Protein AF-0000000084495281 (afdb_homodimer)

pLDDT: mean 81.18, std 25.51, range [15.72, 98.81]

Solvent-accessible surface area (backbone atoms only — not comparable to full-atom values): 36239 Å² total; per-residue (Å²): 114,64,68,62,50,49,52,49,49,52,50,51,48,47,48,50,48,46,49,57,72,57,45,55,73,78,76,85,78,65,73,96,63,81,78,61,70,74,70,33,52,69,40,74,75,48,46,56,54,49,52,48,51,58,70,30,52,54,68,67,57,56,51,51,40,51,54,51,52,45,66,75,33,74,84,55,50,71,64,52,49,50,49,35,51,50,52,38,50,52,51,49,54,48,46,48,48,24,61,74,69,86,86,78,26,72,66,33,45,52,56,52,53,51,42,54,44,34,34,60,61,42,42,53,27,24,34,66,58,38,68,41,74,77,71,48,72,71,76,85,57,90,69,75,62,60,45,58,50,20,50,48,35,52,53,48,39,64,39,29,54,46,44,72,54,48,39,70,50,58,40,78,72,64,62,47,50,38,38,57,68,58,55,48,45,55,68,70,50,51,73,68,54,45,44,69,72,52,26,34,80,70,38,92,53,60,68,58,50,50,48,54,53,51,49,52,38,50,32,49,55,49,30,64,62,45,71,83,50,77,85,85,70,69,66,47,90,51,72,55,40,58,53,72,42,46,48,52,49,51,29,28,25,73,76,30,61,93,50,29,48,61,59,51,49,71,32,36,58,77,65,58,55,53,64,59,58,67,52,70,72,72,73,69,78,69,73,72,69,76,74,76,79,88,82,90,87,91,75,91,74,77,72,96,70,86,81,87,88,133,113,64,66,62,51,49,53,51,50,52,50,50,49,48,49,50,46,46,49,56,70,56,46,56,73,76,74,85,78,66,72,96,62,83,78,63,69,73,70,32,52,69,40,74,73,48,47,57,54,49,51,48,50,57,71,31,52,55,66,65,58,55,50,52,41,51,53,52,52,44,68,75,34,75,85,57,49,73,64,51,49,50,49,36,51,50,53,38,50,52,52,50,52,49,46,46,47,25,60,73,68,87,85,77,26,72,66,32,45,51,55,52,54,51,42,53,44,34,36,61,61,40,42,53,28,24,34,66,59,38,68,39,75,76,71,46,72,72,76,87,59,92,67,76,59,62,46,56,50,21,48,48,36,52,53,48,39,65,38,28,54,46,47,71,56,47,39,70,49,56,39,80,71,65,61,48,50,37,40,56,70,59,56,48,45,56,69,70,48,51,72,68,55,46,44,69,71,52,25,34,81,70,38,90,53,59,70,57,51,49,49,53,53,50,50,52,37,50,32,52,54,48,31,64,64,44,72,81,50,78,84,85,69,69,66,46,90,51,70,55,40,58,54,72,42,46,47,52,48,51,30,27,24,74,76,30,61,92,50,28,48,61,58,51,49,69,31,36,58,77,65,58,55,55,62,62,56,69,55,69,71,76,75,70,82,70,77,74,70,78,68,78,81,78,83,85,90,82,90,83,93,84,84,79,87,86,90,86,88,134

Foldseek 3Di:
DVVVVVVVVVVVVCVVVCCVVPVVVPPQDFDQDAQDPCLQWPDPLLSVLSVQLVVLADPVLVVVLLVVLCVVVVPDDPSNVNLLVSVLSLVVSVVLWWVDADDQFPSNVSSVVSSVVVVVSQQSSCCSSNVGRDDDDDDPDPDDDLQRQLVVLLVSLNTHFDDPRNCSGRNDHLQAAHAPVVLVCLQPPDLVVCCVPITRDRHDSVVVNVVSSVVSNVLLVVLVVCPPPDPPAAADDDSRCLNRCSSVSNNCNNPPRVCRNVSSVVSYVVVVVVVVVVPPPPVPPPPPPPPDDDDDDDDPPDDDDDDDDD/DVVVVVVVVVVVVCVVVCCVVPVVVPPQDFDQDAQDPCLQWPDPLLSVLSVQLVVLADPVLVVVLLVVLCVVVVPDDPRNVNLLVSVLSLVVSVVLWWVDADDQFPSNVSSVVSSVVVVVSQQSSCCSNNVGRDDDDDDPDPDDDLQRQQVVLLSSLNTHFDDPRNCSGRNDHLQAAHAPVVLVCLQPPDLVVCCVPITRDRHDSVVVNVVSSVVSNVLLVVLVVCPPPDPPAAADDDSRCLNRCSSVSNNCNNPPRVCRNVSSVVSYPVVVVVVVVVPPPPPPPPPDPPPDDDDDDDDDDDDDYDDDDD

Sequence (620 aa):
MEAFIFILIIGFIFLFVFLKLNRKKRKLRLKNESVPSHLGMHVSEGKLIVKALDASFPSIFKSNVKTRILEQHPNWTENEYQWRFFELKRYFVMNSLLKSVPMFSEEVDEVWHEMLMFTKDYEKFSMKFYGEFLHHMPNMESEPIPGERAFFDWMYLSLFEPRLNSHLLWGVFLKHPIKKEILLDFKHLSDEELLKKYFRQTTQWDNVKKYLINKLKLEIQQAEQFQHEKNPFIKIKSENEFHIILPAAVFFSLYGVDHYENNINSLIPFYSAKAAASGSSCSGFGCVSSSDSDSGGGSSCSSCGGGCSSMEAFIFILIIGFIFLFVFLKLNRKKRKLRLKNESVPSHLGMHVSEGKLIVKALDASFPSIFKSNVKTRILEQHPNWTENEYQWRFFELKRYFVMNSLLKSVPMFSEEVDEVWHEMLMFTKDYEKFSMKFYGEFLHHMPNMESEPIPGERAFFDWMYLSLFEPRLNSHLLWGVFLKHPIKKEILLDFKHLSDEELLKKYFRQTTQWDNVKKYLINKLKLEIQQAEQFQHEKNPFIKIKSENEFHIILPAAVFFSLYGVDHYENNINSLIPFYSAKAAASGSSCSGFGCVSSSDSDSGGGSSCSSCGGGCSS

Radius of gyration: 36.84 Å; Cα contacts (8 Å, |Δi|>4): 603; chains: 2; bounding box: 90×131×117 Å

Secondary structure (DSSP, 8-state):
-HHHHHHHHHHHHHHHHHHHHS------PPP--PPPGGGGBSSTTHHHHHHHHHHHS-HHHHHHHHHHHHHH-TT--HHHHHHHHHHHHHHHHHHHHBS------HHHHHHHHHHHTSHHHHHHHHHHHHSS-------SSSS--HHHHHHHHHHHHHHB---HHHHHHH--TT-SPPPHHHHHHHHHS-HHHHHHHHB-SSS--HHHHHHHHHHHHHHHHHHHHHTTSS--PPPPSSGGGGGGGHHHHHHHHHH-GGGHHHHHHTT-HHHHHHHHHTS-------------------------------/-HHHHHHHHHHHHHHHHHHHHS------PPP--PPPGGGGBSSTTHHHHHHHHHHHS-HHHHHHHHHHHHHH-TT--HHHHHHHHHHHHHHHHHHHHBS------HHHHHHHHHHHTSHHHHHHHHHHHHSS-------SSSS--HHHHHHHHHHHHHHB---HHHHHHH--TT-SPPPHHHHHHHHHS-HHHHHHHHB-SSS--HHHHHHHHHHHHHHHHHHHHHTTSS--PPPPSSGGGGGGGHHHHHHHHHH-GGGHHHHHHTT-HHHHHHHHHTS-------------------------------

InterPro domains:
  IPR060757 UCP032817-like [PF27765] (61-139)

Structure (mmCIF, N/CA/C/O backbone):
data_AF-0000000084495281-model_v1
#
loop_
_entity.id
_entity.type
_entity.pdbx_description
1 polymer 'Uncharacterized protein'
#
loop_
_atom_site.group_PDB
_atom_site.id
_atom_site.type_symbol
_atom_site.label_atom_id
_atom_site.label_alt_id
_atom_site.label_comp_id
_atom_site.label_asym_id
_atom_site.label_entity_id
_atom_site.label_seq_id
_atom_site.pdbx_PDB_ins_code
_atom_site.Cartn_x
_atom_site.Cartn_y
_atom_site.Cartn_z
_atom_site.occupancy
_atom_site.B_iso_or_equiv
_atom_site.auth_seq_id
_atom_site.auth_comp_id
_atom_site.auth_asym_id
_atom_site.auth_atom_id
_atom_site.pdbx_PDB_model_num
ATOM 1 N N . MET A 1 1 ? 14.961 -20.047 51.219 1 60.91 1 MET A N 1
ATOM 2 C CA . MET A 1 1 ? 14.391 -18.703 51.156 1 60.91 1 MET A CA 1
ATOM 3 C C . MET A 1 1 ? 14.953 -17.938 49.969 1 60.91 1 MET A C 1
ATOM 5 O O . MET A 1 1 ? 14.203 -17.266 49.25 1 60.91 1 MET A O 1
ATOM 9 N N . GLU A 1 2 ? 16.109 -18.25 49.562 1 68.31 2 GLU A N 1
ATOM 10 C CA . GLU A 1 2 ? 16.781 -17.516 48.469 1 68.31 2 GLU A CA 1
ATOM 11 C C . GLU A 1 2 ? 16.328 -18.016 47.125 1 68.31 2 GLU A C 1
ATOM 13 O O . GLU A 1 2 ? 16.109 -17.219 46.188 1 68.31 2 GLU A O 1
ATOM 18 N N . ALA A 1 3 ? 16.172 -19.297 47.031 1 66.38 3 ALA A N 1
ATOM 19 C CA . ALA A 1 3 ? 15.773 -19.859 45.75 1 66.38 3 ALA A CA 1
ATOM 20 C C . ALA A 1 3 ? 14.336 -19.469 45.406 1 66.38 3 ALA A C 1
ATOM 22 O O . ALA A 1 3 ? 14.031 -19.172 44.25 1 66.38 3 ALA A O 1
ATOM 23 N N . PHE A 1 4 ? 13.484 -19.344 46.438 1 63.84 4 PHE A N 1
ATOM 24 C CA . PHE A 1 4 ? 12.094 -18.922 46.25 1 63.84 4 PHE A CA 1
ATOM 25 C C . PHE A 1 4 ? 12.008 -17.469 45.844 1 63.84 4 PHE A C 1
ATOM 27 O O . PHE A 1 4 ? 11.219 -17.109 44.969 1 63.84 4 PHE A O 1
ATOM 34 N N . ILE A 1 5 ? 12.914 -16.672 46.281 1 64.44 5 ILE A N 1
ATOM 35 C CA . ILE A 1 5 ? 12.945 -15.25 45.938 1 64.44 5 ILE A CA 1
ATOM 36 C C . ILE A 1 5 ? 13.438 -15.07 44.5 1 64.44 5 ILE A C 1
ATOM 38 O O . ILE A 1 5 ? 12.898 -14.258 43.75 1 64.44 5 ILE A O 1
ATOM 42 N N . PHE A 1 6 ? 14.273 -16.031 44.125 1 66.38 6 PHE A N 1
ATOM 43 C CA . PHE A 1 6 ? 14.812 -15.953 42.781 1 66.38 6 PHE A CA 1
ATOM 44 C C . PHE A 1 6 ? 13.766 -16.359 41.75 1 66.38 6 PHE A C 1
ATOM 46 O O . PHE A 1 6 ? 13.633 -15.711 40.719 1 66.38 6 PHE A O 1
ATOM 53 N N . ILE A 1 7 ? 13.016 -17.297 42.094 1 63.69 7 ILE A N 1
ATOM 54 C CA . ILE A 1 7 ? 11.961 -17.766 41.219 1 63.69 7 ILE A CA 1
ATOM 55 C C . ILE A 1 7 ? 10.852 -16.719 41.125 1 63.69 7 ILE A C 1
ATOM 57 O O . ILE A 1 7 ? 10.32 -16.422 40.062 1 63.69 7 ILE A O 1
ATOM 61 N N . LEU A 1 8 ? 10.602 -15.969 42.188 1 64.69 8 LEU A N 1
ATOM 62 C CA . LEU A 1 8 ? 9.609 -14.898 42.25 1 64.69 8 LEU A CA 1
ATOM 63 C C . LEU A 1 8 ? 10.086 -13.695 41.438 1 64.69 8 LEU A C 1
ATOM 65 O O . LEU A 1 8 ? 9.305 -13.078 40.688 1 64.69 8 LEU A O 1
ATOM 69 N N . ILE A 1 9 ? 11.359 -13.492 41.438 1 63.16 9 ILE A N 1
ATOM 70 C CA . ILE A 1 9 ? 11.922 -12.367 40.688 1 63.16 9 ILE A CA 1
ATOM 71 C C . ILE A 1 9 ? 11.898 -12.68 39.188 1 63.16 9 ILE A C 1
ATOM 73 O O . ILE A 1 9 ? 11.516 -11.828 38.406 1 63.16 9 ILE A O 1
ATOM 77 N N . ILE A 1 10 ? 12.148 -13.898 38.844 1 63.44 10 ILE A N 1
ATOM 78 C CA . ILE A 1 10 ? 12.109 -14.297 37.438 1 63.44 10 ILE A CA 1
ATOM 79 C C . ILE A 1 10 ? 10.672 -14.289 36.938 1 63.44 10 ILE A C 1
ATOM 81 O O . ILE A 1 10 ? 10.391 -13.812 35.844 1 63.44 10 ILE A O 1
ATOM 85 N N . GLY A 1 11 ? 9.719 -14.664 37.719 1 59.97 11 GLY A N 1
ATOM 86 C CA . GLY A 1 11 ? 8.305 -14.578 37.406 1 59.97 11 GLY A CA 1
ATOM 87 C C . GLY A 1 11 ? 7.812 -13.148 37.25 1 59.97 11 GLY A C 1
ATOM 88 O O . GLY A 1 11 ? 7.066 -12.836 36.312 1 59.97 11 GLY A O 1
ATOM 89 N N . PHE A 1 12 ? 8.328 -12.266 38.094 1 62.78 12 PHE A N 1
ATOM 90 C CA . PHE A 1 12 ? 7.965 -10.859 38.031 1 62.78 12 PHE A CA 1
ATOM 91 C C . PHE A 1 12 ? 8.57 -10.219 36.781 1 62.78 12 PHE A C 1
ATOM 93 O O . PHE A 1 12 ? 7.918 -9.438 36.094 1 62.78 12 PHE A O 1
ATOM 100 N N . ILE A 1 13 ? 9.719 -10.617 36.406 1 59.31 13 ILE A N 1
ATOM 101 C CA . ILE A 1 13 ? 10.359 -10.109 35.219 1 59.31 13 ILE A CA 1
ATOM 102 C C . ILE A 1 13 ? 9.625 -10.633 33.969 1 59.31 13 ILE A C 1
ATOM 104 O O . ILE A 1 13 ? 9.336 -9.883 33.062 1 59.31 13 ILE A O 1
ATOM 108 N N . PHE A 1 14 ? 9.281 -11.836 34 1 57.22 14 PHE A N 1
ATOM 109 C CA . PHE A 1 14 ? 8.523 -12.406 32.906 1 57.22 14 PHE A CA 1
ATOM 110 C C . PHE A 1 14 ? 7.145 -11.758 32.781 1 57.22 14 PHE A C 1
ATOM 112 O O . PHE A 1 14 ? 6.684 -11.438 31.703 1 57.22 14 PHE A O 1
ATOM 119 N N . LEU A 1 15 ? 6.453 -11.562 33.875 1 56.66 15 LEU A N 1
ATOM 120 C CA . LEU A 1 15 ? 5.176 -10.859 33.875 1 56.66 15 LEU A CA 1
ATOM 121 C C . LEU A 1 15 ? 5.348 -9.422 33.406 1 56.66 15 LEU A C 1
ATOM 123 O O . LEU A 1 15 ? 4.531 -8.914 32.625 1 56.66 15 LEU A O 1
ATOM 127 N N . PHE A 1 16 ? 6.41 -8.805 33.781 1 53.03 16 PHE A N 1
ATOM 128 C CA . PHE A 1 16 ? 6.703 -7.441 33.344 1 53.03 16 PHE A CA 1
ATOM 129 C C . PHE A 1 16 ? 6.996 -7.406 31.859 1 53.03 16 PHE A C 1
ATOM 131 O O . PHE A 1 16 ? 6.48 -6.543 31.141 1 53.03 16 PHE A O 1
ATOM 138 N N . VAL A 1 17 ? 7.812 -8.289 31.422 1 49.41 17 VAL A N 1
ATOM 139 C CA . VAL A 1 17 ? 8.117 -8.367 30 1 49.41 17 VAL A CA 1
ATOM 140 C C . VAL A 1 17 ? 6.867 -8.781 29.234 1 49.41 17 VAL A C 1
ATOM 142 O O . VAL A 1 17 ? 6.57 -8.227 28.172 1 49.41 17 VAL A O 1
ATOM 145 N N . PHE A 1 18 ? 6.207 -9.766 29.672 1 48.25 18 PHE A N 1
ATOM 146 C CA . PHE A 1 18 ? 4.945 -10.172 29.062 1 48.25 18 PHE A CA 1
ATOM 147 C C . PHE A 1 18 ? 3.957 -9.016 29.031 1 48.25 18 PHE A C 1
ATOM 149 O O . PHE A 1 18 ? 3.289 -8.789 28.031 1 48.25 18 PHE A O 1
ATOM 156 N N . LEU A 1 19 ? 3.781 -8.336 30.172 1 48.91 19 LEU A N 1
ATOM 157 C CA . LEU A 1 19 ? 2.938 -7.148 30.188 1 48.91 19 LEU A CA 1
ATOM 158 C C . LEU A 1 19 ? 3.475 -6.094 29.234 1 48.91 19 LEU A C 1
ATOM 160 O O . LEU A 1 19 ? 2.701 -5.375 28.594 1 48.91 19 LEU A O 1
ATOM 164 N N . LYS A 1 20 ? 4.707 -5.934 29.172 1 45.75 20 LYS A N 1
ATOM 165 C CA . LYS A 1 20 ? 5.305 -4.988 28.219 1 45.75 20 LYS A CA 1
ATOM 166 C C . LYS A 1 20 ? 5.086 -5.441 26.781 1 45.75 20 LYS A C 1
ATOM 168 O O . LYS A 1 20 ? 4.82 -4.617 25.906 1 45.75 20 LYS A O 1
ATOM 173 N N . LEU A 1 21 ? 5.461 -6.73 26.5 1 45.66 21 LEU A N 1
ATOM 174 C CA . LEU A 1 21 ? 5.238 -7.27 25.156 1 45.66 21 LEU A CA 1
ATOM 175 C C . LEU A 1 21 ? 3.752 -7.266 24.812 1 45.66 21 LEU A C 1
ATOM 177 O O . LEU A 1 21 ? 3.383 -7.098 23.641 1 45.66 21 LEU A O 1
ATOM 181 N N . ASN A 1 22 ? 3.041 -7.754 25.766 1 41.16 22 ASN A N 1
ATOM 182 C CA . ASN A 1 22 ? 1.594 -7.68 25.594 1 41.16 22 ASN A CA 1
ATOM 183 C C . ASN A 1 22 ? 1.081 -6.254 25.781 1 41.16 22 ASN A C 1
ATOM 185 O O . ASN A 1 22 ? -0.112 -6.043 26.016 1 41.16 22 ASN A O 1
ATOM 189 N N . ARG A 1 23 ? 1.871 -5.348 26.375 1 37 23 ARG A N 1
ATOM 190 C CA . ARG A 1 23 ? 1.291 -4.012 26.312 1 37 23 ARG A CA 1
ATOM 191 C C . ARG A 1 23 ? 0.702 -3.734 24.938 1 37 23 ARG A C 1
ATOM 193 O O . ARG A 1 23 ? 1.439 -3.547 23.969 1 37 23 ARG A O 1
ATOM 200 N N . LYS A 1 24 ? -0.297 -4.465 24.719 1 42.31 24 LYS A N 1
ATOM 201 C CA . LYS A 1 24 ? -1.258 -4.109 23.672 1 42.31 24 LYS A CA 1
ATOM 202 C C . LYS A 1 24 ? -1.172 -2.623 23.328 1 42.31 24 LYS A C 1
ATOM 204 O O . LYS A 1 24 ? -1.271 -1.771 24.219 1 42.31 24 LYS A O 1
ATOM 209 N N . LYS A 1 25 ? -0.366 -2.252 22.422 1 48.16 25 LYS A N 1
ATOM 210 C CA . LYS A 1 25 ? -0.471 -0.855 22.016 1 48.16 25 LYS A CA 1
ATOM 211 C C . LYS A 1 25 ? -1.794 -0.246 22.469 1 48.16 25 LYS A C 1
ATOM 213 O O . LYS A 1 25 ? -2.867 -0.739 22.109 1 48.16 25 LYS A O 1
ATOM 218 N N . ARG A 1 26 ? -1.837 0.208 23.641 1 51.41 26 ARG A N 1
ATOM 219 C CA . ARG A 1 26 ? -3.027 0.892 24.141 1 51.41 26 ARG A CA 1
ATOM 220 C C . ARG A 1 26 ? -3.857 1.449 22.984 1 51.41 26 ARG A C 1
ATOM 222 O O . ARG A 1 26 ? -3.355 2.229 22.172 1 51.41 26 ARG A O 1
ATOM 229 N N . LYS A 1 27 ? -4.973 0.718 22.656 1 67.69 27 LYS A N 1
ATOM 230 C CA . LYS A 1 27 ? -5.977 1.034 21.641 1 67.69 27 LYS A CA 1
ATOM 231 C C . LYS A 1 27 ? -6.461 2.475 21.781 1 67.69 27 LYS A C 1
ATOM 233 O O . LYS A 1 27 ? -6.961 2.869 22.828 1 67.69 27 LYS A O 1
ATOM 238 N N . LEU A 1 28 ? -5.949 3.363 20.953 1 84.25 28 LEU A N 1
ATOM 239 C CA . LEU A 1 28 ? -6.477 4.723 20.891 1 84.25 28 LEU A CA 1
ATOM 240 C C . LEU A 1 28 ? -8 4.711 20.797 1 84.25 28 LEU A C 1
ATOM 242 O O . LEU A 1 28 ? -8.562 4.066 19.906 1 84.25 28 LEU A O 1
ATOM 246 N N . ARG A 1 29 ? -8.641 5.246 21.859 1 88.62 29 ARG A N 1
ATOM 247 C CA . ARG A 1 29 ? -10.094 5.387 21.844 1 88.62 29 ARG A CA 1
ATOM 248 C C . ARG A 1 29 ? -10.5 6.82 21.5 1 88.62 29 ARG A C 1
ATOM 250 O O . ARG A 1 29 ? -10.07 7.762 22.172 1 88.62 29 ARG A O 1
ATOM 257 N N . LEU A 1 30 ? -11.289 6.922 20.453 1 95.06 30 LEU A N 1
ATOM 258 C CA . LEU A 1 30 ? -11.781 8.227 20.031 1 95.06 30 LEU A CA 1
ATOM 259 C C . LEU A 1 30 ? -13.141 8.523 20.656 1 95.06 30 LEU A C 1
ATOM 261 O O . LEU A 1 30 ? -13.852 7.609 21.062 1 95.06 30 LEU A O 1
ATOM 265 N N . LYS A 1 31 ? -13.391 9.773 20.766 1 93.88 31 LYS A N 1
ATOM 266 C CA . LYS A 1 31 ? -14.703 10.188 21.25 1 93.88 31 LYS A CA 1
ATOM 267 C C . LYS A 1 31 ? -15.789 9.883 20.219 1 93.88 31 LYS A C 1
ATOM 269 O O . LYS A 1 31 ? -15.578 10.016 19.016 1 93.88 31 LYS A O 1
ATOM 274 N N . ASN A 1 32 ? -16.953 9.562 20.781 1 94.5 32 ASN A N 1
ATOM 275 C CA . ASN A 1 32 ? -18.094 9.258 19.906 1 94.5 32 ASN A CA 1
ATOM 276 C C . ASN A 1 32 ? -18.844 10.516 19.484 1 94.5 32 ASN A C 1
ATOM 278 O O . ASN A 1 32 ? -19.891 10.836 20.047 1 94.5 32 ASN A O 1
ATOM 282 N N . GLU A 1 33 ? -18.391 11.188 18.594 1 94.62 33 GLU A N 1
ATOM 283 C CA . GLU A 1 33 ? -19.016 12.375 18 1 94.62 33 GLU A CA 1
ATOM 284 C C . GLU A 1 33 ? -18.984 12.32 16.484 1 94.62 33 GLU A C 1
ATOM 286 O O . GLU A 1 33 ? -18.125 11.672 15.891 1 94.62 33 GLU A O 1
ATOM 291 N N . SER A 1 34 ? -19.906 12.93 15.898 1 95.38 34 SER A N 1
ATOM 292 C CA . SER A 1 34 ? -19.969 12.961 14.438 1 95.38 34 SER A CA 1
ATOM 293 C C . SER A 1 34 ? -18.891 13.859 13.852 1 95.38 34 SER A C 1
ATOM 295 O O . SER A 1 34 ? -18.406 14.781 14.523 1 95.38 34 SER A O 1
ATOM 297 N N . VAL A 1 35 ? -18.531 13.578 12.633 1 96.69 35 VAL A N 1
ATOM 298 C CA . VAL A 1 35 ? -17.547 14.406 11.953 1 96.69 35 VAL A CA 1
ATOM 299 C C . VAL A 1 35 ? -18.203 15.68 11.438 1 96.69 35 VAL A C 1
ATOM 301 O O . VAL A 1 35 ? -19.359 15.656 11 1 96.69 35 VAL A O 1
ATOM 304 N N . PRO A 1 36 ? -17.516 16.766 11.453 1 95.88 36 PRO A N 1
ATOM 305 C CA . PRO A 1 36 ? -18.062 18.016 10.93 1 95.88 36 PRO A CA 1
ATOM 306 C C . PRO A 1 36 ? -18.312 17.969 9.422 1 95.88 36 PRO A C 1
ATOM 308 O O . PRO A 1 36 ? -17.625 17.219 8.711 1 95.88 36 PRO A O 1
ATOM 311 N N . SER A 1 37 ? -19.234 18.844 8.992 1 94.62 37 SER A N 1
ATOM 312 C CA . SER A 1 37 ? -19.5 18.969 7.559 1 94.62 37 SER A CA 1
ATOM 313 C C . SER A 1 37 ? -18.391 19.719 6.852 1 94.62 37 SER A C 1
ATOM 315 O O . SER A 1 37 ? -17.672 20.5 7.477 1 94.62 37 SER A O 1
ATOM 317 N N . HIS A 1 38 ? -18.203 19.406 5.59 1 96.12 38 HIS A N 1
ATOM 318 C CA . HIS A 1 38 ? -17.234 20.062 4.73 1 96.12 38 HIS A CA 1
ATOM 319 C C . HIS A 1 38 ? -15.852 20.109 5.395 1 96.12 38 HIS A C 1
ATOM 321 O O . HIS A 1 38 ? -15.156 21.125 5.336 1 96.12 38 HIS A O 1
ATOM 327 N N . LEU A 1 39 ? -15.555 19.078 6.227 1 97.69 39 LEU A N 1
ATOM 328 C CA . LEU A 1 39 ? -14.273 18.844 6.871 1 97.69 39 LEU A CA 1
ATOM 329 C C . LEU A 1 39 ? -13.969 19.938 7.891 1 97.69 39 LEU A C 1
ATOM 331 O O . LEU A 1 39 ? -12.805 20.141 8.266 1 97.69 39 LEU A O 1
ATOM 335 N N . GLY A 1 40 ? -14.945 20.656 8.305 1 96.44 40 GLY A N 1
ATOM 336 C CA . GLY A 1 40 ? -14.711 21.719 9.273 1 96.44 40 GLY A CA 1
ATOM 337 C C . GLY A 1 40 ? -13.883 22.859 8.719 1 96.44 40 GLY A C 1
ATOM 338 O O . GLY A 1 40 ? -13.148 23.516 9.461 1 96.44 40 GLY A O 1
ATOM 339 N N . MET A 1 41 ? -13.992 23.141 7.41 1 95.19 41 MET A N 1
ATOM 340 C CA . MET A 1 41 ? -13.219 24.141 6.688 1 95.19 41 MET A CA 1
ATOM 341 C C . MET A 1 41 ? -13.578 25.547 7.164 1 95.19 41 MET A C 1
ATOM 343 O O . MET A 1 41 ? -14.758 25.906 7.25 1 95.19 41 MET A O 1
ATOM 347 N N . HIS A 1 42 ? -12.492 26.406 7.441 1 89.75 42 HIS A N 1
ATOM 348 C CA . HIS A 1 42 ? -12.656 27.797 7.848 1 89.75 42 HIS A CA 1
ATOM 349 C C . HIS A 1 42 ? -12.805 28.719 6.633 1 89.75 42 HIS A C 1
ATOM 351 O O . HIS A 1 42 ? -13.453 29.766 6.719 1 89.75 42 HIS A O 1
ATOM 357 N N . VAL A 1 43 ? -12.188 28.281 5.594 1 90.44 43 VAL A N 1
ATOM 358 C CA . VAL A 1 43 ? -12.055 29.125 4.414 1 90.44 43 VAL A CA 1
ATOM 359 C C . VAL A 1 43 ? -13.195 28.828 3.439 1 90.44 43 VAL A C 1
ATOM 361 O O . VAL A 1 43 ? -13.352 27.688 2.986 1 90.44 43 VAL A O 1
ATOM 364 N N . SER A 1 44 ? -13.938 29.797 3.113 1 90.56 44 SER A N 1
ATOM 365 C CA . SER A 1 44 ? -15.109 29.609 2.268 1 90.56 44 SER A CA 1
ATOM 366 C C . SER A 1 44 ? -14.742 28.984 0.932 1 90.56 44 SER A C 1
ATOM 368 O O . SER A 1 44 ? -15.383 28.031 0.491 1 90.56 44 SER A O 1
ATOM 370 N N . GLU A 1 45 ? -13.711 29.453 0.349 1 92.25 45 GLU A N 1
ATOM 371 C CA . GLU A 1 45 ? -13.289 28.938 -0.95 1 92.25 45 GLU A CA 1
ATOM 372 C C . GLU A 1 45 ? -12.758 27.5 -0.832 1 92.25 45 GLU A C 1
ATOM 374 O O . GLU A 1 45 ? -12.688 26.781 -1.827 1 92.25 45 GLU A O 1
ATOM 379 N N . GLY A 1 46 ? -12.398 27.156 0.368 1 94.25 46 GLY A N 1
ATOM 380 C CA . GLY A 1 46 ? -11.906 25.812 0.604 1 94.25 46 GLY A CA 1
ATOM 381 C C . GLY A 1 46 ? -12.992 24.75 0.467 1 94.25 46 GLY A C 1
ATOM 382 O O . GLY A 1 46 ? -12.695 23.578 0.214 1 94.25 46 GLY A O 1
ATOM 383 N N . LYS A 1 47 ? -14.203 25.188 0.609 1 94.44 47 LYS A N 1
ATOM 384 C CA . LYS A 1 47 ? -15.328 24.25 0.49 1 94.44 47 LYS A CA 1
ATOM 385 C C . LYS A 1 47 ? -15.398 23.656 -0.913 1 94.44 47 LYS A C 1
ATOM 387 O O . LYS A 1 47 ? -15.836 22.516 -1.086 1 94.44 47 LYS A O 1
ATOM 392 N N . LEU A 1 48 ? -14.945 24.438 -1.87 1 95.88 48 LEU A N 1
ATOM 393 C CA . LEU A 1 48 ? -14.906 23.938 -3.242 1 95.88 48 LEU A CA 1
ATOM 394 C C . LEU A 1 48 ? -13.891 22.797 -3.381 1 95.88 48 LEU A C 1
ATOM 396 O O . LEU A 1 48 ? -14.109 21.859 -4.148 1 95.88 48 LEU A O 1
ATOM 400 N N . ILE A 1 49 ? -12.812 22.906 -2.658 1 97.88 49 ILE A N 1
ATOM 401 C CA . ILE A 1 49 ? -11.805 21.844 -2.678 1 97.88 49 ILE A CA 1
ATOM 402 C C . ILE A 1 49 ? -12.383 20.562 -2.098 1 97.88 49 ILE A C 1
ATOM 404 O O . ILE A 1 49 ? -12.148 19.469 -2.629 1 97.88 49 ILE A O 1
ATOM 408 N N . VAL A 1 50 ? -13.141 20.688 -1.048 1 97.62 50 VAL A N 1
ATOM 409 C CA . VAL A 1 50 ? -13.75 19.531 -0.388 1 97.62 50 VAL A CA 1
ATOM 410 C C . VAL A 1 50 ? -14.727 18.844 -1.346 1 97.62 50 VAL A C 1
ATOM 412 O O . VAL A 1 50 ? -14.758 17.609 -1.431 1 97.62 50 VAL A O 1
ATOM 415 N N . LYS A 1 51 ? -15.508 19.656 -2.053 1 96.75 51 LYS A N 1
ATOM 416 C CA . LYS A 1 51 ? -16.438 19.109 -3.031 1 96.75 51 LYS A CA 1
ATOM 417 C C . LYS A 1 51 ? -15.711 18.344 -4.133 1 96.75 51 LYS A C 1
ATOM 419 O O . LYS A 1 51 ? -16.141 17.266 -4.543 1 96.75 51 LYS A O 1
ATOM 424 N N . ALA A 1 52 ? -14.648 18.953 -4.566 1 97.44 52 ALA A N 1
ATOM 425 C CA . ALA A 1 52 ? -13.844 18.297 -5.594 1 97.44 52 ALA A CA 1
ATOM 426 C C . ALA A 1 52 ? -13.25 16.984 -5.082 1 97.44 52 ALA A C 1
ATOM 428 O O . ALA A 1 52 ? -13.203 15.992 -5.812 1 97.44 52 ALA A O 1
ATOM 429 N N . LEU A 1 53 ? -12.789 16.984 -3.852 1 97.88 53 LEU A N 1
ATOM 430 C CA . LEU A 1 53 ? -12.258 15.781 -3.23 1 97.88 53 LEU A CA 1
ATOM 431 C C . LEU A 1 53 ? -13.312 14.688 -3.188 1 97.88 53 LEU A C 1
ATOM 433 O O . LEU A 1 53 ? -13.055 13.555 -3.598 1 97.88 53 LEU A O 1
ATOM 437 N N . ASP A 1 54 ? -14.484 15.008 -2.756 1 96.75 54 ASP A N 1
ATOM 438 C CA . ASP A 1 54 ? -15.57 14.039 -2.641 1 96.75 54 ASP A CA 1
ATOM 439 C C . ASP A 1 54 ? -15.953 13.477 -4.008 1 96.75 54 ASP A C 1
ATOM 441 O O . ASP A 1 54 ? -16.25 12.289 -4.137 1 96.75 54 ASP A O 1
ATOM 445 N N . ALA A 1 55 ? -15.914 14.312 -4.969 1 96.75 55 ALA A N 1
ATOM 446 C CA . ALA A 1 55 ? -16.266 13.906 -6.324 1 96.75 55 ALA A CA 1
ATOM 447 C C . ALA A 1 55 ? -15.211 12.984 -6.914 1 96.75 55 ALA A C 1
ATOM 449 O O . ALA A 1 55 ? -15.484 12.25 -7.867 1 96.75 55 ALA A O 1
ATOM 450 N N . SER A 1 56 ? -14.055 13 -6.371 1 97 56 SER A N 1
ATOM 451 C CA . SER A 1 56 ? -12.945 12.227 -6.934 1 97 56 SER A CA 1
ATOM 452 C C . SER A 1 56 ? -12.898 10.82 -6.355 1 97 56 SER A C 1
ATOM 454 O O . SER A 1 56 ? -12.148 9.969 -6.836 1 97 56 SER A O 1
ATOM 456 N N . PHE A 1 57 ? -13.711 10.57 -5.305 1 94.06 57 PHE A N 1
ATOM 457 C CA . PHE A 1 57 ? -13.75 9.258 -4.672 1 94.06 57 PHE A CA 1
ATOM 458 C C . PHE A 1 57 ? -14.859 8.398 -5.27 1 94.06 57 PHE A C 1
ATOM 460 O O . PHE A 1 57 ? -16.047 8.648 -5.023 1 94.06 57 PHE A O 1
ATOM 467 N N . PRO A 1 58 ? -14.492 7.383 -5.961 1 90.31 58 PRO A N 1
ATOM 468 C CA . PRO A 1 58 ? -15.562 6.457 -6.336 1 90.31 58 PRO A CA 1
ATOM 469 C C . PRO A 1 58 ? -16.203 5.777 -5.129 1 90.31 58 PRO A C 1
ATOM 471 O O . PRO A 1 58 ? -15.516 5.441 -4.164 1 90.31 58 PRO A O 1
ATOM 474 N N . SER A 1 59 ? -17.484 5.559 -5.148 1 91.88 59 SER A N 1
ATOM 475 C CA . SER A 1 59 ? -18.234 5.008 -4.023 1 91.88 59 SER A CA 1
ATOM 476 C C . SER A 1 59 ? -17.75 3.605 -3.674 1 91.88 59 SER A C 1
ATOM 478 O O . SER A 1 59 ? -17.594 3.275 -2.498 1 91.88 59 SER A O 1
ATOM 480 N N . ILE A 1 60 ? -17.531 2.842 -4.652 1 93.06 60 ILE A N 1
ATOM 481 C CA . ILE A 1 60 ? -17.109 1.464 -4.441 1 93.06 60 ILE A CA 1
ATOM 482 C C . ILE A 1 60 ? -15.727 1.443 -3.779 1 93.06 60 ILE A C 1
ATOM 484 O O . ILE A 1 60 ? -15.453 0.593 -2.932 1 93.06 60 ILE A O 1
ATOM 488 N N . PHE A 1 61 ? -14.867 2.342 -4.16 1 95.38 61 PHE A N 1
ATOM 489 C CA . PHE A 1 61 ? -13.523 2.469 -3.596 1 95.38 61 PHE A CA 1
ATOM 490 C C . PHE A 1 61 ? -13.594 2.748 -2.098 1 95.38 61 PHE A C 1
ATOM 492 O O . PHE A 1 61 ? -12.961 2.053 -1.302 1 95.38 61 PHE A O 1
ATOM 499 N N . LYS A 1 62 ? -14.422 3.721 -1.729 1 95.75 62 LYS A N 1
ATOM 500 C CA . LYS A 1 62 ? -14.594 4.09 -0.328 1 95.75 62 LYS A CA 1
ATOM 501 C C . LYS A 1 62 ? -15.148 2.922 0.482 1 95.75 62 LYS A C 1
ATOM 503 O O . LYS A 1 62 ? -14.68 2.65 1.59 1 95.75 62 LYS A O 1
ATOM 508 N N . SER A 1 63 ? -16.109 2.268 -0.08 1 95.38 63 SER A N 1
ATOM 509 C CA . SER A 1 63 ? -16.75 1.153 0.607 1 95.38 63 SER A CA 1
ATOM 510 C C . SER A 1 63 ? -15.781 -0.008 0.802 1 95.38 63 SER A C 1
ATOM 512 O O . SER A 1 63 ? -15.75 -0.626 1.868 1 95.38 63 SER A O 1
ATOM 514 N N . ASN A 1 64 ? -15.016 -0.334 -0.233 1 95 64 ASN A N 1
ATOM 515 C CA . ASN A 1 64 ? -14.039 -1.419 -0.156 1 95 64 ASN A CA 1
ATOM 516 C C . ASN A 1 64 ? -12.977 -1.145 0.904 1 95 64 ASN A C 1
ATOM 518 O O . ASN A 1 64 ? -12.625 -2.035 1.68 1 95 64 ASN A O 1
ATOM 522 N N . VAL A 1 65 ? -12.523 0.08 0.915 1 96.56 65 VAL A N 1
ATOM 523 C CA . VAL A 1 65 ? -11.508 0.464 1.895 1 96.56 65 VAL A CA 1
ATOM 524 C C . VAL A 1 65 ? -12.078 0.313 3.305 1 96.56 65 VAL A C 1
ATOM 526 O O . VAL A 1 65 ? -11.438 -0.28 4.176 1 96.56 65 VAL A O 1
ATOM 529 N N . LYS A 1 66 ? -13.289 0.815 3.51 1 96.5 66 LYS A N 1
ATOM 530 C CA . LYS A 1 66 ? -13.938 0.74 4.816 1 96.5 66 LYS A CA 1
ATOM 531 C C . LYS A 1 66 ? -14.109 -0.71 5.262 1 96.5 66 LYS A C 1
ATOM 533 O O . LYS A 1 66 ? -13.75 -1.07 6.383 1 96.5 66 LYS A O 1
ATOM 538 N N . THR A 1 67 ? -14.617 -1.499 4.371 1 94.94 67 THR A N 1
ATOM 539 C CA . THR A 1 67 ? -14.883 -2.9 4.68 1 94.94 67 THR A CA 1
ATOM 540 C C . THR A 1 67 ? -13.594 -3.615 5.082 1 94.94 67 THR A C 1
ATOM 542 O O . THR A 1 67 ? -13.539 -4.273 6.121 1 94.94 67 THR A O 1
ATOM 545 N N . ARG A 1 68 ? -12.617 -3.441 4.355 1 93.5 68 ARG A N 1
ATOM 546 C CA . ARG A 1 68 ? -11.359 -4.152 4.586 1 93.5 68 ARG A CA 1
ATOM 547 C C . ARG A 1 68 ? -10.688 -3.668 5.863 1 93.5 68 ARG A C 1
ATOM 549 O O . ARG A 1 68 ? -10.188 -4.477 6.648 1 93.5 68 ARG A O 1
ATOM 556 N N . ILE A 1 69 ? -10.625 -2.34 6.055 1 94.38 69 ILE A N 1
ATOM 557 C CA . ILE A 1 69 ? -9.938 -1.814 7.23 1 94.38 69 ILE A CA 1
ATOM 558 C C . ILE A 1 69 ? -10.664 -2.268 8.5 1 94.38 69 ILE A C 1
ATOM 560 O O . ILE A 1 69 ? -10.023 -2.596 9.5 1 94.38 69 ILE A O 1
ATOM 564 N N . LEU A 1 70 ? -11.945 -2.287 8.508 1 94.12 70 LEU A N 1
ATOM 565 C CA . LEU A 1 70 ? -12.703 -2.701 9.68 1 94.12 70 LEU A CA 1
ATOM 566 C C . LEU A 1 70 ? -12.547 -4.199 9.93 1 94.12 70 LEU A C 1
ATOM 568 O O . LEU A 1 70 ? -12.594 -4.652 11.07 1 94.12 70 LEU A O 1
ATOM 572 N N . GLU A 1 71 ? -12.336 -4.961 8.883 1 90.94 71 GLU A N 1
ATOM 573 C CA . GLU A 1 71 ? -12.039 -6.383 9.031 1 90.94 71 GLU A CA 1
ATOM 574 C C . GLU A 1 71 ? -10.68 -6.598 9.688 1 90.94 71 GLU A C 1
ATOM 576 O O . GLU A 1 71 ? -10.516 -7.5 10.508 1 90.94 71 GLU A O 1
ATOM 581 N N . GLN A 1 72 ? -9.789 -5.762 9.328 1 89.75 72 GLN A N 1
ATOM 582 C CA . GLN A 1 72 ? -8.422 -5.883 9.836 1 89.75 72 GLN A CA 1
ATOM 583 C C . GLN A 1 72 ? -8.312 -5.336 11.258 1 89.75 72 GLN A C 1
ATOM 585 O O . GLN A 1 72 ? -7.387 -5.676 11.992 1 89.75 72 GLN A O 1
ATOM 590 N N . HIS A 1 73 ? -9.195 -4.41 11.57 1 92.25 73 HIS A N 1
ATOM 591 C CA . HIS A 1 73 ? -9.219 -3.801 12.898 1 92.25 73 HIS A CA 1
ATOM 592 C C . HIS A 1 73 ? -10.562 -4.027 13.586 1 92.25 73 HIS A C 1
ATOM 594 O O . HIS A 1 73 ? -11.336 -3.088 13.781 1 92.25 73 HIS A O 1
ATOM 600 N N . PRO A 1 74 ? -10.727 -5.199 14.086 1 90 74 PRO A N 1
ATOM 601 C CA . PRO A 1 74 ? -12.031 -5.527 14.672 1 90 74 PRO A CA 1
ATOM 602 C C . PRO A 1 74 ? -12.367 -4.684 15.898 1 90 74 PRO A C 1
ATOM 604 O O . PRO A 1 74 ? -13.531 -4.582 16.281 1 90 74 PRO A O 1
ATOM 607 N N . ASN A 1 75 ? -11.43 -4.086 16.438 1 91.19 75 ASN A N 1
ATOM 608 C CA . ASN A 1 75 ? -11.648 -3.277 17.625 1 91.19 75 ASN A CA 1
ATOM 609 C C . ASN A 1 75 ? -12.07 -1.855 17.266 1 91.19 75 ASN A C 1
ATOM 611 O O . ASN A 1 75 ? -12.398 -1.06 18.156 1 91.19 75 ASN A O 1
ATOM 615 N N . TRP A 1 76 ? -12.016 -1.449 16.031 1 93.75 76 TRP A N 1
ATOM 616 C CA . TRP A 1 76 ? -12.469 -0.133 15.602 1 93.75 76 TRP A CA 1
ATOM 617 C C . TRP A 1 76 ? -13.984 -0.1 15.461 1 93.75 76 TRP A C 1
ATOM 619 O O . TRP A 1 76 ? -14.578 -0.998 14.852 1 93.75 76 TRP A O 1
ATOM 629 N N . THR A 1 77 ? -14.609 0.907 16.016 1 94.94 77 THR A N 1
ATOM 630 C CA . THR A 1 77 ? -16.016 1.169 15.695 1 94.94 77 THR A CA 1
ATOM 631 C C . THR A 1 77 ? -16.141 1.908 14.367 1 94.94 77 THR A C 1
ATOM 633 O O . THR A 1 77 ? -15.156 2.438 13.844 1 94.94 77 THR A O 1
ATOM 636 N N . GLU A 1 78 ? -17.359 1.931 13.859 1 95.38 78 GLU A N 1
ATOM 637 C CA . GLU A 1 78 ? -17.625 2.691 12.641 1 95.38 78 GLU A CA 1
ATOM 638 C C . GLU A 1 78 ? -17.297 4.168 12.828 1 95.38 78 GLU A C 1
ATOM 640 O O . GLU A 1 78 ? -16.766 4.809 11.922 1 95.38 78 GLU A O 1
ATOM 645 N N . ASN A 1 79 ? -17.609 4.664 13.938 1 96.75 79 ASN A N 1
ATOM 646 C CA . ASN A 1 79 ? -17.344 6.066 14.242 1 96.75 79 ASN A CA 1
ATOM 647 C C . ASN A 1 79 ? -15.844 6.352 14.266 1 96.75 79 ASN A C 1
ATOM 649 O O . ASN A 1 79 ? -15.398 7.395 13.789 1 96.75 79 ASN A O 1
ATOM 653 N N . GLU A 1 80 ? -15.133 5.465 14.836 1 96.81 80 GLU A N 1
ATOM 654 C CA . GLU A 1 80 ? -13.688 5.629 14.883 1 96.81 80 GLU A CA 1
ATOM 655 C C . GLU A 1 80 ? -13.086 5.625 13.477 1 96.81 80 GLU A C 1
ATOM 657 O O . GLU A 1 80 ? -12.188 6.414 13.18 1 96.81 80 GLU A O 1
ATOM 662 N N . TYR A 1 81 ? -13.609 4.711 12.648 1 97.62 81 TYR A N 1
ATOM 663 C CA . TYR A 1 81 ? -13.172 4.715 11.258 1 97.62 81 TYR A CA 1
ATOM 664 C C . TYR A 1 81 ? -13.492 6.047 10.594 1 97.62 81 TYR A C 1
ATOM 666 O O . TYR A 1 81 ? -12.648 6.613 9.891 1 97.62 81 TYR A O 1
ATOM 674 N N . GLN A 1 82 ? -14.641 6.547 10.781 1 97.81 82 GLN A N 1
ATOM 675 C CA . GLN A 1 82 ? -15.086 7.777 10.133 1 97.81 82 GLN A CA 1
ATOM 676 C C . GLN A 1 82 ? -14.18 8.953 10.5 1 97.81 82 GLN A C 1
ATOM 678 O O . GLN A 1 82 ? -13.875 9.789 9.656 1 97.81 82 GLN A O 1
ATOM 683 N N . TRP A 1 83 ? -13.75 8.977 11.695 1 98.38 83 TRP A N 1
ATOM 684 C CA . TRP A 1 83 ? -12.883 10.07 12.133 1 98.38 83 TRP A CA 1
ATOM 685 C C . TRP A 1 83 ? -11.5 9.945 11.516 1 98.38 83 TRP A C 1
ATOM 687 O O . TRP A 1 83 ? -10.898 10.945 11.109 1 98.38 83 TRP A O 1
ATOM 697 N N . ARG A 1 84 ? -10.961 8.758 11.469 1 98.38 84 ARG A N 1
ATOM 698 C CA . ARG A 1 84 ? -9.664 8.555 10.828 1 98.38 84 ARG A CA 1
ATOM 699 C C . ARG A 1 84 ? -9.727 8.922 9.352 1 98.38 84 ARG A C 1
ATOM 701 O O . ARG A 1 84 ? -8.812 9.57 8.828 1 98.38 84 ARG A O 1
ATOM 708 N N . PHE A 1 85 ? -10.82 8.508 8.734 1 98.56 85 PHE A N 1
ATOM 709 C CA . PHE A 1 85 ? -11.016 8.828 7.328 1 98.56 85 PHE A CA 1
ATOM 710 C C . PHE A 1 85 ? -11.219 10.328 7.137 1 98.56 85 PHE A C 1
ATOM 712 O O . PHE A 1 85 ? -10.734 10.906 6.16 1 98.56 85 PHE A O 1
ATOM 719 N N . PHE A 1 86 ? -11.961 10.922 8.047 1 98.56 86 PHE A N 1
ATOM 720 C CA . PHE A 1 86 ? -12.203 12.359 8.062 1 98.56 86 PHE A CA 1
ATOM 721 C C . PHE A 1 86 ? -10.891 13.133 8.102 1 98.56 86 PHE A C 1
ATOM 723 O O . PHE A 1 86 ? -10.68 14.047 7.301 1 98.56 86 PHE A O 1
ATOM 730 N N . GLU A 1 87 ? -10 12.742 8.93 1 98.81 87 GLU A N 1
ATOM 731 C CA . GLU A 1 87 ? -8.711 13.414 9.047 1 98.81 87 GLU A CA 1
ATOM 732 C C . GLU A 1 87 ? -7.824 13.125 7.84 1 98.81 87 GLU A C 1
ATOM 734 O O . GLU A 1 87 ? -7.031 13.977 7.43 1 98.81 87 GLU A O 1
ATOM 739 N N . LEU A 1 88 ? -7.984 11.945 7.242 1 98.75 88 LEU A N 1
ATOM 740 C CA . LEU A 1 88 ? -7.266 11.641 6.008 1 98.75 88 LEU A CA 1
ATOM 741 C C . LEU A 1 88 ? -7.727 12.555 4.879 1 98.75 88 LEU A C 1
ATOM 743 O O . LEU A 1 88 ? -6.914 13.016 4.074 1 98.75 88 LEU A O 1
ATOM 747 N N . LYS A 1 89 ? -9 12.797 4.789 1 98.62 89 LYS A N 1
ATOM 748 C CA . LYS A 1 89 ? -9.516 13.719 3.785 1 98.62 89 LYS A CA 1
ATOM 749 C C . LYS A 1 89 ? -8.922 15.109 3.961 1 98.62 89 LYS A C 1
ATOM 751 O O . LYS A 1 89 ? -8.578 15.773 2.979 1 98.62 89 LYS A O 1
ATOM 756 N N . ARG A 1 90 ? -8.844 15.539 5.207 1 98.69 90 ARG A N 1
ATOM 757 C CA . ARG A 1 90 ? -8.195 16.812 5.477 1 98.69 90 ARG A CA 1
ATOM 758 C C . ARG A 1 90 ? -6.75 16.812 5 1 98.69 90 ARG A C 1
ATOM 760 O O . ARG A 1 90 ? -6.289 17.781 4.387 1 98.69 90 ARG A O 1
ATOM 767 N N . TYR A 1 91 ? -6.07 15.734 5.254 1 98.62 91 TYR A N 1
ATOM 768 C CA . TYR A 1 91 ? -4.703 15.547 4.789 1 98.62 91 TYR A CA 1
ATOM 769 C C . TYR A 1 91 ? -4.625 15.625 3.268 1 98.62 91 TYR A C 1
ATOM 771 O O . TYR A 1 91 ? -3.701 16.234 2.717 1 98.62 91 TYR A O 1
ATOM 779 N N . PHE A 1 92 ? -5.566 15.055 2.604 1 98.5 92 PHE A N 1
ATOM 780 C CA . PHE A 1 92 ? -5.613 15.086 1.147 1 98.5 92 PHE A CA 1
ATOM 781 C C . PHE A 1 92 ? -5.844 16.5 0.644 1 98.5 92 PHE A C 1
ATOM 783 O O . PHE A 1 92 ? -5.254 16.922 -0.358 1 98.5 92 PHE A O 1
ATOM 790 N N . VAL A 1 93 ? -6.711 17.234 1.308 1 98.44 93 VAL A N 1
ATOM 791 C CA . VAL A 1 93 ? -6.93 18.641 0.941 1 98.44 93 VAL A CA 1
ATOM 792 C C . VAL A 1 93 ? -5.617 19.406 1.062 1 98.44 93 VAL A C 1
ATOM 794 O O . VAL A 1 93 ? -5.25 20.172 0.16 1 98.44 93 VAL A O 1
ATOM 797 N N . MET A 1 94 ? -4.918 19.203 2.115 1 98.06 94 MET A N 1
ATOM 798 C CA . MET A 1 94 ? -3.641 19.891 2.301 1 98.06 94 MET A CA 1
ATOM 799 C C . MET A 1 94 ? -2.67 19.531 1.178 1 98.06 94 MET A C 1
ATOM 801 O O . MET A 1 94 ? -1.949 20.406 0.681 1 98.06 94 MET A O 1
ATOM 805 N N . ASN A 1 95 ? -2.672 18.281 0.753 1 97.62 95 ASN A N 1
ATOM 806 C CA . ASN A 1 95 ? -1.803 17.844 -0.334 1 97.62 95 ASN A CA 1
ATOM 807 C C . ASN A 1 95 ? -2.207 18.469 -1.663 1 97.62 95 ASN A C 1
ATOM 809 O O . ASN A 1 95 ? -1.409 18.531 -2.6 1 97.62 95 ASN A O 1
ATOM 813 N N . SER A 1 96 ? -3.441 18.875 -1.794 1 97.94 96 SER A N 1
ATOM 814 C CA . SER A 1 96 ? -3.861 19.547 -3.018 1 97.94 96 SER A CA 1
ATOM 815 C C . SER A 1 96 ? -3.363 21 -3.055 1 97.94 96 SER A C 1
ATOM 817 O O . SER A 1 96 ? -3.363 21.625 -4.109 1 97.94 96 SER A O 1
ATOM 819 N N . LEU A 1 97 ? -2.959 21.484 -1.961 1 98 97 LEU A N 1
ATOM 820 C CA . LEU A 1 97 ? -2.498 22.859 -1.854 1 98 97 LEU A CA 1
ATOM 821 C C . LEU A 1 97 ? -0.976 22.922 -1.804 1 98 97 LEU A C 1
ATOM 823 O O . LEU A 1 97 ? -0.361 23.75 -2.48 1 98 97 LEU A O 1
ATOM 827 N N . LEU A 1 98 ? -0.368 22.031 -1.092 1 97.12 98 LEU A N 1
ATOM 828 C CA . LEU A 1 98 ? 1.064 22.078 -0.82 1 97.12 98 LEU A CA 1
ATOM 829 C C . LEU A 1 98 ? 1.816 21.078 -1.692 1 97.12 98 LEU A C 1
ATOM 831 O O . LEU A 1 98 ? 1.285 20.016 -2.025 1 97.12 98 LEU A O 1
ATOM 835 N N . LYS A 1 99 ? 3.041 21.422 -1.953 1 94.38 99 LYS A N 1
ATOM 836 C CA . LYS A 1 99 ? 3.904 20.562 -2.766 1 94.38 99 LYS A CA 1
ATOM 837 C C . LYS A 1 99 ? 4.199 19.25 -2.055 1 94.38 99 LYS A C 1
ATOM 839 O O . LYS A 1 99 ? 4.301 18.203 -2.695 1 94.38 99 LYS A O 1
ATOM 844 N N . SER A 1 100 ? 4.363 19.328 -0.76 1 91.12 100 SER A N 1
ATOM 845 C CA . SER A 1 100 ? 4.672 18.156 0.051 1 91.12 100 SER A CA 1
ATOM 846 C C . SER A 1 100 ? 4.109 18.297 1.462 1 91.12 100 SER A C 1
ATOM 848 O O . SER A 1 100 ? 4.238 19.359 2.084 1 91.12 100 SER A O 1
ATOM 850 N N . VAL A 1 101 ? 3.439 17.266 1.901 1 94.75 101 VAL A N 1
ATOM 851 C CA . VAL A 1 101 ? 2.891 17.234 3.254 1 94.75 101 VAL A CA 1
ATOM 852 C C . VAL A 1 101 ? 3.316 15.945 3.953 1 94.75 101 VAL A C 1
ATOM 854 O O . VAL A 1 101 ? 2.809 14.867 3.641 1 94.75 101 VAL A O 1
ATOM 857 N N . PRO A 1 102 ? 4.227 16.062 4.891 1 93.25 102 PRO A N 1
ATOM 858 C CA . PRO A 1 102 ? 4.582 14.852 5.625 1 93.25 102 PRO A CA 1
ATOM 859 C C . PRO A 1 102 ? 3.42 14.297 6.445 1 93.25 102 PRO A C 1
ATOM 861 O O . PRO A 1 102 ? 2.549 15.062 6.879 1 93.25 102 PRO A O 1
ATOM 864 N N . MET A 1 103 ? 3.371 12.984 6.578 1 95.19 103 MET A N 1
ATOM 865 C CA . MET A 1 103 ? 2.371 12.305 7.398 1 95.19 103 MET A CA 1
ATOM 866 C C . MET A 1 103 ? 2.85 12.172 8.844 1 95.19 103 MET A C 1
ATOM 868 O O . MET A 1 103 ? 3.855 11.516 9.109 1 95.19 103 MET A O 1
ATOM 872 N N . PHE A 1 104 ? 2.055 12.789 9.805 1 94.31 104 PHE A N 1
ATOM 873 C CA . PHE A 1 104 ? 2.498 12.828 11.188 1 94.31 104 PHE A CA 1
ATOM 874 C C . PHE A 1 104 ? 1.594 11.977 12.078 1 94.31 104 PHE A C 1
ATOM 876 O O . PHE A 1 104 ? 1.723 11.992 13.297 1 94.31 104 PHE A O 1
ATOM 883 N N . SER A 1 105 ? 0.641 11.289 11.492 1 95.62 105 SER A N 1
ATOM 884 C CA . SER A 1 105 ? -0.301 10.477 12.25 1 95.62 105 SER A CA 1
ATOM 885 C C . SER A 1 105 ? -0.281 9.023 11.789 1 95.62 105 SER A C 1
ATOM 887 O O . SER A 1 105 ? -0.694 8.719 10.664 1 95.62 105 SER A O 1
ATOM 889 N N . GLU A 1 106 ? 0.107 8.148 12.664 1 93.62 106 GLU A N 1
ATOM 890 C CA . GLU A 1 106 ? 0.096 6.727 12.352 1 93.62 106 GLU A CA 1
ATOM 891 C C . GLU A 1 106 ? -1.328 6.219 12.148 1 93.62 106 GLU A C 1
ATOM 893 O O . GLU A 1 106 ? -1.572 5.359 11.297 1 93.62 106 GLU A O 1
ATOM 898 N N . GLU A 1 107 ? -2.26 6.773 12.922 1 95.62 107 GLU A N 1
ATOM 899 C CA . GLU A 1 107 ? -3.658 6.363 12.867 1 95.62 107 GLU A CA 1
ATOM 900 C C . GLU A 1 107 ? -4.293 6.723 11.531 1 95.62 107 GLU A C 1
ATOM 902 O O . GLU A 1 107 ? -4.996 5.906 10.93 1 95.62 107 GLU A O 1
ATOM 907 N N . VAL A 1 108 ? -4.004 7.875 11.102 1 97.75 108 VAL A N 1
ATOM 908 C CA . VAL A 1 108 ? -4.531 8.344 9.828 1 97.75 108 VAL A CA 1
ATOM 909 C C . VAL A 1 108 ? -3.822 7.633 8.68 1 97.75 108 VAL A C 1
ATOM 911 O O . VAL A 1 108 ? -4.457 7.25 7.691 1 97.75 108 VAL A O 1
ATOM 914 N N . ASP A 1 109 ? -2.559 7.402 8.883 1 96.81 109 ASP A N 1
ATOM 915 C CA . ASP A 1 109 ? -1.735 6.746 7.879 1 96.81 109 ASP A CA 1
ATOM 916 C C . ASP A 1 109 ? -2.213 5.316 7.621 1 96.81 109 ASP A C 1
ATOM 918 O O . ASP A 1 109 ? -2.088 4.805 6.508 1 96.81 109 ASP A O 1
ATOM 922 N N . GLU A 1 110 ? -2.738 4.719 8.609 1 95.44 110 GLU A N 1
ATOM 923 C CA . GLU A 1 110 ? -3.238 3.354 8.469 1 95.44 110 GLU A CA 1
ATOM 924 C C . GLU A 1 110 ? -4.348 3.277 7.422 1 95.44 110 GLU A C 1
ATOM 926 O O . GLU A 1 110 ? -4.402 2.334 6.633 1 95.44 110 GLU A O 1
ATOM 931 N N . VAL A 1 111 ? -5.199 4.211 7.434 1 97.75 111 VAL A N 1
ATOM 932 C CA . VAL A 1 111 ? -6.281 4.254 6.453 1 97.75 111 VAL A CA 1
ATOM 933 C C . VAL A 1 111 ? -5.707 4.52 5.066 1 97.75 111 VAL A C 1
ATOM 935 O O . VAL A 1 111 ? -6.145 3.92 4.082 1 97.75 111 VAL A O 1
ATOM 938 N N . TRP A 1 112 ? -4.746 5.434 4.988 1 98.06 112 TRP A N 1
ATOM 939 C CA . TRP A 1 112 ? -4.105 5.734 3.713 1 98.06 112 TRP A CA 1
ATOM 940 C C . TRP A 1 112 ? -3.459 4.488 3.123 1 98.06 112 TRP A C 1
ATOM 942 O O . TRP A 1 112 ? -3.584 4.223 1.926 1 98.06 112 TRP A O 1
ATOM 952 N N . HIS A 1 113 ? -2.766 3.723 3.957 1 96.5 113 HIS A N 1
ATOM 953 C CA . HIS A 1 113 ? -2.139 2.475 3.531 1 96.5 113 HIS A CA 1
ATOM 954 C C . HIS A 1 113 ? -3.16 1.536 2.896 1 96.5 113 HIS A C 1
ATOM 956 O O . HIS A 1 113 ? -2.875 0.901 1.878 1 96.5 113 HIS A O 1
ATOM 962 N N . GLU A 1 114 ? -4.277 1.464 3.533 1 96.38 114 GLU A N 1
ATOM 963 C CA . GLU A 1 114 ? -5.32 0.596 2.996 1 96.38 114 GLU A CA 1
ATOM 964 C C . GLU A 1 114 ? -5.785 1.079 1.625 1 96.38 114 GLU A C 1
ATOM 966 O O . GLU A 1 114 ? -6.035 0.271 0.727 1 96.38 114 GLU A O 1
ATOM 971 N N . MET A 1 115 ? -5.891 2.346 1.484 1 97.25 115 MET A N 1
ATOM 972 C CA . MET A 1 115 ? -6.27 2.906 0.189 1 97.25 115 MET A CA 1
ATOM 973 C C . MET A 1 115 ? -5.25 2.533 -0.882 1 97.25 115 MET A C 1
ATOM 975 O O . MET A 1 115 ? -5.621 2.211 -2.012 1 97.25 115 MET A O 1
ATOM 979 N N . LEU A 1 116 ? -4.008 2.547 -0.529 1 97.5 116 LEU A N 1
ATOM 980 C CA . LEU A 1 116 ? -2.92 2.279 -1.464 1 97.5 116 LEU A CA 1
ATOM 981 C C . LEU A 1 116 ? -2.967 0.836 -1.954 1 97.5 116 LEU A C 1
ATOM 983 O O . LEU A 1 116 ? -2.35 0.5 -2.967 1 97.5 116 LEU A O 1
ATOM 987 N N . MET A 1 117 ? -3.637 -0.036 -1.209 1 96.5 117 MET A N 1
ATOM 988 C CA . MET A 1 117 ? -3.748 -1.434 -1.616 1 96.5 117 MET A CA 1
ATOM 989 C C . MET A 1 117 ? -4.602 -1.567 -2.873 1 96.5 117 MET A C 1
ATOM 991 O O . MET A 1 117 ? -4.477 -2.547 -3.611 1 96.5 117 MET A O 1
ATOM 995 N N . PHE A 1 118 ? -5.484 -0.63 -3.074 1 96 118 PHE A N 1
ATOM 996 C CA . PHE A 1 118 ? -6.316 -0.582 -4.27 1 96 118 PHE A CA 1
ATOM 997 C C . PHE A 1 118 ? -5.688 0.316 -5.328 1 96 118 PHE A C 1
ATOM 999 O O . PHE A 1 118 ? -6.234 1.372 -5.656 1 96 118 PHE A O 1
ATOM 1006 N N . THR A 1 119 ? -4.582 -0.154 -5.938 1 96.69 119 THR A N 1
ATOM 1007 C CA . THR A 1 119 ? -3.674 0.715 -6.676 1 96.69 119 THR A CA 1
ATOM 1008 C C . THR A 1 119 ? -4.371 1.321 -7.891 1 96.69 119 THR A C 1
ATOM 1010 O O . THR A 1 119 ? -4.125 2.479 -8.242 1 96.69 119 THR A O 1
ATOM 1013 N N . LYS A 1 120 ? -5.277 0.613 -8.562 1 95.81 120 LYS A N 1
ATOM 1014 C CA . LYS A 1 120 ? -5.977 1.154 -9.727 1 95.81 120 LYS A CA 1
ATOM 1015 C C . LYS A 1 120 ? -6.926 2.279 -9.32 1 95.81 120 LYS A C 1
ATOM 1017 O O . LYS A 1 120 ? -6.922 3.35 -9.93 1 95.81 120 LYS A O 1
ATOM 1022 N N . ASP A 1 121 ? -7.73 2.002 -8.312 1 96.56 121 ASP A N 1
ATOM 1023 C CA . ASP A 1 121 ? -8.672 3.004 -7.82 1 96.56 121 ASP A CA 1
ATOM 1024 C C . ASP A 1 121 ? -7.938 4.215 -7.25 1 96.56 121 ASP A C 1
ATOM 1026 O O . ASP A 1 121 ? -8.367 5.355 -7.441 1 96.56 121 ASP A O 1
ATOM 1030 N N . TYR A 1 122 ? -6.867 3.943 -6.535 1 97.69 122 TYR A N 1
ATOM 1031 C CA . TYR A 1 122 ? -6.09 5.035 -5.953 1 97.69 122 TYR A CA 1
ATOM 1032 C C . TYR A 1 122 ? -5.48 5.91 -7.043 1 97.69 122 TYR A C 1
ATOM 1034 O O . TYR A 1 122 ? -5.441 7.137 -6.914 1 97.69 122 TYR A O 1
ATOM 1042 N N . GLU A 1 123 ? -4.984 5.285 -8.109 1 96.88 123 GLU A N 1
ATOM 1043 C CA . GLU A 1 123 ? -4.461 6.043 -9.242 1 96.88 123 GLU A CA 1
ATOM 1044 C C . GLU A 1 123 ? -5.539 6.938 -9.852 1 96.88 123 GLU A C 1
ATOM 1046 O O . GLU A 1 123 ? -5.297 8.117 -10.117 1 96.88 123 GLU A O 1
ATOM 1051 N N . LYS A 1 124 ? -6.691 6.371 -10.086 1 96.94 124 LYS A N 1
ATOM 1052 C CA . LYS A 1 124 ? -7.801 7.137 -10.641 1 96.94 124 LYS A CA 1
ATOM 1053 C C . LYS A 1 124 ? -8.164 8.32 -9.742 1 96.94 124 LYS A C 1
ATOM 1055 O O . LYS A 1 124 ? -8.344 9.438 -10.227 1 96.94 124 LYS A O 1
ATOM 1060 N N . PHE A 1 125 ? -8.281 8.07 -8.453 1 97.81 125 PHE A N 1
ATOM 1061 C CA . PHE A 1 125 ? -8.578 9.109 -7.469 1 97.81 125 PHE A CA 1
ATOM 1062 C C . PHE A 1 125 ? -7.539 10.219 -7.531 1 97.81 125 PHE A C 1
ATOM 1064 O O . PHE A 1 125 ? -7.891 11.398 -7.629 1 97.81 125 PHE A O 1
ATOM 1071 N N . SER A 1 126 ? -6.242 9.828 -7.465 1 97.56 126 SER A N 1
ATOM 1072 C CA . SER A 1 126 ? -5.148 10.789 -7.418 1 97.56 126 SER A CA 1
ATOM 1073 C C . SER A 1 126 ? -5.098 11.633 -8.688 1 97.56 126 SER A C 1
ATOM 1075 O O . SER A 1 126 ? -4.93 12.852 -8.625 1 97.56 126 SER A O 1
ATOM 1077 N N . MET A 1 127 ? -5.316 10.961 -9.828 1 97.12 127 MET A N 1
ATOM 1078 C CA . MET A 1 127 ? -5.273 11.672 -11.102 1 97.12 127 MET A CA 1
ATOM 1079 C C . MET A 1 127 ? -6.426 12.664 -11.211 1 97.12 127 MET A C 1
ATOM 1081 O O . MET A 1 127 ? -6.246 13.781 -11.703 1 97.12 127 MET A O 1
ATOM 1085 N N . LYS A 1 128 ? -7.52 12.273 -10.781 1 97.12 128 LYS A N 1
ATOM 1086 C CA . LYS A 1 128 ? -8.703 13.133 -10.875 1 97.12 128 LYS A CA 1
ATOM 1087 C C . LYS A 1 128 ? -8.578 14.336 -9.945 1 97.12 128 LYS A C 1
ATOM 1089 O O . LYS A 1 128 ? -8.922 15.453 -10.328 1 97.12 128 LYS A O 1
ATOM 1094 N N . PHE A 1 129 ? -8.078 14.156 -8.711 1 97.75 129 PHE A N 1
ATOM 1095 C CA . PHE A 1 129 ? -8.094 15.203 -7.699 1 97.75 129 PHE A CA 1
ATOM 1096 C C . PHE A 1 129 ? -6.859 16.094 -7.82 1 97.75 129 PHE A C 1
ATOM 1098 O O . PHE A 1 129 ? -6.938 17.297 -7.625 1 97.75 129 PHE A O 1
ATOM 1105 N N . TYR A 1 130 ? -5.684 15.516 -8.172 1 97.5 130 TYR A N 1
ATOM 1106 C CA . TYR A 1 130 ? -4.43 16.25 -8.141 1 97.5 130 TYR A CA 1
ATOM 1107 C C . TYR A 1 130 ? -3.906 16.516 -9.547 1 97.5 130 TYR A C 1
ATOM 1109 O O . TYR A 1 130 ? -3.018 17.344 -9.742 1 97.5 130 TYR A O 1
ATOM 1117 N N . GLY A 1 131 ? -4.434 15.773 -10.547 1 96.44 131 GLY A N 1
ATOM 1118 C CA . GLY A 1 131 ? -3.844 15.805 -11.883 1 96.44 131 GLY A CA 1
ATOM 1119 C C . GLY A 1 131 ? -2.561 15 -11.984 1 96.44 131 GLY A C 1
ATOM 1120 O O . GLY A 1 131 ? -1.9 15.008 -13.023 1 96.44 131 GLY A O 1
ATOM 1121 N N . GLU A 1 132 ? -2.182 14.328 -10.914 1 96.25 132 GLU A N 1
ATOM 1122 C CA . GLU A 1 132 ? -1.015 13.453 -10.836 1 96.25 132 GLU A CA 1
ATOM 1123 C C . GLU A 1 132 ? -1.173 12.422 -9.719 1 96.25 132 GLU A C 1
ATOM 1125 O O . GLU A 1 132 ? -2.062 12.547 -8.875 1 96.25 132 GLU A O 1
ATOM 1130 N N . PHE A 1 133 ? -0.365 11.391 -9.75 1 96.06 133 PHE A N 1
ATOM 1131 C CA . PHE A 1 133 ? -0.364 10.367 -8.719 1 96.06 133 PHE A CA 1
ATOM 1132 C C . PHE A 1 133 ? 0.192 10.922 -7.41 1 96.06 133 PHE A C 1
ATOM 1134 O O . PHE A 1 133 ? 1.312 11.438 -7.371 1 96.06 133 PHE A O 1
ATOM 1141 N N . LEU A 1 134 ? -0.586 10.906 -6.332 1 97.25 134 LEU A N 1
ATOM 1142 C CA . LEU A 1 134 ? -0.059 11.281 -5.023 1 97.25 134 LEU A CA 1
ATOM 1143 C C . LEU A 1 134 ? 0.757 10.141 -4.422 1 97.25 134 LEU A C 1
ATOM 1145 O O . LEU A 1 134 ? 0.197 9.133 -3.982 1 97.25 134 LEU A O 1
ATOM 1149 N N . HIS A 1 135 ? 2.01 10.344 -4.305 1 96.25 135 HIS A N 1
ATOM 1150 C CA . HIS A 1 135 ? 2.902 9.281 -3.846 1 96.25 135 HIS A CA 1
ATOM 1151 C C . HIS A 1 135 ? 2.988 9.258 -2.322 1 96.25 135 HIS A C 1
ATOM 1153 O O . HIS A 1 135 ? 2.85 10.289 -1.67 1 96.25 135 HIS A O 1
ATOM 1159 N N . HIS A 1 136 ? 3.104 8.141 -1.799 1 93.25 136 HIS A N 1
ATOM 1160 C CA . HIS A 1 136 ? 3.361 7.867 -0.389 1 93.25 136 HIS A CA 1
ATOM 1161 C C . HIS A 1 136 ? 4.805 7.426 -0.168 1 93.25 136 HIS A C 1
ATOM 1163 O O . HIS A 1 136 ? 5.348 6.648 -0.958 1 93.25 136 HIS A O 1
ATOM 1169 N N . MET A 1 137 ? 5.438 7.922 0.821 1 86.62 137 MET A N 1
ATOM 1170 C CA . MET A 1 137 ? 6.77 7.496 1.238 1 86.62 137 MET A CA 1
ATOM 1171 C C . MET A 1 137 ? 6.809 7.227 2.738 1 86.62 137 MET A C 1
ATOM 1173 O O . MET A 1 137 ? 6.637 8.141 3.545 1 86.62 137 MET A O 1
ATOM 1177 N N . PRO A 1 138 ? 7.074 5.938 3.043 1 86.31 138 PRO A N 1
ATOM 1178 C CA . PRO A 1 138 ? 7.117 5.629 4.473 1 86.31 138 PRO A CA 1
ATOM 1179 C C . PRO A 1 138 ? 8.203 6.406 5.215 1 86.31 138 PRO A C 1
ATOM 1181 O O . PRO A 1 138 ? 9.234 6.746 4.629 1 86.31 138 PRO A O 1
ATOM 1184 N N . ASN A 1 139 ? 7.848 6.727 6.426 1 76.31 139 ASN A N 1
ATOM 1185 C CA . ASN A 1 139 ? 8.867 7.297 7.301 1 76.31 139 ASN A CA 1
ATOM 1186 C C . ASN A 1 139 ? 9.914 6.262 7.695 1 76.31 139 ASN A C 1
ATOM 1188 O O . ASN A 1 139 ? 9.594 5.266 8.352 1 76.31 139 ASN A O 1
ATOM 1192 N N . MET A 1 140 ? 11.07 6.363 7.07 1 70.38 140 MET A N 1
ATOM 1193 C CA . MET A 1 140 ? 12.125 5.422 7.422 1 70.38 140 MET A CA 1
ATOM 1194 C C . MET A 1 140 ? 12.758 5.785 8.758 1 70.38 140 MET A C 1
ATOM 1196 O O . MET A 1 140 ? 13.344 4.93 9.43 1 70.38 140 MET A O 1
ATOM 1200 N N . GLU A 1 141 ? 12.672 7.121 9.031 1 61.97 141 GLU A N 1
ATOM 1201 C CA . GLU A 1 141 ? 13.148 7.559 10.344 1 61.97 141 GLU A CA 1
ATOM 1202 C C . GLU A 1 141 ? 11.984 7.926 11.258 1 61.97 141 GLU A C 1
ATOM 1204 O O . GLU A 1 141 ? 10.93 8.367 10.789 1 61.97 141 GLU A O 1
ATOM 1209 N N . SER A 1 142 ? 11.906 7.418 12.453 1 52.03 142 SER A N 1
ATOM 1210 C CA . SER A 1 142 ? 10.812 7.578 13.406 1 52.03 142 SER A CA 1
ATOM 1211 C C . SER A 1 142 ? 10.508 9.055 13.664 1 52.03 142 SER A C 1
ATOM 1213 O O . SER A 1 142 ? 9.398 9.398 14.062 1 52.03 142 SER A O 1
ATOM 1215 N N . GLU A 1 143 ? 11.523 9.898 13.609 1 54.25 143 GLU A N 1
ATOM 1216 C CA . GLU A 1 143 ? 11.211 11.219 14.156 1 54.25 143 GLU A CA 1
ATOM 1217 C C . GLU A 1 143 ? 11.062 12.25 13.039 1 54.25 143 GLU A C 1
ATOM 1219 O O . GLU A 1 143 ? 11.93 12.367 12.172 1 54.25 143 GLU A O 1
ATOM 1224 N N . PRO A 1 144 ? 9.781 12.703 12.922 1 54.75 144 PRO A N 1
ATOM 1225 C CA . PRO A 1 144 ? 9.586 13.805 11.977 1 54.75 144 PRO A CA 1
ATOM 1226 C C . PRO A 1 144 ? 10.547 14.969 12.227 1 54.75 144 PRO A C 1
ATOM 1228 O O . PRO A 1 144 ? 11 15.172 13.352 1 54.75 144 PRO A O 1
ATOM 1231 N N . ILE A 1 145 ? 10.969 15.633 11.195 1 57.53 145 ILE A N 1
ATOM 1232 C CA . ILE A 1 145 ? 11.766 16.844 11.336 1 57.53 145 ILE A CA 1
ATOM 1233 C C . ILE A 1 145 ? 10.93 17.938 11.969 1 57.53 145 ILE A C 1
ATOM 1235 O O . ILE A 1 145 ? 9.891 18.328 11.422 1 57.53 145 ILE A O 1
ATOM 1239 N N . PRO A 1 146 ? 11.266 18.344 13.234 1 56.12 146 PRO A N 1
ATOM 1240 C CA . PRO A 1 146 ? 10.508 19.328 14 1 56.12 146 PRO A CA 1
ATOM 1241 C C . PRO A 1 146 ? 10.055 20.516 13.156 1 56.12 146 PRO A C 1
ATOM 1243 O O . PRO A 1 146 ? 8.914 20.969 13.273 1 56.12 146 PRO A O 1
ATOM 1246 N N . GLY A 1 147 ? 10.812 21 12.312 1 66.5 147 GLY A N 1
ATOM 1247 C CA . GLY A 1 147 ? 10.461 22.172 11.523 1 66.5 147 GLY A CA 1
ATOM 1248 C C . GLY A 1 147 ? 9.336 21.922 10.539 1 66.5 147 GLY A C 1
ATOM 1249 O O . GLY A 1 147 ? 8.469 22.766 10.344 1 66.5 147 GLY A O 1
ATOM 1250 N N . GLU A 1 148 ? 9.117 20.781 10.172 1 84.25 148 GLU A N 1
ATOM 1251 C CA . GLU A 1 148 ? 8.078 20.438 9.203 1 84.25 148 GLU A CA 1
ATOM 1252 C C . GLU A 1 148 ? 6.734 20.219 9.891 1 84.25 148 GLU A C 1
ATOM 1254 O O . GLU A 1 148 ? 5.688 20.594 9.359 1 84.25 148 GLU A O 1
ATOM 1259 N N . ARG A 1 149 ? 6.758 19.891 11.109 1 93.25 149 ARG A N 1
ATOM 1260 C CA . ARG A 1 149 ? 5.535 19.641 11.867 1 93.25 149 ARG A CA 1
ATOM 1261 C C . ARG A 1 149 ? 4.82 20.938 12.211 1 93.25 149 ARG A C 1
ATOM 1263 O O . ARG A 1 149 ? 3.596 21.031 12.109 1 93.25 149 ARG A O 1
ATOM 1270 N N . ALA A 1 150 ? 5.582 21.953 12.617 1 95.25 150 ALA A N 1
ATOM 1271 C CA . ALA A 1 150 ? 4.988 23.234 13 1 95.25 150 ALA A CA 1
ATOM 1272 C C . ALA A 1 150 ? 4.32 23.906 11.805 1 95.25 150 ALA A C 1
ATOM 1274 O O . ALA A 1 150 ? 3.262 24.531 11.945 1 95.25 150 ALA A O 1
ATOM 1275 N N . PHE A 1 151 ? 5.02 23.828 10.703 1 96.5 151 PHE A N 1
ATOM 1276 C CA . PHE A 1 151 ? 4.422 24.375 9.484 1 96.5 151 PHE A CA 1
ATOM 1277 C C . PHE A 1 151 ? 3.148 23.625 9.125 1 96.5 151 PHE A C 1
ATOM 1279 O O . PHE A 1 151 ? 2.152 24.25 8.734 1 96.5 151 PHE A O 1
ATOM 1286 N N . PHE A 1 152 ? 3.164 22.328 9.266 1 97.31 152 PHE A N 1
ATOM 1287 C CA . PHE A 1 152 ? 1.967 21.5 9.102 1 97.31 152 PHE A CA 1
ATOM 1288 C C . PHE A 1 152 ? 0.854 21.984 10.023 1 97.31 152 PHE A C 1
ATOM 1290 O O . PHE A 1 152 ? -0.287 22.172 9.594 1 97.31 152 PHE A O 1
ATOM 1297 N N . ASP A 1 153 ? 1.182 22.172 11.273 1 97.62 153 ASP A N 1
ATOM 1298 C CA . ASP A 1 153 ? 0.199 22.625 12.258 1 97.62 153 ASP A CA 1
ATOM 1299 C C . ASP A 1 153 ? -0.426 23.953 11.844 1 97.62 153 ASP A C 1
ATOM 1301 O O . ASP A 1 153 ? -1.645 24.125 11.922 1 97.62 153 ASP A O 1
ATOM 1305 N N . TRP A 1 154 ? 0.425 24.859 11.461 1 97.88 154 TRP A N 1
ATOM 1306 C CA . TRP A 1 154 ? -0.066 26.172 11.078 1 97.88 154 TRP A CA 1
ATOM 1307 C C . TRP A 1 154 ? -1.028 26.078 9.898 1 97.88 154 TRP A C 1
ATOM 1309 O O . TRP A 1 154 ? -2.105 26.672 9.914 1 97.88 154 TRP A O 1
ATOM 1319 N N . MET A 1 155 ? -0.622 25.297 8.875 1 97.88 155 MET A N 1
ATOM 1320 C CA . MET A 1 155 ? -1.455 25.125 7.691 1 97.88 155 MET A CA 1
ATOM 1321 C C . MET A 1 155 ? -2.779 24.453 8.055 1 97.88 155 MET A C 1
ATOM 1323 O O . MET A 1 155 ? -3.844 24.922 7.637 1 97.88 155 MET A O 1
ATOM 1327 N N . TYR A 1 156 ? -2.689 23.375 8.828 1 98.25 156 TYR A N 1
ATOM 1328 C CA . TYR A 1 156 ? -3.861 22.625 9.258 1 98.25 156 TYR A CA 1
ATOM 1329 C C . TYR A 1 156 ? -4.852 23.516 9.992 1 98.25 156 TYR A C 1
ATOM 1331 O O . TYR A 1 156 ? -6.035 23.562 9.641 1 98.25 156 TYR A O 1
ATOM 1339 N N . LEU A 1 157 ? -4.383 24.281 10.953 1 97.81 157 LEU A N 1
ATOM 1340 C CA . LEU A 1 157 ? -5.234 25.094 11.812 1 97.81 157 LEU A CA 1
ATOM 1341 C C . LEU A 1 157 ? -5.734 26.328 11.078 1 97.81 157 LEU A C 1
ATOM 1343 O O . LEU A 1 157 ? -6.711 26.953 11.492 1 97.81 157 LEU A O 1
ATOM 1347 N N . SER A 1 158 ? -5.043 26.734 10 1 97.75 158 SER A N 1
ATOM 1348 C CA . SER A 1 158 ? -5.512 27.844 9.164 1 97.75 158 SER A CA 1
ATOM 1349 C C . SER A 1 158 ? -6.672 27.406 8.273 1 97.75 158 SER A C 1
ATOM 1351 O O . SER A 1 158 ? -7.488 28.234 7.863 1 97.75 158 SER A O 1
ATOM 1353 N N . LEU A 1 159 ? -6.746 26.094 8.016 1 97.88 159 LEU A N 1
ATOM 1354 C CA . LEU A 1 159 ? -7.734 25.594 7.074 1 97.88 159 LEU A CA 1
ATOM 1355 C C . LEU A 1 159 ? -8.922 24.969 7.805 1 97.88 159 LEU A C 1
ATOM 1357 O O . LEU A 1 159 ? -10.062 25.125 7.375 1 97.88 159 LEU A O 1
ATOM 1361 N N . PHE A 1 160 ? -8.602 24.297 8.922 1 97.94 160 PHE A N 1
ATOM 1362 C CA . PHE A 1 160 ? -9.617 23.453 9.523 1 97.94 160 PHE A CA 1
ATOM 1363 C C . PHE A 1 160 ? -9.805 23.781 11 1 97.94 160 PHE A C 1
ATOM 1365 O O . PHE A 1 160 ? -8.852 24.188 11.672 1 97.94 160 PHE A O 1
ATOM 1372 N N . GLU A 1 161 ? -11 23.547 11.5 1 95.69 161 GLU A N 1
ATOM 1373 C CA . GLU A 1 161 ? -11.281 23.594 12.93 1 95.69 161 GLU A CA 1
ATOM 1374 C C . GLU A 1 161 ? -10.961 22.25 13.594 1 95.69 161 GLU A C 1
ATOM 1376 O O . GLU A 1 161 ? -11.602 21.25 13.297 1 95.69 161 GLU A O 1
ATOM 1381 N N . PRO A 1 162 ? -9.992 22.281 14.461 1 96.12 162 PRO A N 1
ATOM 1382 C CA . PRO A 1 162 ? -9.695 21.016 15.133 1 96.12 162 PRO A CA 1
ATOM 1383 C C . PRO A 1 162 ? -10.758 20.641 16.172 1 96.12 162 PRO A C 1
ATOM 1385 O O . PRO A 1 162 ? -11.406 21.516 16.75 1 96.12 162 PRO A O 1
ATOM 1388 N N . ARG A 1 163 ? -10.992 19.359 16.328 1 94.88 163 ARG A N 1
ATOM 1389 C CA . ARG A 1 163 ? -11.82 18.797 17.391 1 94.88 163 ARG A CA 1
ATOM 1390 C C . ARG A 1 163 ? -10.992 17.906 18.312 1 94.88 163 ARG A C 1
ATOM 1392 O O . ARG A 1 163 ? -9.789 17.734 18.109 1 94.88 163 ARG A O 1
ATOM 1399 N N . LEU A 1 164 ? -11.609 17.453 19.359 1 93.94 164 LEU A N 1
ATOM 1400 C CA . LEU A 1 164 ? -10.898 16.609 20.312 1 93.94 164 LEU A CA 1
ATOM 1401 C C . LEU A 1 164 ? -10.273 15.406 19.609 1 93.94 164 LEU A C 1
ATOM 1403 O O . LEU A 1 164 ? -9.117 15.078 19.859 1 93.94 164 LEU A O 1
ATOM 1407 N N . ASN A 1 165 ? -11.031 14.781 18.75 1 96.88 165 ASN A N 1
ATOM 1408 C CA . ASN A 1 165 ? -10.516 13.625 18.031 1 96.88 165 ASN A CA 1
ATOM 1409 C C . ASN A 1 165 ? -9.352 14 17.125 1 96.88 165 ASN A C 1
ATOM 1411 O O . ASN A 1 165 ? -8.461 13.18 16.891 1 96.88 165 ASN A O 1
ATOM 1415 N N . SER A 1 166 ? -9.352 15.281 16.609 1 97.62 166 SER A N 1
ATOM 1416 C CA . SER A 1 166 ? -8.211 15.734 15.82 1 97.62 166 SER A CA 1
ATOM 1417 C C . SER A 1 166 ? -6.926 15.711 16.641 1 97.62 166 SER A C 1
ATOM 1419 O O . SER A 1 166 ? -5.895 15.227 16.172 1 97.62 166 SER A O 1
ATOM 1421 N N . HIS A 1 167 ? -7.039 16.172 17.891 1 94.56 167 HIS A N 1
ATOM 1422 C CA . HIS A 1 167 ? -5.891 16.188 18.781 1 94.56 167 HIS A CA 1
ATOM 1423 C C . HIS A 1 167 ? -5.434 14.773 19.141 1 94.56 167 HIS A C 1
ATOM 1425 O O . HIS A 1 167 ? -4.234 14.523 19.266 1 94.56 167 HIS A O 1
ATOM 1431 N N . LEU A 1 168 ? -6.348 13.906 19.266 1 95.56 168 LEU A N 1
ATOM 1432 C CA . LEU A 1 168 ? -6.016 12.516 19.562 1 95.56 168 LEU A CA 1
ATOM 1433 C C . LEU A 1 168 ? -5.324 11.852 18.391 1 95.56 168 LEU A C 1
ATOM 1435 O O . LEU A 1 168 ? -4.387 11.07 18.578 1 95.56 168 LEU A O 1
ATOM 1439 N N . LEU A 1 169 ? -5.723 12.195 17.203 1 97.69 169 LEU A N 1
ATOM 1440 C CA . LEU A 1 169 ? -5.234 11.516 16.016 1 97.69 169 LEU A CA 1
ATOM 1441 C C . LEU A 1 169 ? -3.908 12.109 15.555 1 97.69 169 LEU A C 1
ATOM 1443 O O . LEU A 1 169 ? -3.029 11.391 15.078 1 97.69 169 LEU A O 1
ATOM 1447 N N . TRP A 1 170 ? -3.725 13.438 15.695 1 96.81 170 TRP A N 1
ATOM 1448 C CA . TRP A 1 170 ? -2.545 14.102 15.156 1 96.81 170 TRP A CA 1
ATOM 1449 C C . TRP A 1 170 ? -1.548 14.422 16.266 1 96.81 170 TRP A C 1
ATOM 1451 O O . TRP A 1 170 ? -0.387 14.734 15.992 1 96.81 170 TRP A O 1
ATOM 1461 N N . GLY A 1 171 ? -1.976 14.312 17.547 1 93.81 171 GLY A N 1
ATOM 1462 C CA . GLY A 1 171 ? -1.176 14.828 18.656 1 93.81 171 GLY A CA 1
ATOM 1463 C C . GLY A 1 171 ? -1.412 16.297 18.922 1 93.81 171 GLY A C 1
ATOM 1464 O O . GLY A 1 171 ? -2.176 16.953 18.203 1 93.81 171 GLY A O 1
ATOM 1465 N N . VAL A 1 172 ? -0.71 16.781 19.875 1 90.56 172 VAL A N 1
ATOM 1466 C CA . VAL A 1 172 ? -0.884 18.172 20.281 1 90.56 172 VAL A CA 1
ATOM 1467 C C . VAL A 1 172 ? -0.336 19.109 19.203 1 90.56 172 VAL A C 1
ATOM 1469 O O . VAL A 1 172 ? 0.775 18.906 18.719 1 90.56 172 VAL A O 1
ATOM 1472 N N . PHE A 1 173 ? -1.13 20.047 18.859 1 95.38 173 PHE A N 1
ATOM 1473 C CA . PHE A 1 173 ? -0.728 21.031 17.859 1 95.38 173 PHE A CA 1
ATOM 1474 C C . PHE A 1 173 ? 0.133 22.125 18.469 1 95.38 173 PHE A C 1
ATOM 1476 O O . PHE A 1 173 ? -0.007 22.438 19.656 1 95.38 173 PHE A O 1
ATOM 1483 N N . LEU A 1 174 ? 1.006 22.703 17.688 1 95 174 LEU A N 1
ATOM 1484 C CA . LEU A 1 174 ? 1.807 23.875 17.969 1 95 174 LEU A CA 1
ATOM 1485 C C . LEU A 1 174 ? 2.75 23.625 19.141 1 95 174 LEU A C 1
ATOM 1487 O O . LEU A 1 174 ? 2.971 24.5 19.969 1 95 174 LEU A O 1
ATOM 1491 N N . LYS A 1 175 ? 3.219 22.453 19.219 1 92.5 175 LYS A N 1
ATOM 1492 C CA . LYS A 1 175 ? 4.18 22.094 20.266 1 92.5 175 LYS A CA 1
ATOM 1493 C C . LYS A 1 175 ? 5.562 22.656 19.953 1 92.5 175 LYS A C 1
ATOM 1495 O O . LYS A 1 175 ? 6.332 22.969 20.859 1 92.5 175 LYS A O 1
ATOM 1500 N N . HIS A 1 176 ? 5.828 22.797 18.672 1 92.56 176 HIS A N 1
ATOM 1501 C CA . HIS A 1 176 ? 7.141 23.234 18.234 1 92.56 176 HIS A CA 1
ATOM 1502 C C . HIS A 1 176 ? 7.031 24.5 17.359 1 92.56 176 HIS A C 1
ATOM 1504 O O . HIS A 1 176 ? 6.012 24.719 16.703 1 92.56 176 HIS A O 1
ATOM 1510 N N . PRO A 1 177 ? 8.141 25.266 17.391 1 95.5 177 PRO A N 1
ATOM 1511 C CA . PRO A 1 177 ? 8.109 26.484 16.578 1 95.5 177 PRO A CA 1
ATOM 1512 C C . PRO A 1 177 ? 8.273 26.203 15.086 1 95.5 177 PRO A C 1
ATOM 1514 O O . PRO A 1 177 ? 8.922 25.219 14.711 1 95.5 177 PRO A O 1
ATOM 1517 N N . ILE A 1 178 ? 7.703 27.062 14.32 1 96.44 178 ILE A N 1
ATOM 1518 C CA . ILE A 1 178 ? 7.945 27.016 12.883 1 96.44 178 ILE A CA 1
ATOM 1519 C C . ILE A 1 178 ? 9.398 27.391 12.594 1 96.44 178 ILE A C 1
ATOM 1521 O O . ILE A 1 178 ? 9.938 28.312 13.188 1 96.44 178 ILE A O 1
ATOM 1525 N N . LYS A 1 179 ? 9.992 26.672 11.688 1 94.69 179 LYS A N 1
ATOM 1526 C CA . LYS A 1 179 ? 11.375 26.969 11.328 1 94.69 179 LYS A CA 1
ATOM 1527 C C . LYS A 1 179 ? 11.523 28.422 10.852 1 94.69 179 LYS A C 1
ATOM 1529 O O . LYS A 1 179 ? 10.742 28.875 10.016 1 94.69 179 LYS A O 1
ATOM 1534 N N . LYS A 1 180 ? 12.562 29.031 11.352 1 94.38 180 LYS A N 1
ATOM 1535 C CA . LYS A 1 180 ? 12.789 30.438 11.023 1 94.38 180 LYS A CA 1
ATOM 1536 C C . LYS A 1 180 ? 12.984 30.625 9.523 1 94.38 180 LYS A C 1
ATOM 1538 O O . LYS A 1 180 ? 12.562 31.641 8.961 1 94.38 180 LYS A O 1
ATOM 1543 N N . GLU A 1 181 ? 13.586 29.672 8.922 1 95.12 181 GLU A N 1
ATOM 1544 C CA . GLU A 1 181 ? 13.852 29.75 7.488 1 95.12 181 GLU A CA 1
ATOM 1545 C C . GLU A 1 181 ? 12.555 29.844 6.691 1 95.12 181 GLU A C 1
ATOM 1547 O O . GLU A 1 181 ? 12.484 30.562 5.688 1 95.12 181 GLU A O 1
ATOM 1552 N N . ILE A 1 182 ? 11.547 29.141 7.141 1 96.44 182 ILE A N 1
ATOM 1553 C CA . ILE A 1 182 ? 10.258 29.188 6.465 1 96.44 182 ILE A CA 1
ATOM 1554 C C . ILE A 1 182 ? 9.625 30.562 6.641 1 96.44 182 ILE A C 1
ATOM 1556 O O . ILE A 1 182 ? 9.141 31.156 5.676 1 96.44 182 ILE A O 1
ATOM 1560 N N . LEU A 1 183 ? 9.641 31.047 7.848 1 97.44 183 LEU A N 1
ATOM 1561 C CA . LEU A 1 183 ? 9.047 32.344 8.141 1 97.44 183 LEU A CA 1
ATOM 1562 C C . LEU A 1 183 ? 9.773 33.438 7.371 1 97.44 183 LEU A C 1
ATOM 1564 O O . LEU A 1 183 ? 9.133 34.375 6.875 1 97.44 183 LEU A O 1
ATOM 1568 N N . LEU A 1 184 ? 11.07 33.344 7.254 1 97.44 184 LEU A N 1
ATOM 1569 C CA . LEU A 1 184 ? 11.844 34.312 6.496 1 97.44 184 LEU A CA 1
ATOM 1570 C C . LEU A 1 184 ? 11.508 34.25 5.012 1 97.44 184 LEU A C 1
ATOM 1572 O O . LEU A 1 184 ? 11.469 35.25 4.328 1 97.44 184 LEU A O 1
ATOM 1576 N N . ASP A 1 185 ? 11.289 33.062 4.5 1 97.56 185 ASP A N 1
ATOM 1577 C CA . ASP A 1 185 ? 10.844 32.906 3.119 1 97.56 185 ASP A CA 1
ATOM 1578 C C . ASP A 1 185 ? 9.539 33.688 2.887 1 97.56 185 ASP A C 1
ATOM 1580 O O . ASP A 1 185 ? 9.422 34.438 1.92 1 97.56 185 ASP A O 1
ATOM 1584 N N . PHE A 1 186 ? 8.617 33.531 3.818 1 98.19 186 PHE A N 1
ATOM 1585 C CA . PHE A 1 186 ? 7.309 34.156 3.646 1 98.19 186 PHE A CA 1
ATOM 1586 C C . PHE A 1 186 ? 7.402 35.656 3.852 1 98.19 186 PHE A C 1
ATOM 1588 O O . PHE A 1 186 ? 6.578 36.406 3.332 1 98.19 186 PHE A O 1
ATOM 1595 N N . LYS A 1 187 ? 8.359 36.094 4.547 1 98 187 LYS A N 1
ATOM 1596 C CA . LYS A 1 187 ? 8.57 37.531 4.762 1 98 187 LYS A CA 1
ATOM 1597 C C . LYS A 1 187 ? 9.18 38.188 3.525 1 98 187 LYS A C 1
ATOM 1599 O O . LYS A 1 187 ? 8.797 39.312 3.162 1 98 187 LYS A O 1
ATOM 1604 N N . HIS A 1 188 ? 10.062 37.5 2.818 1 98.19 188 HIS A N 1
ATOM 1605 C CA . HIS A 1 188 ? 10.922 38.188 1.861 1 98.19 188 HIS A CA 1
ATOM 1606 C C . HIS A 1 188 ? 10.578 37.812 0.429 1 98.19 188 HIS A C 1
ATOM 1608 O O . HIS A 1 188 ? 10.828 38.562 -0.507 1 98.19 188 HIS A O 1
ATOM 1614 N N . LEU A 1 189 ? 10.07 36.594 0.228 1 98.25 189 LEU A N 1
ATOM 1615 C CA . LEU A 1 189 ? 9.828 36.125 -1.134 1 98.25 189 LEU A CA 1
ATOM 1616 C C . LEU A 1 189 ? 8.508 36.688 -1.668 1 98.25 189 LEU A C 1
ATOM 1618 O O . LEU A 1 189 ? 7.602 37 -0.892 1 98.25 189 LEU A O 1
ATOM 1622 N N . SER A 1 190 ? 8.422 36.75 -3.025 1 98.06 190 SER A N 1
ATOM 1623 C CA . SER A 1 190 ? 7.184 37.156 -3.689 1 98.06 190 SER A CA 1
ATOM 1624 C C . SER A 1 190 ? 6.145 36.062 -3.654 1 98.06 190 SER A C 1
ATOM 1626 O O . SER A 1 190 ? 6.473 34.906 -3.387 1 98.06 190 SER A O 1
ATOM 1628 N N . ASP A 1 191 ? 4.918 36.438 -3.893 1 97.25 191 ASP A N 1
ATOM 1629 C CA . ASP A 1 191 ? 3.85 35.438 -3.947 1 97.25 191 ASP A CA 1
ATOM 1630 C C . ASP A 1 191 ? 4.164 34.344 -4.973 1 97.25 191 ASP A C 1
ATOM 1632 O O . ASP A 1 191 ? 3.922 33.156 -4.723 1 97.25 191 ASP A O 1
ATOM 1636 N N . GLU A 1 192 ? 4.723 34.75 -6.09 1 96.94 192 GLU A N 1
ATOM 1637 C CA . GLU A 1 192 ? 5.043 33.812 -7.156 1 96.94 192 GLU A CA 1
ATOM 1638 C C . GLU A 1 192 ? 6.133 32.844 -6.723 1 96.94 192 GLU A C 1
ATOM 1640 O O . GLU A 1 192 ? 6.055 31.641 -7.008 1 96.94 192 GLU A O 1
ATOM 1645 N N . GLU A 1 193 ? 7.09 33.344 -6.07 1 97.88 193 GLU A N 1
ATOM 1646 C CA . GLU A 1 193 ? 8.18 32.5 -5.59 1 97.88 193 GLU A CA 1
ATOM 1647 C C . GLU A 1 193 ? 7.695 31.531 -4.531 1 97.88 193 GLU A C 1
ATOM 1649 O O . GLU A 1 193 ? 8.117 30.375 -4.516 1 97.88 193 GLU A O 1
ATOM 1654 N N . LEU A 1 194 ? 6.812 32 -3.652 1 97.94 194 LEU A N 1
ATOM 1655 C CA . LEU A 1 194 ? 6.27 31.156 -2.6 1 97.94 194 LEU A CA 1
ATOM 1656 C C . LEU A 1 194 ? 5.398 30.047 -3.189 1 97.94 194 LEU A C 1
ATOM 1658 O O . LEU A 1 194 ? 5.453 28.906 -2.744 1 97.94 194 LEU A O 1
ATOM 1662 N N . LEU A 1 195 ? 4.598 30.438 -4.199 1 97.38 195 LEU A N 1
ATOM 1663 C CA . LEU A 1 195 ? 3.766 29.438 -4.875 1 97.38 195 LEU A CA 1
ATOM 1664 C C . LEU A 1 195 ? 4.621 28.344 -5.492 1 97.38 195 LEU A C 1
ATOM 1666 O O . LEU A 1 195 ? 4.289 27.156 -5.395 1 97.38 195 LEU A O 1
ATOM 1670 N N . LYS A 1 196 ? 5.754 28.688 -6.055 1 96.25 196 LYS A N 1
ATOM 1671 C CA . LYS A 1 196 ? 6.648 27.734 -6.707 1 96.25 196 LYS A CA 1
ATOM 1672 C C . LYS A 1 196 ? 7.371 26.875 -5.676 1 96.25 196 LYS A C 1
ATOM 1674 O O . LYS A 1 196 ? 7.578 25.672 -5.898 1 96.25 196 LYS A O 1
ATOM 1679 N N . LYS A 1 197 ? 7.68 27.453 -4.582 1 96.69 197 LYS A N 1
ATOM 1680 C CA . LYS A 1 197 ? 8.531 26.766 -3.611 1 96.69 197 LYS A CA 1
ATOM 1681 C C . LYS A 1 197 ? 7.715 25.859 -2.699 1 96.69 197 LYS A C 1
ATOM 1683 O O . LYS A 1 197 ? 8.148 24.75 -2.371 1 96.69 197 LYS A O 1
ATOM 1688 N N . TYR A 1 198 ? 6.492 26.281 -2.303 1 96.69 198 TYR A N 1
ATOM 1689 C CA . TYR A 1 198 ? 5.812 25.594 -1.212 1 96.69 198 TYR A CA 1
ATOM 1690 C C . TYR A 1 198 ? 4.516 24.953 -1.696 1 96.69 198 TYR A C 1
ATOM 1692 O O . TYR A 1 198 ? 3.969 24.062 -1.033 1 96.69 198 TYR A O 1
ATOM 1700 N N . PHE A 1 199 ? 3.984 25.328 -2.82 1 97.44 199 PHE A N 1
ATOM 1701 C CA . PHE A 1 199 ? 2.625 24.938 -3.17 1 97.44 199 PHE A CA 1
ATOM 1702 C C . PHE A 1 199 ? 2.613 24.109 -4.449 1 97.44 199 PHE A C 1
ATOM 1704 O O . PHE A 1 199 ? 3.494 24.266 -5.297 1 97.44 199 PHE A O 1
ATOM 1711 N N . ARG A 1 200 ? 1.626 23.25 -4.508 1 95.94 200 ARG A N 1
ATOM 1712 C CA . ARG A 1 200 ? 1.452 22.359 -5.66 1 95.94 200 ARG A CA 1
ATOM 1713 C C . ARG A 1 200 ? 1.053 23.156 -6.898 1 95.94 200 ARG A C 1
ATOM 1715 O O . ARG A 1 200 ? 0.193 24.031 -6.832 1 95.94 200 ARG A O 1
ATOM 1722 N N . GLN A 1 201 ? 1.655 22.797 -8.023 1 93.5 201 GLN A N 1
ATOM 1723 C CA . GLN A 1 201 ? 1.458 23.578 -9.242 1 93.5 201 GLN A CA 1
ATOM 1724 C C . GLN A 1 201 ? 0.374 22.953 -10.125 1 93.5 201 GLN A C 1
ATOM 1726 O O . GLN A 1 201 ? -0.181 23.625 -10.992 1 93.5 201 GLN A O 1
ATOM 1731 N N . THR A 1 202 ? 0.026 21.719 -9.859 1 88.56 202 THR A N 1
ATOM 1732 C CA . THR A 1 202 ? -0.847 21 -10.773 1 88.56 202 THR A CA 1
ATOM 1733 C C . THR A 1 202 ? -2.312 21.281 -10.469 1 88.56 202 THR A C 1
ATOM 1735 O O . THR A 1 202 ? -3.195 20.969 -11.266 1 88.56 202 THR A O 1
ATOM 1738 N N . THR A 1 203 ? -2.572 21.844 -9.281 1 87.25 203 THR A N 1
ATOM 1739 C CA . THR A 1 203 ? -3.963 22.062 -8.906 1 87.25 203 THR A CA 1
ATOM 1740 C C . THR A 1 203 ? -4.348 23.531 -9.086 1 87.25 203 THR A C 1
ATOM 1742 O O . THR A 1 203 ? -3.488 24.422 -9.047 1 87.25 203 THR A O 1
ATOM 1745 N N . GLN A 1 204 ? -5.707 23.688 -9.188 1 86.44 204 GLN A N 1
ATOM 1746 C CA . GLN A 1 204 ? -6.211 25.031 -9.484 1 86.44 204 GLN A CA 1
ATOM 1747 C C . GLN A 1 204 ? -6.879 25.641 -8.258 1 86.44 204 GLN A C 1
ATOM 1749 O O . GLN A 1 204 ? -8.039 26.047 -8.312 1 86.44 204 GLN A O 1
ATOM 1754 N N . TRP A 1 205 ? -6.129 25.719 -7.16 1 96.19 205 TRP A N 1
ATOM 1755 C CA . TRP A 1 205 ? -6.703 26.297 -5.949 1 96.19 205 TRP A CA 1
ATOM 1756 C C . TRP A 1 205 ? -5.953 27.562 -5.543 1 96.19 205 TRP A C 1
ATOM 1758 O O . TRP A 1 205 ? -5.602 27.734 -4.371 1 96.19 205 TRP A O 1
ATOM 1768 N N . ASP A 1 206 ? -5.723 28.438 -6.516 1 95.25 206 ASP A N 1
ATOM 1769 C CA . ASP A 1 206 ? -4.84 29.578 -6.324 1 95.25 206 ASP A CA 1
ATOM 1770 C C . ASP A 1 206 ? -5.418 30.547 -5.301 1 95.25 206 ASP A C 1
ATOM 1772 O O . ASP A 1 206 ? -4.672 31.203 -4.566 1 95.25 206 ASP A O 1
ATOM 1776 N N . ASN A 1 207 ? -6.715 30.656 -5.301 1 95.5 207 ASN A N 1
ATOM 1777 C CA . ASN A 1 207 ? -7.332 31.562 -4.348 1 95.5 207 ASN A CA 1
ATOM 1778 C C . ASN A 1 207 ? -7.039 31.156 -2.908 1 95.5 207 ASN A C 1
ATOM 1780 O O . ASN A 1 207 ? -6.734 32 -2.068 1 95.5 207 ASN A O 1
ATOM 1784 N N . VAL A 1 208 ? -7.141 29.922 -2.645 1 97.62 208 VAL A N 1
ATOM 1785 C CA . VAL A 1 208 ? -6.891 29.422 -1.293 1 97.62 208 VAL A CA 1
ATOM 1786 C C . VAL A 1 208 ? -5.398 29.516 -0.98 1 97.62 208 VAL A C 1
ATOM 1788 O O . VAL A 1 208 ? -5.012 29.875 0.133 1 97.62 208 VAL A O 1
ATOM 1791 N N . LYS A 1 209 ? -4.535 29.234 -1.931 1 97.94 209 LYS A N 1
ATOM 1792 C CA . LYS A 1 209 ? -3.092 29.344 -1.754 1 97.94 209 LYS A CA 1
ATOM 1793 C C . LYS A 1 209 ? -2.684 30.766 -1.41 1 97.94 209 LYS A C 1
ATOM 1795 O O . LYS A 1 209 ? -1.934 31 -0.459 1 97.94 209 LYS A O 1
ATOM 1800 N N . LYS A 1 210 ? -3.213 31.641 -2.16 1 97.12 210 LYS A N 1
ATOM 1801 C CA . LYS A 1 210 ? -2.898 33.062 -1.935 1 97.12 210 LYS A CA 1
ATOM 1802 C C . LYS A 1 210 ? -3.43 33.531 -0.585 1 97.12 210 LYS A C 1
ATOM 1804 O O . LYS A 1 210 ? -2.801 34.344 0.081 1 97.12 210 LYS A O 1
ATOM 1809 N N . TYR A 1 211 ? -4.594 33.031 -0.255 1 97.38 211 TYR A N 1
ATOM 1810 C CA . TYR A 1 211 ? -5.137 33.344 1.062 1 97.38 211 TYR A CA 1
ATOM 1811 C C . TYR A 1 211 ? -4.168 32.938 2.162 1 97.38 211 TYR A C 1
ATOM 1813 O O . TYR A 1 211 ? -3.906 33.688 3.092 1 97.38 211 TYR A O 1
ATOM 1821 N N . LEU A 1 212 ? -3.641 31.734 2.076 1 98 212 LEU A N 1
ATOM 1822 C CA . LEU A 1 212 ? -2.723 31.219 3.08 1 98 212 LEU A CA 1
ATOM 1823 C C . LEU A 1 212 ? -1.427 32 3.109 1 98 212 LEU A C 1
ATOM 1825 O O . LEU A 1 212 ? -0.898 32.312 4.184 1 98 212 LEU A O 1
ATOM 1829 N N . ILE A 1 213 ? -0.933 32.344 1.923 1 98.31 213 ILE A N 1
ATOM 1830 C CA . ILE A 1 213 ? 0.281 33.156 1.823 1 98.31 213 ILE A CA 1
ATOM 1831 C C . ILE A 1 213 ? 0.065 34.5 2.508 1 98.31 213 ILE A C 1
ATOM 1833 O O . ILE A 1 213 ? 0.855 34.906 3.363 1 98.31 213 ILE A O 1
ATOM 1837 N N . ASN A 1 214 ? -1.003 35.156 2.174 1 98.19 214 ASN A N 1
ATOM 1838 C CA . ASN A 1 214 ? -1.299 36.469 2.729 1 98.19 214 ASN A CA 1
ATOM 1839 C C . ASN A 1 214 ? -1.517 36.406 4.238 1 98.19 214 ASN A C 1
ATOM 1841 O O . ASN A 1 214 ? -1.101 37.312 4.969 1 98.19 214 ASN A O 1
ATOM 1845 N N . LYS A 1 215 ? -2.178 35.406 4.66 1 98 215 LYS A N 1
ATOM 1846 C CA . LYS A 1 215 ? -2.422 35.25 6.09 1 98 215 LYS A CA 1
ATOM 1847 C C . LYS A 1 215 ? -1.111 35.156 6.867 1 98 215 LYS A C 1
ATOM 1849 O O . LYS A 1 215 ? -0.943 35.812 7.891 1 98 215 LYS A O 1
ATOM 1854 N N . LEU A 1 216 ? -0.194 34.312 6.426 1 98.56 216 LEU A N 1
ATOM 1855 C CA . LEU A 1 216 ? 1.07 34.125 7.137 1 98.56 216 LEU A CA 1
ATOM 1856 C C . LEU A 1 216 ? 1.896 35.406 7.074 1 98.56 216 LEU A C 1
ATOM 1858 O O . LEU A 1 216 ? 2.52 35.812 8.062 1 98.56 216 LEU A O 1
ATOM 1862 N N . LYS A 1 217 ? 1.904 36.125 5.934 1 98.44 217 LYS A N 1
ATOM 1863 C CA . LYS A 1 217 ? 2.6 37.406 5.809 1 98.44 217 LYS A CA 1
ATOM 1864 C C . LYS A 1 217 ? 2.064 38.406 6.812 1 98.44 217 LYS A C 1
ATOM 1866 O O . LYS A 1 217 ? 2.838 39.125 7.445 1 98.44 217 LYS A O 1
ATOM 1871 N N . LEU A 1 218 ? 0.784 38.438 6.898 1 98.06 218 LEU A N 1
ATOM 1872 C CA . LEU A 1 218 ? 0.155 39.375 7.832 1 98.06 218 LEU A CA 1
ATOM 1873 C C . LEU A 1 218 ? 0.536 39.031 9.273 1 98.06 218 LEU A C 1
ATOM 1875 O O . LEU A 1 218 ? 0.813 39.938 10.07 1 98.06 218 LEU A O 1
ATOM 1879 N N . GLU A 1 219 ? 0.517 37.75 9.594 1 97.62 219 GLU A N 1
ATOM 1880 C CA . GLU A 1 219 ? 0.867 37.344 10.953 1 97.62 219 GLU A CA 1
ATOM 1881 C C . GLU A 1 219 ? 2.332 37.625 11.258 1 97.62 219 GLU A C 1
ATOM 1883 O O . GLU A 1 219 ? 2.678 37.969 12.398 1 97.62 219 GLU A O 1
ATOM 1888 N N . ILE A 1 220 ? 3.201 37.531 10.289 1 97.69 220 ILE A N 1
ATOM 1889 C CA . ILE A 1 220 ? 4.609 37.875 10.453 1 97.69 220 ILE A CA 1
ATOM 1890 C C . ILE A 1 220 ? 4.754 39.375 10.695 1 97.69 220 ILE A C 1
ATOM 1892 O O . ILE A 1 220 ? 5.5 39.781 11.578 1 97.69 220 ILE A O 1
ATOM 1896 N N . GLN A 1 221 ? 4.043 40.156 9.922 1 96.31 221 GLN A N 1
ATOM 1897 C CA . GLN A 1 221 ? 4.055 41.594 10.102 1 96.31 221 GLN A CA 1
ATOM 1898 C C . GLN A 1 221 ? 3.572 41.969 11.492 1 96.31 221 GLN A C 1
ATOM 1900 O O . GLN A 1 221 ? 4.16 42.844 12.148 1 96.31 221 GLN A O 1
ATOM 1905 N N . GLN A 1 222 ? 2.539 41.344 11.922 1 94.94 222 GLN A N 1
ATOM 1906 C CA . GLN A 1 222 ? 2.014 41.562 13.266 1 94.94 222 GLN A CA 1
ATOM 1907 C C . GLN A 1 222 ? 3.043 41.219 14.328 1 94.94 222 GLN A C 1
ATOM 1909 O O . GLN A 1 222 ? 3.191 41.938 15.32 1 94.94 222 GLN A O 1
ATOM 1914 N N . ALA A 1 223 ? 3.684 40.125 14.117 1 95.06 223 ALA A N 1
ATOM 1915 C CA . ALA A 1 223 ? 4.715 39.688 15.055 1 95.06 223 ALA A CA 1
ATOM 1916 C C . ALA A 1 223 ? 5.809 40.719 15.195 1 95.06 223 ALA A C 1
ATOM 1918 O O . ALA A 1 223 ? 6.305 40.969 16.297 1 95.06 223 ALA A O 1
ATOM 1919 N N . GLU A 1 224 ? 6.137 41.375 14.117 1 92.94 224 GLU A N 1
ATOM 1920 C CA . GLU A 1 224 ? 7.152 42.406 14.125 1 92.94 224 GLU A CA 1
ATOM 1921 C C . GLU A 1 224 ? 6.68 43.625 14.914 1 92.94 224 GLU A C 1
ATOM 1923 O O . GLU A 1 224 ? 7.465 44.281 15.617 1 92.94 224 GLU A O 1
ATOM 1928 N N . GLN A 1 225 ? 5.48 43.844 14.828 1 90.88 225 GLN A N 1
ATOM 1929 C CA . GLN A 1 225 ? 4.906 44.969 15.539 1 90.88 225 GLN A CA 1
ATOM 1930 C C . GLN A 1 225 ? 4.797 44.688 17.031 1 90.88 225 GLN A C 1
ATOM 1932 O O . GLN A 1 225 ? 4.957 45.594 17.859 1 90.88 225 GLN A O 1
ATOM 1937 N N . PHE A 1 226 ? 4.57 43.406 17.391 1 88.75 226 PHE A N 1
ATOM 1938 C CA . PHE A 1 226 ? 4.34 43.031 18.781 1 88.75 226 PHE A CA 1
ATOM 1939 C C . PHE A 1 226 ? 5.656 42.906 19.547 1 88.75 226 PHE A C 1
ATOM 1941 O O . PHE A 1 226 ? 5.664 42.781 20.766 1 88.75 226 PHE A O 1
ATOM 1948 N N . GLN A 1 227 ? 6.676 42.969 18.906 1 83.38 227 GLN A N 1
ATOM 1949 C CA . GLN A 1 227 ? 7.977 42.781 19.547 1 83.38 227 GLN A CA 1
ATOM 1950 C C . GLN A 1 227 ? 8.164 43.781 20.688 1 83.38 227 GLN A C 1
ATOM 1952 O O . GLN A 1 227 ? 8.852 43.469 21.672 1 83.38 227 GLN A O 1
ATOM 1957 N N . HIS A 1 228 ? 7.469 44.906 20.609 1 79 228 HIS A N 1
ATOM 1958 C CA . HIS A 1 228 ? 7.691 45.938 21.609 1 79 228 HIS A CA 1
ATOM 1959 C C . HIS A 1 228 ? 6.477 46.094 22.516 1 79 228 HIS A C 1
ATOM 1961 O O . HIS A 1 228 ? 6.398 47.062 23.281 1 79 228 HIS A O 1
ATOM 1967 N N . GLU A 1 229 ? 5.504 45.25 22.359 1 76.06 229 GLU A N 1
ATOM 1968 C CA . GLU A 1 229 ? 4.285 45.344 23.156 1 76.06 229 GLU A CA 1
ATOM 1969 C C . GLU A 1 229 ? 4.246 44.25 24.219 1 76.06 229 GLU A C 1
ATOM 1971 O O . GLU A 1 229 ? 4.977 43.25 24.125 1 76.06 229 GLU A O 1
ATOM 1976 N N . LYS A 1 230 ? 3.549 44.625 25.297 1 73.5 230 LYS A N 1
ATOM 1977 C CA . LYS A 1 230 ? 3.287 43.594 26.297 1 73.5 230 LYS A CA 1
ATOM 1978 C C . LYS A 1 230 ? 2.297 42.562 25.766 1 73.5 230 LYS A C 1
ATOM 1980 O O . LYS A 1 230 ? 1.254 42.906 25.219 1 73.5 230 LYS A O 1
ATOM 1985 N N . ASN A 1 231 ? 2.436 41.25 26.125 1 69.94 231 ASN A N 1
ATOM 1986 C CA . ASN A 1 231 ? 1.775 40 25.766 1 69.94 231 ASN A CA 1
ATOM 1987 C C . ASN A 1 231 ? 0.387 40.25 25.188 1 69.94 231 ASN A C 1
ATOM 1989 O O . ASN A 1 231 ? -0.608 40.219 25.906 1 69.94 231 ASN A O 1
ATOM 1993 N N . PRO A 1 232 ? 0.289 40.375 23.891 1 82.94 232 PRO A N 1
ATOM 1994 C CA . PRO A 1 232 ? -0.964 40.781 23.25 1 82.94 232 PRO A CA 1
ATOM 1995 C C . PRO A 1 232 ? -1.882 39.594 22.969 1 82.94 232 PRO A C 1
ATOM 1997 O O . PRO A 1 232 ? -2.988 39.781 22.453 1 82.94 232 PRO A O 1
ATOM 2000 N N . PHE A 1 233 ? -1.48 38.375 23.469 1 89.75 233 PHE A N 1
ATOM 2001 C CA . PHE A 1 233 ? -2.215 37.219 22.984 1 89.75 233 PHE A CA 1
ATOM 2002 C C . PHE A 1 233 ? -3.248 36.75 24 1 89.75 233 PHE A C 1
ATOM 2004 O O . PHE A 1 233 ? -3.027 36.875 25.203 1 89.75 233 PHE A O 1
ATOM 2011 N N . ILE A 1 234 ? -4.301 36.25 23.453 1 87.31 234 ILE A N 1
ATOM 2012 C CA . ILE A 1 234 ? -5.422 35.812 24.281 1 87.31 234 ILE A CA 1
ATOM 2013 C C . ILE A 1 234 ? -5.348 34.312 24.484 1 87.31 234 ILE A C 1
ATOM 2015 O O . ILE A 1 234 ? -4.887 33.562 23.609 1 87.31 234 ILE A O 1
ATOM 2019 N N . LYS A 1 235 ? -5.898 33.938 25.656 1 90.31 235 LYS A N 1
ATOM 2020 C CA . LYS A 1 235 ? -6.012 32.5 25.984 1 90.31 235 LYS A CA 1
ATOM 2021 C C . LYS A 1 235 ? -7.25 31.891 25.344 1 90.31 235 LYS A C 1
ATOM 2023 O O . LYS A 1 235 ? -8.305 32.531 25.281 1 90.31 235 LYS A O 1
ATOM 2028 N N . ILE A 1 236 ? -7.055 30.719 24.844 1 90.12 236 ILE A N 1
ATOM 2029 C CA . ILE A 1 236 ? -8.195 30.062 24.219 1 90.12 236 ILE A CA 1
ATOM 2030 C C . ILE A 1 236 ? -9.008 29.312 25.266 1 90.12 236 ILE A C 1
ATOM 2032 O O . ILE A 1 236 ? -8.469 28.938 26.312 1 90.12 236 ILE A O 1
ATOM 2036 N N . LYS A 1 237 ? -10.297 29.016 24.922 1 86.31 237 LYS A N 1
ATOM 2037 C CA . LYS A 1 237 ? -11.219 28.422 25.875 1 86.31 237 LYS A CA 1
ATOM 2038 C C . LYS A 1 237 ? -11.508 26.969 25.531 1 86.31 237 LYS A C 1
ATOM 2040 O O . LYS A 1 237 ? -11.984 26.203 26.375 1 86.31 237 LYS A O 1
ATOM 2045 N N . SER A 1 238 ? -11.305 26.656 24.297 1 86.31 238 SER A N 1
ATOM 2046 C CA . SER A 1 238 ? -11.625 25.297 23.859 1 86.31 238 SER A CA 1
ATOM 2047 C C . SER A 1 238 ? -10.641 24.797 22.797 1 86.31 238 SER A C 1
ATOM 2049 O O . SER A 1 238 ? -9.922 25.594 22.203 1 86.31 238 SER A O 1
ATOM 2051 N N . GLU A 1 239 ? -1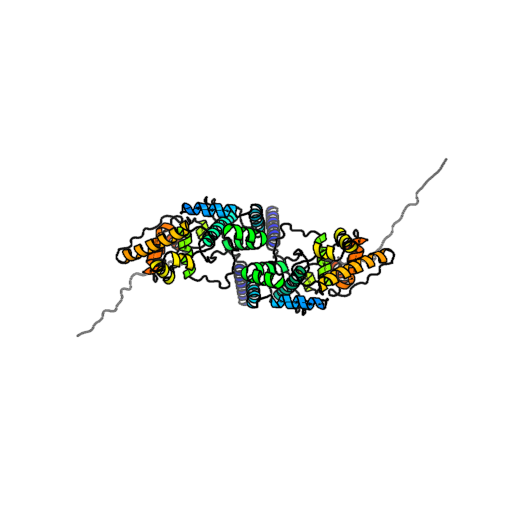0.734 23.531 22.578 1 83.5 239 GLU A N 1
ATOM 2052 C CA . GLU A 1 239 ? -9.828 22.875 21.641 1 83.5 239 GLU A CA 1
ATOM 2053 C C . GLU A 1 239 ? -10.148 23.281 20.203 1 83.5 239 GLU A C 1
ATOM 2055 O O . GLU A 1 239 ? -9.297 23.188 19.312 1 83.5 239 GLU A O 1
ATOM 2060 N N . ASN A 1 240 ? -11.281 23.75 19.969 1 86.62 240 ASN A N 1
ATOM 2061 C CA . ASN A 1 240 ? -11.68 24.109 18.609 1 86.62 240 ASN A CA 1
ATOM 2062 C C . ASN A 1 240 ? -11.188 25.516 18.234 1 86.62 240 ASN A C 1
ATOM 2064 O O . ASN A 1 240 ? -11.32 25.938 17.094 1 86.62 240 ASN A O 1
ATOM 2068 N N . GLU A 1 241 ? -10.508 26.203 19.234 1 91.56 241 GLU A N 1
ATOM 2069 C CA . GLU A 1 241 ? -10.148 27.594 19.016 1 91.56 241 GLU A CA 1
ATOM 2070 C C . GLU A 1 241 ? -8.656 27.75 18.75 1 91.56 241 GLU A C 1
ATOM 2072 O O . GLU A 1 241 ? -8.117 28.859 18.812 1 91.56 241 GLU A O 1
ATOM 2077 N N . PHE A 1 242 ? -8.031 26.719 18.375 1 93.25 242 PHE A N 1
ATOM 2078 C CA . PHE A 1 242 ? -6.582 26.734 18.234 1 93.25 242 PHE A CA 1
ATOM 2079 C C . PHE A 1 242 ? -6.16 27.703 17.141 1 93.25 242 PHE A C 1
ATOM 2081 O O . PHE A 1 242 ? -5.043 28.234 17.172 1 93.25 242 PHE A O 1
ATOM 2088 N N . HIS A 1 243 ? -7 28.016 16.156 1 92.94 243 HIS A N 1
ATOM 2089 C CA . HIS A 1 243 ? -6.672 28.953 15.086 1 92.94 243 HIS A CA 1
ATOM 2090 C C . HIS A 1 243 ? -6.445 30.359 15.625 1 92.94 243 HIS A C 1
ATOM 2092 O O . HIS A 1 243 ? -5.762 31.156 15 1 92.94 243 HIS A O 1
ATOM 2098 N N . ILE A 1 244 ? -6.914 30.641 16.828 1 93.5 244 ILE A N 1
ATOM 2099 C CA . ILE A 1 244 ? -6.844 31.969 17.438 1 93.5 244 ILE A CA 1
ATOM 2100 C C . ILE A 1 244 ? -5.414 32.25 17.891 1 93.5 244 ILE A C 1
ATOM 2102 O O . ILE A 1 244 ? -4.977 33.406 17.906 1 93.5 244 ILE A O 1
ATOM 2106 N N . ILE A 1 245 ? -4.703 31.234 18.188 1 94.75 245 ILE A N 1
ATOM 2107 C CA . ILE A 1 245 ? -3.391 31.5 18.766 1 94.75 245 ILE A CA 1
ATOM 2108 C C . ILE A 1 245 ? -2.307 31.312 17.703 1 94.75 245 ILE A C 1
ATOM 2110 O O . ILE A 1 245 ? -1.116 31.297 18.031 1 94.75 245 ILE A O 1
ATOM 2114 N N . LEU A 1 246 ? -2.684 31.234 16.422 1 96.5 246 LEU A N 1
ATOM 2115 C CA . LEU A 1 246 ? -1.713 31.109 15.344 1 96.5 246 LEU A CA 1
ATOM 2116 C C . LEU A 1 246 ? -0.798 32.312 15.289 1 96.5 246 LEU A C 1
ATOM 2118 O O . LEU A 1 246 ? 0.42 32.188 15.148 1 96.5 246 LEU A O 1
ATOM 2122 N N . PRO A 1 247 ? -1.319 33.531 15.469 1 96.5 247 PRO A N 1
ATOM 2123 C CA . PRO A 1 247 ? -0.416 34.688 15.492 1 96.5 247 PRO A CA 1
ATOM 2124 C C . PRO A 1 247 ? 0.626 34.594 16.609 1 96.5 247 PRO A C 1
ATOM 2126 O O . PRO A 1 247 ? 1.781 35 16.406 1 96.5 247 PRO A O 1
ATOM 2129 N N . ALA A 1 248 ? 0.199 34.062 17.781 1 96.12 248 ALA A N 1
ATOM 2130 C CA . ALA A 1 248 ? 1.146 33.875 18.875 1 96.12 248 ALA A CA 1
ATOM 2131 C C . ALA A 1 248 ? 2.219 32.844 18.5 1 96.12 248 ALA A C 1
ATOM 2133 O O . ALA A 1 248 ? 3.396 33.031 18.812 1 96.12 248 ALA A O 1
ATOM 2134 N N . ALA A 1 249 ? 1.788 31.781 17.859 1 96.69 249 ALA A N 1
ATOM 2135 C CA . ALA A 1 249 ? 2.736 30.75 17.406 1 96.69 249 ALA A CA 1
ATOM 2136 C C . ALA A 1 249 ? 3.779 31.359 16.469 1 96.69 249 ALA A C 1
ATOM 2138 O O . ALA A 1 249 ? 4.969 31.062 16.594 1 96.69 249 ALA A O 1
ATOM 2139 N N . VAL A 1 250 ? 3.334 32.188 15.508 1 97.38 250 VAL A N 1
ATOM 2140 C CA . VAL A 1 250 ? 4.238 32.844 14.57 1 97.38 250 VAL A CA 1
ATOM 2141 C C . VAL A 1 250 ? 5.176 33.781 15.336 1 97.38 250 VAL A C 1
ATOM 2143 O O . VAL A 1 250 ? 6.391 33.75 15.125 1 97.38 250 VAL A O 1
ATOM 2146 N N . PHE A 1 251 ? 4.672 34.531 16.266 1 96.69 251 PHE A N 1
ATOM 2147 C CA . PHE A 1 251 ? 5.449 35.5 17.047 1 96.69 251 PHE A CA 1
ATOM 2148 C C . PHE A 1 251 ? 6.543 34.781 17.844 1 96.69 251 PHE A C 1
ATOM 2150 O O . PHE A 1 251 ? 7.719 35.156 17.75 1 96.69 251 PHE A O 1
ATOM 2157 N N . PHE A 1 252 ? 6.121 33.719 18.578 1 95.88 252 PHE A N 1
ATOM 2158 C CA . PHE A 1 252 ? 7.074 33.031 19.453 1 95.88 252 PHE A CA 1
ATOM 2159 C C . PHE A 1 252 ? 8.07 32.219 18.625 1 95.88 252 PHE A C 1
ATOM 2161 O O . PHE A 1 252 ? 9.164 31.922 19.094 1 95.88 252 PHE A O 1
ATOM 2168 N N . SER A 1 253 ? 7.727 31.875 17.375 1 96.06 253 SER A N 1
ATOM 2169 C CA . SER A 1 253 ? 8.664 31.203 16.484 1 96.06 253 SER A CA 1
ATOM 2170 C C . SER A 1 253 ? 9.75 32.156 16 1 96.06 253 SER A C 1
ATOM 2172 O O . SER A 1 253 ? 10.859 31.719 15.68 1 96.06 253 SER A O 1
ATOM 2174 N N . LEU A 1 254 ? 9.43 33.406 15.914 1 95.31 254 LEU A N 1
ATOM 2175 C CA . LEU A 1 254 ? 10.383 34.406 15.43 1 95.31 254 LEU A CA 1
ATOM 2176 C C . LEU A 1 254 ? 11.188 35 16.578 1 95.31 254 LEU A C 1
ATOM 2178 O O . LEU A 1 254 ? 12.391 35.219 16.453 1 95.31 254 LEU A O 1
ATOM 2182 N N . TYR A 1 255 ? 10.57 35.188 17.797 1 93.38 255 TYR A N 1
ATOM 2183 C CA . TYR A 1 255 ? 11.203 36.031 18.812 1 93.38 255 TYR A CA 1
ATOM 2184 C C . TYR A 1 255 ? 11.242 35.312 20.156 1 93.38 255 TYR A C 1
ATOM 2186 O O . TYR A 1 255 ? 11.781 35.844 21.125 1 93.38 255 TYR A O 1
ATOM 2194 N N . GLY A 1 256 ? 10.703 34.156 20.281 1 92.44 256 GLY A N 1
ATOM 2195 C CA . GLY A 1 256 ? 10.672 33.469 21.562 1 92.44 256 GLY A CA 1
ATOM 2196 C C . GLY A 1 256 ? 10.906 31.984 21.438 1 92.44 256 GLY A C 1
ATOM 2197 O O . GLY A 1 256 ? 10.195 31.188 22.047 1 92.44 256 GLY A O 1
ATOM 2198 N N . VAL A 1 257 ? 11.836 31.562 20.609 1 92.62 257 VAL A N 1
ATOM 2199 C CA . VAL A 1 257 ? 12.07 30.172 20.266 1 92.62 257 VAL A CA 1
ATOM 2200 C C . VAL A 1 257 ? 12.5 29.406 21.516 1 92.62 257 VAL A C 1
ATOM 2202 O O . VAL A 1 257 ? 12.109 28.25 21.719 1 92.62 257 VAL A O 1
ATOM 2205 N N . ASP A 1 258 ? 13.273 29.938 22.375 1 93.62 258 ASP A N 1
ATOM 2206 C CA . ASP A 1 258 ? 13.844 29.281 23.547 1 93.62 258 ASP A CA 1
ATOM 2207 C C . ASP A 1 258 ? 12.758 28.891 24.547 1 93.62 258 ASP A C 1
ATOM 2209 O O . ASP A 1 258 ? 12.906 27.922 25.297 1 93.62 258 ASP A O 1
ATOM 2213 N N . HIS A 1 259 ? 11.703 29.656 24.594 1 94.06 259 HIS A N 1
ATOM 2214 C CA . HIS A 1 259 ? 10.617 29.391 25.531 1 94.06 259 HIS A CA 1
ATOM 2215 C C . HIS A 1 259 ? 9.305 29.172 24.781 1 94.06 259 HIS A C 1
ATOM 2217 O O . HIS A 1 259 ? 8.234 29.516 25.297 1 94.06 259 HIS A O 1
ATOM 2223 N N . TYR A 1 260 ? 9.383 28.719 23.594 1 94.75 260 TYR A N 1
ATOM 2224 C CA . TYR A 1 260 ? 8.219 28.609 22.719 1 94.75 260 TYR A CA 1
ATOM 2225 C C . TYR A 1 260 ? 7.125 27.766 23.359 1 94.75 260 TYR A C 1
ATOM 2227 O O . TYR A 1 260 ? 5.992 28.234 23.516 1 94.75 260 TYR A O 1
ATOM 2235 N N . GLU A 1 261 ? 7.422 26.562 23.734 1 92.25 261 GLU A N 1
ATOM 2236 C CA . GLU A 1 261 ? 6.426 25.625 24.25 1 92.25 261 GLU A CA 1
ATOM 2237 C C . GLU A 1 261 ? 5.73 26.203 25.484 1 92.25 261 GLU A C 1
ATOM 2239 O O . GLU A 1 261 ? 4.508 26.109 25.625 1 92.25 261 GLU A O 1
ATOM 2244 N N . ASN A 1 262 ? 6.527 26.781 26.391 1 92.38 262 ASN A N 1
ATOM 2245 C CA . ASN A 1 262 ? 5.965 27.375 27.594 1 92.38 262 ASN A CA 1
ATOM 2246 C C . ASN A 1 262 ? 5.035 28.531 27.266 1 92.38 262 ASN A C 1
ATOM 2248 O O . ASN A 1 262 ? 3.973 28.672 27.875 1 92.38 262 ASN A O 1
ATOM 2252 N N . ASN A 1 263 ? 5.512 29.344 26.406 1 93.75 263 ASN A N 1
ATOM 2253 C CA . ASN A 1 263 ? 4.715 30.5 26 1 93.75 263 ASN A CA 1
ATOM 2254 C C . ASN A 1 263 ? 3.396 30.078 25.359 1 93.75 263 ASN A C 1
ATOM 2256 O O . ASN A 1 263 ? 2.344 30.641 25.672 1 93.75 263 ASN A O 1
ATOM 2260 N N . ILE A 1 264 ? 3.443 29.094 24.484 1 94.94 264 ILE A N 1
ATOM 2261 C CA . ILE A 1 264 ? 2.229 28.625 23.828 1 94.94 264 ILE A CA 1
ATOM 2262 C C . ILE A 1 264 ? 1.322 27.953 24.859 1 94.94 264 ILE A C 1
ATOM 2264 O O . ILE A 1 264 ? 0.112 28.188 24.891 1 94.94 264 ILE A O 1
ATOM 2268 N N . ASN A 1 265 ? 1.873 27.109 25.75 1 92.62 265 ASN A N 1
ATOM 2269 C CA . ASN A 1 265 ? 1.103 26.406 26.766 1 92.62 265 ASN A CA 1
ATOM 2270 C C . ASN A 1 265 ? 0.365 27.391 27.688 1 92.62 265 ASN A C 1
ATOM 2272 O O . ASN A 1 265 ? -0.719 27.078 28.188 1 92.62 265 ASN A O 1
ATOM 2276 N N . SER A 1 266 ? 0.951 28.484 27.891 1 91.69 266 SER A N 1
ATOM 2277 C CA . SER A 1 266 ? 0.331 29.484 28.75 1 91.69 266 SER A CA 1
ATOM 2278 C C . SER A 1 266 ? -0.964 30.016 28.125 1 91.69 266 SER A C 1
ATOM 2280 O O . SER A 1 266 ? -1.795 30.594 28.828 1 91.69 266 SER A O 1
ATOM 2282 N N . LEU A 1 267 ? -1.127 29.828 26.844 1 93.44 267 LEU A N 1
ATOM 2283 C CA . LEU A 1 267 ? -2.309 30.312 26.141 1 93.44 267 LEU A CA 1
ATOM 2284 C C . LEU A 1 267 ? -3.377 29.234 26.062 1 93.44 267 LEU A C 1
ATOM 2286 O O . LEU A 1 267 ? -4.484 29.484 25.578 1 93.44 267 LEU A O 1
ATOM 2290 N N . ILE A 1 268 ? -3.035 28 26.5 1 90.31 268 ILE A N 1
ATOM 2291 C CA . ILE A 1 268 ? -3.932 26.844 26.422 1 90.31 268 ILE A CA 1
ATOM 2292 C C . ILE A 1 268 ? -4.262 26.359 27.828 1 90.31 268 ILE A C 1
ATOM 2294 O O . ILE A 1 268 ? -3.65 25.406 28.312 1 90.31 268 ILE A O 1
ATOM 2298 N N . PRO A 1 269 ? -5.141 26.797 28.5 1 76.69 269 PRO A N 1
ATOM 2299 C CA . PRO A 1 269 ? -5.363 26.516 29.922 1 76.69 269 PRO A CA 1
ATOM 2300 C C . PRO A 1 269 ? -5.777 25.062 30.188 1 76.69 269 PRO A C 1
ATOM 2302 O O . PRO A 1 269 ? -5.535 24.547 31.281 1 76.69 269 PRO A O 1
ATOM 2305 N N . PHE A 1 270 ? -6.477 24.375 29.281 1 71.19 270 PHE A N 1
ATOM 2306 C CA . PHE A 1 270 ? -6.953 23.031 29.594 1 71.19 270 PHE A CA 1
ATOM 2307 C C . PHE A 1 270 ? -5.824 22.016 29.469 1 71.19 270 PHE A C 1
ATOM 2309 O O . PHE A 1 270 ? -5.988 20.859 29.828 1 71.19 270 PHE A O 1
ATOM 2316 N N . TYR A 1 271 ? -4.684 22.266 28.906 1 59.91 271 TYR A N 1
ATOM 2317 C CA . TYR A 1 271 ? -3.531 21.375 28.922 1 59.91 271 TYR A CA 1
ATOM 2318 C C . TYR A 1 271 ? -2.854 21.375 30.281 1 59.91 271 TYR A C 1
ATOM 2320 O O . TYR A 1 271 ? -2.236 20.391 30.688 1 59.91 271 TYR A O 1
ATOM 2328 N N . SER A 1 272 ? -2.889 22.5 31.016 1 49.22 272 SER A N 1
ATOM 2329 C CA . SER A 1 272 ? -2.285 22.641 32.344 1 49.22 272 SER A CA 1
ATOM 2330 C C . SER A 1 272 ? -3.08 21.875 33.375 1 49.22 272 SER A C 1
ATOM 2332 O O . SER A 1 272 ? -2.512 21.359 34.344 1 49.22 272 SER A O 1
ATOM 2334 N N . ALA A 1 273 ? -4.34 21.781 33.312 1 43.03 273 ALA A N 1
ATOM 2335 C CA . ALA A 1 273 ? -5.094 21.078 34.344 1 43.03 273 ALA A CA 1
ATOM 2336 C C . ALA A 1 273 ? -4.84 19.578 34.312 1 43.03 273 ALA A C 1
ATOM 2338 O O . ALA A 1 273 ? -4.852 18.891 35.344 1 43.03 273 ALA A O 1
ATOM 2339 N N . LYS A 1 274 ? -4.703 19.047 33.156 1 44.16 274 LYS A N 1
ATOM 2340 C CA . LYS A 1 274 ? -4.504 17.594 33.094 1 44.16 274 LYS A CA 1
ATOM 2341 C C . LYS A 1 274 ? -3.094 17.219 33.531 1 44.16 274 LYS A C 1
ATOM 2343 O O . LYS A 1 274 ? -2.857 16.094 33.969 1 44.16 274 LYS A O 1
ATOM 2348 N N . ALA A 1 275 ? -2.102 17.969 33.312 1 37.59 275 ALA A N 1
ATOM 2349 C CA . ALA A 1 275 ? -0.806 17.656 33.906 1 37.59 275 ALA A CA 1
ATOM 2350 C C . ALA A 1 275 ? -0.898 17.594 35.438 1 37.59 275 ALA A C 1
ATOM 2352 O O . ALA A 1 275 ? -0.226 16.797 36.062 1 37.59 275 ALA A O 1
ATOM 2353 N N . ALA A 1 276 ? -1.717 18.469 36.031 1 36.22 276 ALA A N 1
ATOM 2354 C CA . ALA A 1 276 ? -1.828 18.422 37.469 1 36.22 276 ALA A CA 1
ATOM 2355 C C . ALA A 1 276 ? -2.568 17.172 37.938 1 36.22 276 ALA A C 1
ATOM 2357 O O . ALA A 1 276 ? -2.316 16.656 39.031 1 36.22 276 ALA A O 1
ATOM 2358 N N . ALA A 1 277 ? -3.512 16.719 37.125 1 35.69 277 ALA A N 1
ATOM 2359 C CA . ALA A 1 277 ? -4.332 15.625 37.625 1 35.69 277 ALA A CA 1
ATOM 2360 C C . ALA A 1 277 ? -3.586 14.297 37.562 1 35.69 277 ALA A C 1
ATOM 2362 O O . ALA A 1 277 ? -3.986 13.312 38.188 1 35.69 277 ALA A O 1
ATOM 2363 N N . SER A 1 278 ? -2.766 14.172 36.531 1 31.95 278 SER A N 1
ATOM 2364 C CA . SER A 1 278 ? -2.1 12.875 36.562 1 31.95 278 SER A CA 1
ATOM 2365 C C . SER A 1 278 ? -1.165 12.758 37.75 1 31.95 278 SER A C 1
ATOM 2367 O O . SER A 1 278 ? -0.344 11.844 37.812 1 31.95 278 SER A O 1
ATOM 2369 N N . GLY A 1 279 ? -1.127 13.82 38.469 1 26.58 279 GLY A N 1
ATOM 2370 C CA . GLY A 1 279 ? -0.454 13.539 39.75 1 26.58 279 GLY A CA 1
ATOM 2371 C C . GLY A 1 279 ? -1.134 12.453 40.531 1 26.58 279 GLY A C 1
ATOM 2372 O O . GLY A 1 279 ? -2.273 12.617 41 1 26.58 279 GLY A O 1
ATOM 2373 N N . SER A 1 280 ? -1.062 11.18 40.062 1 26.31 280 SER A N 1
ATOM 2374 C CA . SER A 1 280 ? -1.38 10.062 40.938 1 26.31 280 SER A CA 1
ATOM 2375 C C . SER A 1 280 ? -1.033 10.383 42.375 1 26.31 280 SER A C 1
ATOM 2377 O O . SER A 1 280 ? 0.112 10.719 42.688 1 26.31 280 SER A O 1
ATOM 2379 N N . SER A 1 281 ? -2.023 10.938 43 1 25.28 281 SER A N 1
ATOM 2380 C CA . SER A 1 281 ? -2.107 10.898 44.438 1 25.28 281 SER A CA 1
ATOM 2381 C C . SER A 1 281 ? -1.777 9.508 44.969 1 25.28 281 SER A C 1
ATOM 2383 O O . SER A 1 281 ? -2.486 8.539 44.688 1 25.28 281 SER A O 1
ATOM 2385 N N . CYS A 1 282 ? -0.509 9.031 44.875 1 22.03 282 CYS A N 1
ATOM 2386 C CA . CYS A 1 282 ? -0.093 7.977 45.781 1 22.03 282 CYS A CA 1
ATOM 2387 C C . CYS A 1 282 ? -0.733 8.156 47.156 1 22.03 282 CYS A C 1
ATOM 2389 O O . CYS A 1 282 ? -0.518 9.172 47.812 1 22.03 282 CYS A O 1
ATOM 2391 N N . SER A 1 283 ? -1.992 7.758 47.188 1 23.83 283 SER A N 1
ATOM 2392 C CA . SER A 1 283 ? -2.6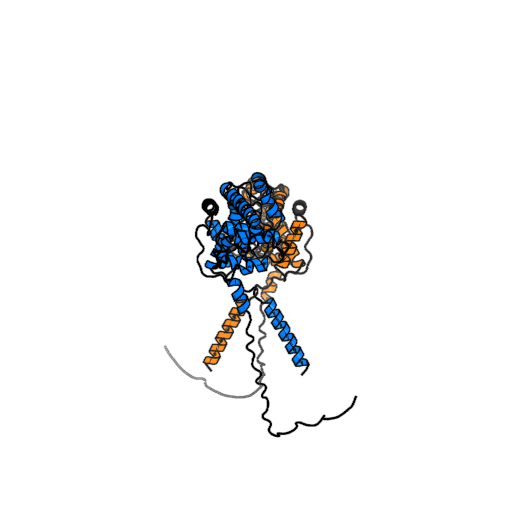09 7.594 48.5 1 23.83 283 SER A CA 1
ATOM 2393 C C . SER A 1 283 ? -1.624 7.004 49.5 1 23.83 283 SER A C 1
ATOM 2395 O O . SER A 1 283 ? -1.001 5.977 49.25 1 23.83 283 SER A O 1
ATOM 2397 N N . GLY A 1 284 ? -0.923 7.867 50.156 1 21.67 284 GLY A N 1
ATOM 2398 C CA . GLY A 1 284 ? -0.1 7.734 51.344 1 21.67 284 GLY A CA 1
ATOM 2399 C C . GLY A 1 284 ? -0.658 6.742 52.344 1 21.67 284 GLY A C 1
ATOM 2400 O O . GLY A 1 284 ? -1.699 6.992 52.969 1 21.67 284 GLY A O 1
ATOM 2401 N N . PHE A 1 285 ? -0.822 5.398 51.906 1 23.09 285 PHE A N 1
ATOM 2402 C CA . PHE A 1 285 ? -0.976 4.461 53.031 1 23.09 285 PHE A CA 1
ATOM 2403 C C . PHE A 1 285 ? -0.126 4.883 54.219 1 23.09 285 PHE A C 1
ATOM 2405 O O . PHE A 1 285 ? 1.104 4.918 54.125 1 23.09 285 PHE A O 1
ATOM 2412 N N . GLY A 1 286 ? -0.65 5.902 54.906 1 23 286 GLY A N 1
ATOM 2413 C CA . GLY A 1 286 ? -0.289 6.402 56.25 1 23 286 GLY A CA 1
ATOM 2414 C C . GLY A 1 286 ? 0.124 5.301 57.188 1 23 286 GLY A C 1
ATOM 2415 O O . GLY A 1 286 ? -0.701 4.477 57.594 1 23 286 GLY A O 1
ATOM 2416 N N . CYS A 1 287 ? 1.282 4.684 56.844 1 21.44 287 CYS A N 1
ATOM 2417 C CA . CYS A 1 287 ? 1.96 3.865 57.844 1 21.44 287 CYS A CA 1
ATOM 2418 C C . CYS A 1 287 ? 1.821 4.473 59.25 1 21.44 287 CYS A C 1
ATOM 2420 O O . CYS A 1 287 ? 2.35 5.555 59.5 1 21.44 287 CYS A O 1
ATOM 2422 N N . VAL A 1 288 ? 0.607 4.328 59.688 1 23 288 VAL A N 1
ATOM 2423 C CA . VAL A 1 288 ? 0.321 4.613 61.094 1 23 288 VAL A CA 1
ATOM 2424 C C . VAL A 1 288 ? 1.443 4.062 61.969 1 23 288 VAL A C 1
ATOM 2426 O O . VAL A 1 288 ? 1.652 2.848 62.031 1 23 288 VAL A O 1
ATOM 2429 N N . SER A 1 289 ? 2.652 4.797 61.844 1 21.25 289 SER A N 1
ATOM 2430 C CA . SER A 1 289 ? 3.639 4.508 62.875 1 21.25 289 SER A CA 1
ATOM 2431 C C . SER A 1 289 ? 2.986 4.434 64.25 1 21.25 289 SER A C 1
ATOM 2433 O O . SER A 1 289 ? 2.322 5.379 64.688 1 21.25 289 SER A O 1
ATOM 2435 N N . SER A 1 290 ? 2.58 3.365 64.625 1 20.34 290 SER A N 1
ATOM 2436 C CA . SER A 1 290 ? 2.145 3.084 66 1 20.34 290 SER A CA 1
ATOM 2437 C C . SER A 1 290 ? 3.121 3.656 67 1 20.34 290 SER A C 1
ATOM 2439 O O . SER A 1 290 ? 4.184 3.078 67.25 1 20.34 290 SER A O 1
ATOM 2441 N N . SER A 1 291 ? 3.41 5.055 66.812 1 21.28 291 SER A N 1
ATOM 2442 C CA . SER A 1 291 ? 4.195 5.523 67.938 1 21.28 291 SER A CA 1
ATOM 2443 C C . SER A 1 291 ? 3.549 5.129 69.25 1 21.28 291 SER A C 1
ATOM 2445 O O . SER A 1 291 ? 2.383 5.441 69.5 1 21.28 291 SER A O 1
ATOM 2447 N N . ASP A 1 292 ? 4.188 4.266 69.875 1 19.61 292 ASP A N 1
ATOM 2448 C CA . ASP A 1 292 ? 4.039 3.746 71.25 1 19.61 292 ASP A CA 1
ATOM 2449 C C . ASP A 1 292 ? 3.922 4.879 72.25 1 19.61 292 ASP A C 1
ATOM 2451 O O . ASP A 1 292 ? 4.375 6 72 1 19.61 292 ASP A O 1
ATOM 2455 N N . SER A 1 293 ? 3.258 4.773 73.438 1 20.05 293 SER A N 1
ATOM 2456 C CA . SER A 1 293 ? 2.594 5.414 74.562 1 20.05 293 SER A CA 1
ATOM 2457 C C . SER A 1 293 ? 3.609 5.984 75.5 1 20.05 293 SER A C 1
ATOM 2459 O O . SER A 1 293 ? 3.232 6.531 76.562 1 20.05 293 SER A O 1
ATOM 2461 N N . ASP A 1 294 ? 4.953 5.809 75.438 1 19 294 ASP A N 1
ATOM 2462 C CA . ASP A 1 294 ? 5.371 5.766 76.875 1 19 294 ASP A CA 1
ATOM 2463 C C . ASP A 1 294 ? 5.074 7.086 77.562 1 19 294 ASP A C 1
ATOM 2465 O O . ASP A 1 294 ? 4.926 8.125 76.938 1 19 294 ASP A O 1
ATOM 2469 N N . SER A 1 295 ? 5.363 7.254 79 1 19.02 295 SER A N 1
ATOM 2470 C CA . SER A 1 295 ? 5.035 7.688 80.375 1 19.02 295 SER A CA 1
ATOM 2471 C C . SER A 1 295 ? 5.66 9.047 80.688 1 19.02 295 SER A C 1
ATOM 2473 O O . SER A 1 295 ? 4.961 9.977 81.062 1 19.02 295 SER A O 1
ATOM 2475 N N . GLY A 1 296 ? 6.812 9.109 81.5 1 17.55 296 GLY A N 1
ATOM 2476 C CA . GLY A 1 296 ? 6.934 9.797 82.75 1 17.55 296 GLY A CA 1
ATOM 2477 C C . GLY A 1 296 ? 7.27 11.273 82.625 1 17.55 296 GLY A C 1
ATOM 2478 O O . GLY A 1 296 ? 6.371 12.117 82.562 1 17.55 296 GLY A O 1
ATOM 2479 N N . GLY A 1 297 ? 8.602 11.75 82.938 1 18.62 297 GLY A N 1
ATOM 2480 C CA . GLY A 1 297 ? 9.195 12.539 84 1 18.62 297 GLY A CA 1
ATOM 2481 C C . GLY A 1 297 ? 9.555 13.945 83.562 1 18.62 297 GLY A C 1
ATOM 2482 O O . GLY A 1 297 ? 9.633 14.242 82.375 1 18.62 297 GLY A O 1
ATOM 2483 N N . GLY A 1 298 ? 9.469 15.094 84.375 1 18.34 298 GLY A N 1
ATOM 2484 C CA . GLY A 1 298 ? 9.336 16.547 84.375 1 18.34 298 GLY A CA 1
ATOM 2485 C C . GLY A 1 298 ? 10.523 17.234 83.688 1 18.34 298 GLY A C 1
ATOM 2486 O O . GLY A 1 298 ? 10.367 18.016 82.75 1 18.34 298 GLY A O 1
ATOM 2487 N N . SER A 1 299 ? 11.742 17.125 84.312 1 18.19 299 SER A N 1
ATOM 2488 C CA . SER A 1 299 ? 12.547 18.156 84.938 1 18.19 299 SER A CA 1
ATOM 2489 C C . SER A 1 299 ? 13.477 18.828 83.938 1 18.19 299 SER A C 1
ATOM 2491 O O . SER A 1 299 ? 13.758 20.031 84.062 1 18.19 299 SER A O 1
ATOM 2493 N N . SER A 1 300 ? 14.352 18.125 83.062 1 15.72 300 SER A N 1
ATOM 2494 C CA . SER A 1 300 ? 15.789 18.25 83.25 1 15.72 300 SER A CA 1
ATOM 2495 C C . SER A 1 300 ? 16.344 19.438 82.438 1 15.72 300 SER A C 1
ATOM 2497 O O . SER A 1 300 ? 16.578 19.328 81.25 1 15.72 300 SER A O 1
ATOM 2499 N N . CYS A 1 301 ? 16.203 20.781 82.938 1 19.95 301 CYS A N 1
ATOM 2500 C CA . CYS A 1 301 ? 16.688 22.109 82.562 1 19.95 301 CYS A CA 1
ATOM 2501 C C . CYS A 1 301 ? 18.203 22.188 82.625 1 19.95 301 CYS A C 1
ATOM 2503 O O . CYS A 1 301 ? 18.781 23.281 82.5 1 19.95 301 CYS A O 1
ATOM 2505 N N . SER A 1 302 ? 19 21.188 82.688 1 16.45 302 SER A N 1
ATOM 2506 C CA . SER A 1 302 ? 20.234 21.297 83.438 1 16.45 302 SER A CA 1
ATOM 2507 C C . SER A 1 302 ? 21.078 22.469 82.938 1 16.45 302 SER A C 1
ATOM 2509 O O . SER A 1 302 ? 20.844 23 81.875 1 16.45 302 SER A O 1
ATOM 2511 N N . SER A 1 303 ? 22.531 22.344 82.938 1 17.11 303 SER A N 1
ATOM 2512 C CA . SER A 1 303 ? 23.578 22.922 83.75 1 17.11 303 SER A CA 1
ATOM 2513 C C . SER A 1 303 ? 24.234 24.109 83.062 1 17.11 303 SER A C 1
ATOM 2515 O O . SER A 1 303 ? 24.672 25.062 83.75 1 17.11 303 SER A O 1
ATOM 2517 N N . CYS A 1 304 ? 24.625 24.094 81.75 1 19.05 304 CYS A N 1
ATOM 2518 C CA . CYS A 1 304 ? 26 24.562 81.625 1 19.05 304 CYS A CA 1
ATOM 2519 C C . CYS A 1 304 ? 26.062 26.078 81.75 1 19.05 304 CYS A C 1
ATOM 2521 O O . CYS A 1 304 ? 25.453 26.812 81 1 19.05 304 CYS A O 1
ATOM 2523 N N . GLY A 1 305 ? 26.203 26.688 83 1 17.25 305 GLY A N 1
ATOM 2524 C CA . GLY A 1 305 ? 26.375 27.969 83.625 1 17.25 305 GLY A CA 1
ATOM 2525 C C . GLY A 1 305 ? 27.531 28.766 83.062 1 17.25 305 GLY A C 1
ATOM 2526 O O . GLY A 1 305 ? 27.531 30 83.125 1 17.25 305 GLY A O 1
ATOM 2527 N N . GLY A 1 306 ? 28.75 28.125 83.125 1 17.91 306 GLY A N 1
ATOM 2528 C CA . GLY A 1 306 ? 29.844 28.859 83.75 1 17.91 306 GLY A CA 1
ATOM 2529 C C . GLY A 1 306 ? 30.188 30.141 83 1 17.91 306 GLY A C 1
ATOM 2530 O O . GLY A 1 306 ? 29.656 30.406 81.875 1 17.91 306 GLY A O 1
ATOM 2531 N N . GLY A 1 307 ? 31.5 30.484 83.125 1 17.53 307 GLY A N 1
ATOM 2532 C CA . GLY A 1 307 ? 32.406 31.5 83.688 1 17.53 307 GLY A CA 1
ATOM 2533 C C . GLY A 1 307 ? 32.719 32.625 82.688 1 17.53 307 GLY A C 1
ATOM 2534 O O . GLY A 1 307 ? 32.469 33.781 83 1 17.53 307 GLY A O 1
ATOM 2535 N N . CYS A 1 308 ? 33.906 32.406 82.062 1 18.41 308 CYS A N 1
ATOM 2536 C CA . CYS A 1 308 ? 35.094 33.188 82.312 1 18.41 308 CYS A CA 1
ATOM 2537 C C . CYS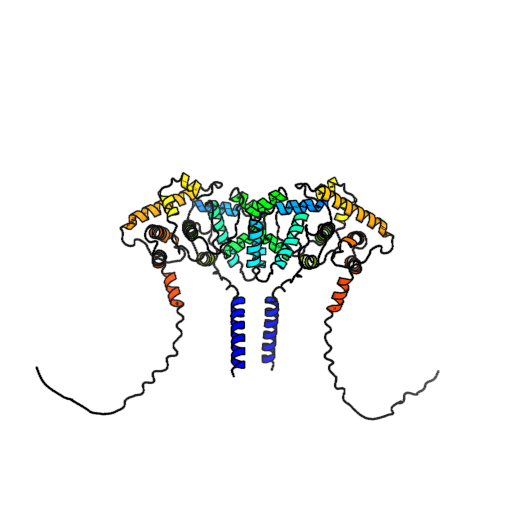 A 1 308 ? 34.938 34.594 81.688 1 18.41 308 CYS A C 1
ATOM 2539 O O . CYS A 1 308 ? 34.125 34.812 80.812 1 18.41 308 CYS A O 1
ATOM 2541 N N . SER A 1 309 ? 36.094 35.312 81.812 1 19.73 309 SER A N 1
ATOM 2542 C CA . SER A 1 309 ? 36.625 36.625 82.188 1 19.73 309 SER A CA 1
ATOM 2543 C C . SER A 1 309 ? 36.375 37.656 81.062 1 19.73 309 SER A C 1
ATOM 2545 O O . SER A 1 309 ? 35.781 38.688 81.312 1 19.73 309 SER A O 1
ATOM 2547 N N . SER A 1 310 ? 37.656 38.031 80.438 1 22 310 SER A N 1
ATOM 2548 C CA . SER A 1 310 ? 38.125 39.375 80.125 1 22 310 SER A CA 1
ATOM 2549 C C . SER A 1 310 ? 37.562 39.844 78.812 1 22 310 SER A C 1
ATOM 2551 O O . SER A 1 310 ? 37.406 39.062 77.875 1 22 310 SER A O 1
ATOM 2553 N N . MET B 1 1 ? -22.141 -25.984 45.625 1 61.03 1 MET B N 1
ATOM 2554 C CA . MET B 1 1 ? -21.484 -26.844 44.656 1 61.03 1 MET B CA 1
ATOM 2555 C C . MET B 1 1 ? -21.859 -26.406 43.219 1 61.03 1 MET B C 1
ATOM 2557 O O . MET B 1 1 ? -21 -26.312 42.344 1 61.03 1 MET B O 1
ATOM 2561 N N . GLU B 1 2 ? -23 -25.844 43.062 1 68.31 2 GLU B N 1
ATOM 2562 C CA . GLU B 1 2 ? -23.484 -25.469 41.75 1 68.31 2 GLU B CA 1
ATOM 2563 C C . GLU B 1 2 ? -22.922 -24.109 41.312 1 68.31 2 GLU B C 1
ATOM 2565 O O . GLU B 1 2 ? -22.547 -23.938 40.156 1 68.31 2 GLU B O 1
ATOM 2570 N N . ALA B 1 3 ? -22.859 -23.203 42.25 1 66.75 3 ALA B N 1
ATOM 2571 C CA . ALA B 1 3 ? -22.328 -21.875 41.938 1 66.75 3 ALA B CA 1
ATOM 2572 C C . ALA B 1 3 ? -20.844 -21.938 41.594 1 66.75 3 ALA B C 1
ATOM 2574 O O . ALA B 1 3 ? -20.391 -21.266 40.656 1 66.75 3 ALA B O 1
ATOM 2575 N N . PHE B 1 4 ? -20.094 -22.859 42.25 1 63.66 4 PHE B N 1
ATOM 2576 C CA . PHE B 1 4 ? -18.672 -23.047 42 1 63.66 4 PHE B CA 1
ATOM 2577 C C . PHE B 1 4 ? -18.453 -23.688 40.625 1 63.66 4 PHE B C 1
ATOM 2579 O O . PHE B 1 4 ? -17.547 -23.281 39.906 1 63.66 4 PHE B O 1
ATOM 2586 N N . ILE B 1 5 ? -19.344 -24.5 40.188 1 64.12 5 ILE B N 1
ATOM 2587 C CA . ILE B 1 5 ? -19.25 -25.141 38.875 1 64.12 5 ILE B CA 1
ATOM 2588 C C . ILE B 1 5 ? -19.578 -24.141 37.781 1 64.12 5 ILE B C 1
ATOM 2590 O O . ILE B 1 5 ? -18.906 -24.109 36.75 1 64.12 5 ILE B O 1
ATOM 2594 N N . PHE B 1 6 ? -20.422 -23.203 38.156 1 66.19 6 PHE B N 1
ATOM 2595 C CA . PHE B 1 6 ? -20.812 -22.188 37.188 1 66.19 6 PHE B CA 1
ATOM 2596 C C . PHE B 1 6 ? -19.672 -21.188 36.969 1 66.19 6 PHE B C 1
ATOM 2598 O O . PHE B 1 6 ? -19.375 -20.797 35.844 1 66.19 6 PHE B O 1
ATOM 2605 N N . ILE B 1 7 ? -19.031 -20.859 38 1 63.62 7 ILE B N 1
ATOM 2606 C CA . ILE B 1 7 ? -17.906 -19.938 37.906 1 63.62 7 ILE B CA 1
ATOM 2607 C C . ILE B 1 7 ? -16.734 -20.625 37.219 1 63.62 7 ILE B C 1
ATOM 2609 O O . ILE B 1 7 ? -16.062 -20 36.375 1 63.62 7 ILE B O 1
ATOM 2613 N N . LEU B 1 8 ? -16.547 -21.922 37.344 1 64.56 8 LEU B N 1
ATOM 2614 C CA . LEU B 1 8 ? -15.508 -22.672 36.688 1 64.56 8 LEU B CA 1
ATOM 2615 C C . LEU B 1 8 ? -15.805 -22.812 35.188 1 64.56 8 LEU B C 1
ATOM 2617 O O . LEU B 1 8 ? -14.906 -22.688 34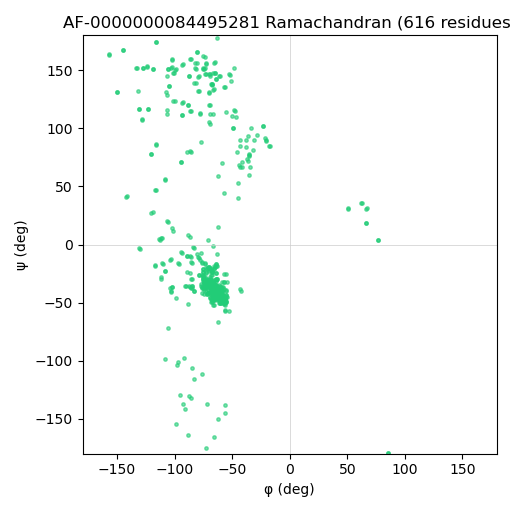.344 1 64.56 8 LEU B O 1
ATOM 2621 N N . ILE B 1 9 ? -17.062 -22.906 34.875 1 63.38 9 ILE B N 1
ATOM 2622 C CA . ILE B 1 9 ? -17.469 -23.016 33.469 1 63.38 9 ILE B CA 1
ATOM 2623 C C . ILE B 1 9 ? -17.281 -21.688 32.781 1 63.38 9 ILE B C 1
ATOM 2625 O O . ILE B 1 9 ? -16.766 -21.625 31.656 1 63.38 9 ILE B O 1
ATOM 2629 N N . ILE B 1 10 ? -17.594 -20.594 33.438 1 62.88 10 ILE B N 1
ATOM 2630 C CA . ILE B 1 10 ? -17.406 -19.266 32.875 1 62.88 10 ILE B CA 1
ATOM 2631 C C . ILE B 1 10 ? -15.922 -18.969 32.719 1 62.88 10 ILE B C 1
ATOM 2633 O O . ILE B 1 10 ? -15.484 -18.438 31.703 1 62.88 10 ILE B O 1
ATOM 2637 N N . GLY B 1 11 ? -15.094 -19.359 33.625 1 60.09 11 GLY B N 1
ATOM 2638 C CA . GLY B 1 11 ? -13.648 -19.234 33.531 1 60.09 11 GLY B CA 1
ATOM 2639 C C . GLY B 1 11 ? -13.055 -20.078 32.406 1 60.09 11 GLY B C 1
ATOM 2640 O O . GLY B 1 11 ? -12.188 -19.609 31.672 1 60.09 11 GLY B O 1
ATOM 2641 N N . PHE B 1 12 ? -13.602 -21.281 32.219 1 62.66 12 PHE B N 1
ATOM 2642 C CA . PHE B 1 12 ? -13.148 -22.141 31.125 1 62.66 12 PHE B CA 1
ATOM 2643 C C . PHE B 1 12 ? -13.57 -21.562 29.781 1 62.66 12 PHE B C 1
ATOM 2645 O O . PHE B 1 12 ? -12.797 -21.578 28.828 1 62.66 12 PHE B O 1
ATOM 2652 N N . ILE B 1 13 ? -14.695 -20.969 29.719 1 59.19 13 ILE B N 1
ATOM 2653 C CA . ILE B 1 13 ? -15.156 -20.344 28.484 1 59.19 13 ILE B CA 1
ATOM 2654 C C . ILE B 1 13 ? -14.32 -19.094 28.203 1 59.19 13 ILE B C 1
ATOM 2656 O O . ILE B 1 13 ? -13.875 -18.875 27.062 1 59.19 13 ILE B O 1
ATOM 2660 N N . PHE B 1 14 ? -14.055 -18.359 29.156 1 57.47 14 PHE B N 1
ATOM 2661 C CA . PHE B 1 14 ? -13.203 -17.188 28.984 1 57.47 14 PHE B CA 1
ATOM 2662 C C . PHE B 1 14 ? -11.789 -17.594 28.609 1 57.47 14 PHE B C 1
ATOM 2664 O O . PHE B 1 14 ? -11.172 -17 27.719 1 57.47 14 PHE B O 1
ATOM 2671 N N . LEU B 1 15 ? -11.219 -18.594 29.234 1 56.5 15 LEU B N 1
ATOM 2672 C CA . LEU B 1 15 ? -9.914 -19.125 28.859 1 56.5 15 LEU B CA 1
ATOM 2673 C C . LEU B 1 15 ? -9.938 -19.672 27.438 1 56.5 15 LEU B C 1
ATOM 2675 O O . LEU B 1 15 ? -9.008 -19.453 26.672 1 56.5 15 LEU B O 1
ATOM 2679 N N . PHE B 1 16 ? -11 -20.328 27.078 1 52.78 16 PHE B N 1
ATOM 2680 C CA . PHE B 1 16 ? -11.164 -20.859 25.734 1 52.78 16 PHE B CA 1
ATOM 2681 C C . PHE B 1 16 ? -11.273 -19.719 24.719 1 52.78 16 PHE B C 1
ATOM 2683 O O . PHE B 1 16 ? -10.633 -19.75 23.672 1 52.78 16 PHE B O 1
ATOM 2690 N N . VAL B 1 17 ? -12.094 -18.766 25.016 1 49.59 17 VAL B N 1
ATOM 2691 C CA . VAL B 1 17 ? -12.227 -17.609 24.141 1 49.59 17 VAL B CA 1
ATOM 2692 C C . VAL B 1 17 ? -10.922 -16.812 24.125 1 49.59 17 VAL B C 1
ATOM 2694 O O . VAL B 1 17 ? -10.469 -16.375 23.062 1 49.59 17 VAL B O 1
ATOM 2697 N N . PHE B 1 18 ? -10.367 -16.562 25.234 1 48.34 18 PHE B N 1
ATOM 2698 C CA . PHE B 1 18 ? -9.07 -15.906 25.328 1 48.34 18 PHE B CA 1
ATOM 2699 C C . PHE B 1 18 ? -8.016 -16.688 24.531 1 48.34 18 PHE B C 1
ATOM 2701 O O . PHE B 1 18 ? -7.219 -16.094 23.812 1 48.34 18 PHE B O 1
ATOM 2708 N N . LEU B 1 19 ? -7.93 -18.016 24.766 1 48.66 19 LEU B N 1
ATOM 2709 C CA . LEU B 1 19 ? -7.023 -18.828 23.969 1 48.66 19 LEU B CA 1
ATOM 2710 C C . LEU B 1 19 ? -7.383 -18.75 22.484 1 48.66 19 LEU B C 1
ATOM 2712 O O . LEU B 1 19 ? -6.5 -18.766 21.625 1 48.66 19 LEU B O 1
ATOM 2716 N N . LYS B 1 20 ? -8.609 -18.75 22.172 1 45.69 20 LYS B N 1
ATOM 2717 C CA . LYS B 1 20 ? -9.031 -18.609 20.781 1 45.69 20 LYS B CA 1
ATOM 2718 C C . LYS B 1 20 ? -8.672 -17.219 20.234 1 45.69 20 LYS B C 1
ATOM 2720 O O . LYS B 1 20 ? -8.266 -17.094 19.078 1 45.69 20 LYS B O 1
ATOM 2725 N N . LEU B 1 21 ? -9.086 -16.141 20.984 1 45.66 21 LEU B N 1
ATOM 2726 C CA . LEU B 1 21 ? -8.742 -14.781 20.562 1 45.66 21 LEU B CA 1
ATOM 2727 C C . LEU B 1 21 ? -7.23 -14.586 20.547 1 45.66 21 LEU B C 1
ATOM 2729 O O . LEU B 1 21 ? -6.711 -13.828 19.719 1 45.66 21 LEU B O 1
ATOM 2733 N N . ASN B 1 22 ? -6.648 -15.031 21.594 1 40.88 22 ASN B N 1
ATOM 2734 C CA . ASN B 1 22 ? -5.191 -15.031 21.609 1 40.88 22 ASN B CA 1
ATOM 2735 C C . ASN B 1 22 ? -4.625 -16.125 20.703 1 40.88 22 ASN B C 1
ATOM 2737 O O . ASN B 1 22 ? -3.453 -16.5 20.828 1 40.88 22 ASN B O 1
ATOM 2741 N N . ARG B 1 23 ? -5.414 -17.125 20.297 1 37.38 23 ARG B N 1
ATOM 2742 C CA . ARG B 1 23 ? -4.758 -17.969 19.297 1 37.38 23 ARG B CA 1
ATOM 2743 C C . ARG B 1 23 ? -3.979 -17.125 18.297 1 37.38 23 ARG B C 1
ATOM 2745 O O . ARG B 1 23 ? -4.57 -16.453 17.453 1 37.38 23 ARG B O 1
ATOM 2752 N N . LYS B 1 24 ? -2.992 -16.547 18.859 1 42.59 24 LYS B N 1
ATOM 2753 C CA . LYS B 1 24 ? -1.885 -16.031 18.047 1 42.59 24 LYS B CA 1
ATOM 2754 C C . LYS B 1 24 ? -1.845 -16.703 16.672 1 42.59 24 LYS B C 1
ATOM 2756 O O . LYS B 1 24 ? -1.81 -17.922 16.578 1 42.59 24 LYS B O 1
ATOM 2761 N N . LYS B 1 25 ? -2.492 -16.172 15.719 1 48.12 25 LYS B N 1
ATOM 2762 C CA . LYS B 1 25 ? -2.244 -16.75 14.391 1 48.12 25 LYS B CA 1
ATOM 2763 C C . LYS B 1 25 ? -0.959 -17.562 14.383 1 48.12 25 LYS B C 1
ATOM 2765 O O . LYS B 1 25 ? 0.12 -17.047 14.672 1 48.12 25 LYS B O 1
ATOM 2770 N N . ARG B 1 26 ? -1.049 -18.766 14.781 1 51.44 26 ARG B N 1
ATOM 2771 C CA . ARG B 1 26 ? 0.106 -19.656 14.711 1 51.44 26 ARG B CA 1
ATOM 2772 C C . ARG B 1 26 ? 1.104 -19.188 13.664 1 51.44 26 ARG B C 1
ATOM 2774 O O . ARG B 1 26 ? 0.755 -19.016 12.492 1 51.44 26 ARG B O 1
ATOM 2781 N N . LYS B 1 27 ? 2.205 -18.547 14.172 1 67.88 27 LYS B N 1
ATOM 2782 C CA . LYS B 1 27 ? 3.348 -18.031 13.422 1 67.88 27 LYS B CA 1
ATOM 2783 C C . LYS B 1 27 ? 3.896 -19.078 12.461 1 67.88 27 LYS B C 1
ATOM 2785 O O . LYS B 1 27 ? 4.281 -20.172 12.883 1 67.88 27 LYS B O 1
ATOM 2790 N N . LEU B 1 28 ? 3.537 -18.969 11.188 1 83.88 28 LEU B N 1
ATOM 2791 C CA . LEU B 1 28 ? 4.148 -19.828 10.172 1 83.88 28 LEU B CA 1
ATOM 2792 C C . LEU B 1 28 ? 5.668 -19.844 10.312 1 83.88 28 LEU B C 1
ATOM 2794 O O . LEU B 1 28 ? 6.305 -18.781 10.32 1 83.88 28 LEU B O 1
ATOM 2798 N N . ARG B 1 29 ? 6.207 -21.031 10.641 1 88.69 29 ARG B N 1
ATOM 2799 C CA . ARG B 1 29 ? 7.66 -21.188 10.703 1 88.69 29 ARG B CA 1
ATOM 2800 C C . ARG B 1 29 ? 8.195 -21.875 9.445 1 88.69 29 ARG B C 1
ATOM 2802 O O . ARG B 1 29 ? 7.734 -22.953 9.078 1 88.69 29 ARG B O 1
ATOM 2809 N N . LEU B 1 30 ? 9.102 -21.188 8.82 1 95.12 30 LEU B N 1
ATOM 2810 C CA . LEU B 1 30 ? 9.727 -21.719 7.617 1 95.12 30 LEU B CA 1
ATOM 2811 C C . LEU B 1 30 ? 11.016 -22.469 7.957 1 95.12 30 LEU B C 1
ATOM 2813 O O . LEU B 1 30 ? 11.609 -22.234 9.016 1 95.12 30 LEU B O 1
ATOM 2817 N N . LYS B 1 31 ? 11.328 -23.344 7.102 1 93.88 31 LYS B N 1
ATOM 2818 C CA . LYS B 1 31 ? 12.594 -24.062 7.262 1 93.88 31 LYS B CA 1
ATOM 2819 C C . LYS B 1 31 ? 13.781 -23.156 7 1 93.88 31 LYS B C 1
ATOM 2821 O O . LYS B 1 31 ? 13.734 -22.297 6.113 1 93.88 31 LYS B O 1
ATOM 2826 N N . ASN B 1 32 ? 14.836 -23.453 7.746 1 94.62 32 ASN B N 1
ATOM 2827 C CA . ASN B 1 32 ? 16.047 -22.641 7.586 1 94.62 32 ASN B CA 1
ATOM 2828 C C . ASN B 1 32 ? 16.922 -23.172 6.457 1 94.62 32 ASN B C 1
ATOM 2830 O O . ASN B 1 32 ? 17.891 -23.906 6.703 1 94.62 32 ASN B O 1
ATOM 2834 N N . GLU B 1 33 ? 16.656 -22.891 5.32 1 94.62 33 GLU B N 1
ATOM 2835 C CA . GLU B 1 33 ? 17.422 -23.234 4.125 1 94.62 33 GLU B CA 1
ATOM 2836 C C . GLU B 1 33 ? 17.594 -22.031 3.209 1 94.62 33 GLU B C 1
ATOM 2838 O O . GLU B 1 33 ? 16.766 -21.109 3.221 1 94.62 33 GLU B O 1
ATOM 2843 N N . SER B 1 34 ? 18.625 -22.031 2.498 1 95.38 34 SER B N 1
ATOM 2844 C CA . SER B 1 34 ? 18.875 -20.922 1.572 1 95.38 34 SER B CA 1
ATOM 2845 C C . SER B 1 34 ? 17.938 -20.984 0.371 1 95.38 34 SER B C 1
ATOM 2847 O O . SER B 1 34 ? 17.438 -22.047 0.022 1 95.38 34 SER B O 1
ATOM 2849 N N . VAL B 1 35 ? 17.734 -19.859 -0.224 1 96.69 35 VAL B N 1
ATOM 2850 C CA . VAL B 1 35 ? 16.891 -19.797 -1.416 1 96.69 35 VAL B CA 1
ATOM 2851 C C . VAL B 1 35 ? 17.688 -20.25 -2.635 1 96.69 35 VAL B C 1
ATOM 2853 O O . VAL B 1 35 ? 18.891 -19.969 -2.738 1 96.69 35 VAL B O 1
ATOM 2856 N N . PRO B 1 36 ? 17.078 -20.922 -3.555 1 95.88 36 PRO B N 1
ATOM 2857 C CA . PRO B 1 36 ? 17.781 -21.344 -4.773 1 95.88 36 PRO B CA 1
ATOM 2858 C C . PRO B 1 36 ? 18.219 -20.156 -5.645 1 95.88 36 PRO B C 1
ATOM 2860 O O . PRO B 1 36 ? 17.594 -19.094 -5.602 1 95.88 36 PRO B O 1
ATOM 2863 N N . SER B 1 37 ? 19.234 -20.438 -6.461 1 94.62 37 SER B N 1
ATOM 2864 C CA . SER B 1 37 ? 19.703 -19.422 -7.41 1 94.62 37 SER B CA 1
ATOM 2865 C C . SER B 1 37 ? 18.734 -19.281 -8.578 1 94.62 37 SER B C 1
ATOM 2867 O O . SER B 1 37 ? 17.984 -20.219 -8.891 1 94.62 37 SER B O 1
ATOM 2869 N N . HIS B 1 38 ? 18.703 -18.109 -9.156 1 96.12 38 HIS B N 1
ATOM 2870 C CA . HIS B 1 38 ? 17.891 -17.812 -10.328 1 96.12 38 HIS B CA 1
ATOM 2871 C C . HIS B 1 38 ? 16.453 -18.25 -10.125 1 96.12 38 HIS B C 1
ATOM 2873 O O . HIS B 1 38 ? 15.836 -18.812 -11.031 1 96.12 38 HIS B O 1
ATOM 2879 N N . LEU B 1 39 ? 15.977 -18.219 -8.859 1 97.62 39 LEU B N 1
ATOM 2880 C CA . LEU B 1 39 ? 14.609 -18.5 -8.445 1 97.62 39 LEU B CA 1
ATOM 2881 C C . LEU B 1 39 ? 14.242 -19.953 -8.688 1 97.62 39 LEU B C 1
ATOM 2883 O O . LEU B 1 39 ? 13.062 -20.297 -8.766 1 97.62 39 LEU B O 1
ATOM 2887 N N . GLY B 1 40 ? 15.203 -20.812 -8.859 1 96.44 40 GLY B N 1
ATOM 2888 C CA . GLY B 1 40 ? 14.914 -22.219 -9.102 1 96.44 40 GLY B CA 1
ATOM 2889 C C . GLY B 1 40 ? 14.227 -22.469 -10.43 1 96.44 40 GLY B C 1
ATOM 2890 O O . GLY B 1 40 ? 13.445 -23.406 -10.562 1 96.44 40 GLY B O 1
ATOM 2891 N N . MET B 1 41 ? 14.516 -21.625 -11.445 1 95.12 41 MET B N 1
ATOM 2892 C CA . MET B 1 41 ? 13.906 -21.672 -12.773 1 95.12 41 MET B CA 1
ATOM 2893 C C . MET B 1 41 ? 14.289 -22.953 -13.508 1 95.12 41 MET B C 1
ATOM 2895 O O . MET B 1 41 ? 15.469 -23.312 -13.578 1 95.12 41 MET B O 1
ATOM 2899 N N . HIS B 1 42 ? 13.234 -23.641 -14.148 1 89.81 42 HIS B N 1
ATOM 2900 C CA . HIS B 1 42 ? 13.445 -24.844 -14.945 1 89.81 42 HIS B CA 1
ATOM 2901 C C . HIS B 1 42 ? 13.812 -24.5 -16.391 1 89.81 42 HIS B C 1
ATOM 2903 O O . HIS B 1 42 ? 14.516 -25.266 -17.047 1 89.81 42 HIS B O 1
ATOM 2909 N N . VAL B 1 43 ? 13.297 -23.391 -16.766 1 90.56 43 VAL B N 1
ATOM 2910 C CA . VAL B 1 43 ? 13.383 -23.016 -18.172 1 90.56 43 VAL B CA 1
ATOM 2911 C C . VAL B 1 43 ? 14.617 -22.156 -18.406 1 90.56 43 VAL B C 1
ATOM 2913 O O . VAL B 1 43 ? 14.758 -21.094 -17.797 1 90.56 43 VAL B O 1
ATOM 2916 N N . SER B 1 44 ? 15.461 -22.562 -19.25 1 90.69 44 SER B N 1
ATOM 2917 C CA . SER B 1 44 ? 16.719 -21.859 -19.469 1 90.69 44 SER B CA 1
ATOM 2918 C C . SER B 1 44 ? 16.484 -20.406 -19.875 1 90.69 44 SER B C 1
ATOM 2920 O O . SER B 1 44 ? 17.125 -19.5 -19.328 1 90.69 44 SER B O 1
ATOM 2922 N N . GLU B 1 45 ? 15.578 -20.188 -20.75 1 92.25 45 GLU B N 1
ATOM 2923 C CA . GLU B 1 45 ? 15.305 -18.844 -21.219 1 92.25 45 GLU B CA 1
ATOM 2924 C C . GLU B 1 45 ? 14.68 -17.984 -20.109 1 92.25 45 GLU B C 1
ATOM 2926 O O . GLU B 1 45 ? 14.688 -16.766 -20.188 1 92.25 45 GLU B O 1
ATOM 2931 N N . GLY B 1 46 ? 14.133 -18.672 -19.156 1 94.25 46 GLY B N 1
ATOM 2932 C CA . GLY B 1 46 ? 13.531 -17.969 -18.031 1 94.25 46 GLY B CA 1
ATOM 2933 C C . GLY B 1 46 ? 14.547 -17.25 -17.156 1 94.25 46 GLY B C 1
ATOM 2934 O O . GLY B 1 46 ? 14.211 -16.297 -16.453 1 94.25 46 GLY B O 1
ATOM 2935 N N . LYS B 1 47 ? 15.766 -17.719 -17.234 1 94.5 47 LYS B N 1
ATOM 2936 C CA . LYS B 1 47 ? 16.828 -17.094 -16.438 1 94.5 47 LYS B CA 1
ATOM 2937 C C . LYS B 1 47 ? 17.047 -15.648 -16.859 1 94.5 47 LYS B C 1
ATOM 2939 O O . LYS B 1 47 ? 17.438 -14.812 -16.031 1 94.5 47 LYS B O 1
ATOM 2944 N N . LEU B 1 48 ? 16.781 -15.367 -18.109 1 95.81 48 LEU B N 1
ATOM 2945 C CA . LEU B 1 48 ? 16.891 -13.992 -18.594 1 95.81 48 LEU B CA 1
ATOM 2946 C C . LEU B 1 48 ? 15.836 -13.102 -17.953 1 95.81 48 LEU B C 1
ATOM 2948 O O . LEU B 1 48 ? 16.094 -11.922 -17.672 1 95.81 48 LEU B O 1
ATOM 2952 N N . ILE B 1 49 ? 14.672 -13.664 -17.719 1 97.88 49 ILE B N 1
ATOM 2953 C CA . ILE B 1 49 ? 13.609 -12.914 -17.047 1 97.88 49 ILE B CA 1
ATOM 2954 C C . ILE B 1 49 ? 14.023 -12.578 -15.625 1 97.88 49 ILE B C 1
ATOM 2956 O O . ILE B 1 49 ? 13.789 -11.461 -15.156 1 97.88 49 ILE B O 1
ATOM 2960 N N . VAL B 1 50 ? 14.641 -13.5 -14.961 1 97.62 50 VAL B N 1
ATOM 2961 C CA . VAL B 1 50 ? 15.086 -13.32 -13.586 1 97.62 50 VAL B CA 1
ATOM 2962 C C . VAL B 1 50 ? 16.125 -12.203 -13.523 1 97.62 50 VAL B C 1
ATOM 2964 O O . VAL B 1 50 ? 16.094 -11.359 -12.633 1 97.62 50 VAL B O 1
ATOM 2967 N N . LYS B 1 51 ? 17.047 -12.219 -14.484 1 96.75 51 LYS B N 1
ATOM 2968 C CA . LYS B 1 51 ? 18.062 -11.172 -14.555 1 96.75 51 LYS B CA 1
ATOM 2969 C C . LYS B 1 51 ? 17.438 -9.797 -14.75 1 96.75 51 LYS B C 1
ATOM 2971 O O . LYS B 1 51 ? 17.844 -8.82 -14.125 1 96.75 51 LYS B O 1
ATOM 2976 N N . ALA B 1 52 ? 16.5 -9.789 -15.625 1 97.38 52 ALA B N 1
ATOM 2977 C CA . ALA B 1 52 ? 15.789 -8.531 -15.875 1 97.38 52 ALA B CA 1
ATOM 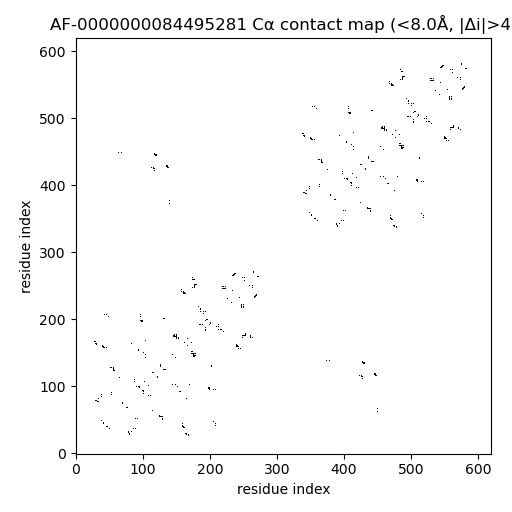2978 C C . ALA B 1 52 ? 15.055 -8.055 -14.625 1 97.38 52 ALA B C 1
ATOM 2980 O O . ALA B 1 52 ? 15.039 -6.859 -14.32 1 97.38 52 ALA B O 1
ATOM 2981 N N . LEU B 1 53 ? 14.43 -8.977 -13.922 1 97.88 53 LEU B N 1
ATOM 2982 C CA . LEU B 1 53 ? 13.75 -8.656 -12.68 1 97.88 53 LEU B CA 1
ATOM 2983 C C . LEU B 1 53 ? 14.719 -8.055 -11.664 1 97.88 53 LEU B C 1
ATOM 2985 O O . LEU B 1 53 ? 14.438 -7.004 -11.078 1 97.88 53 LEU B O 1
ATOM 2989 N N . ASP B 1 54 ? 15.844 -8.664 -11.477 1 96.75 54 ASP B N 1
ATOM 2990 C CA . ASP B 1 54 ? 16.844 -8.203 -10.516 1 96.75 54 ASP B CA 1
ATOM 2991 C C . ASP B 1 54 ? 17.359 -6.816 -10.891 1 96.75 54 ASP B C 1
ATOM 2993 O O . ASP B 1 54 ? 17.594 -5.98 -10.016 1 96.75 54 ASP B O 1
ATOM 2997 N N . ALA B 1 55 ? 17.5 -6.602 -12.148 1 96.69 55 ALA B N 1
ATOM 2998 C CA . ALA B 1 55 ? 18.016 -5.324 -12.633 1 96.69 55 ALA B CA 1
ATOM 2999 C C . ALA B 1 55 ? 16.984 -4.211 -12.43 1 96.69 55 ALA B C 1
ATOM 3001 O O . ALA B 1 55 ? 17.344 -3.029 -12.43 1 96.69 55 ALA B O 1
ATOM 3002 N N . SER B 1 56 ? 15.766 -4.574 -12.258 1 96.94 56 SER B N 1
ATOM 3003 C CA . SER B 1 56 ? 14.695 -3.584 -12.156 1 96.94 56 SER B CA 1
ATOM 3004 C C . SER B 1 56 ? 14.484 -3.135 -10.719 1 96.94 56 SER B C 1
ATOM 3006 O O . SER B 1 56 ? 13.75 -2.178 -10.461 1 96.94 56 SER B O 1
ATOM 3008 N N . PHE B 1 57 ? 15.125 -3.826 -9.758 1 93.94 57 PHE B N 1
ATOM 3009 C CA . PHE B 1 57 ? 15 -3.49 -8.344 1 93.94 57 PHE B CA 1
ATOM 3010 C C . PHE B 1 57 ? 16.125 -2.564 -7.906 1 93.94 57 PHE B C 1
ATOM 3012 O O . PHE B 1 57 ? 17.266 -2.994 -7.77 1 93.94 57 PHE B O 1
ATOM 3019 N N . PRO B 1 58 ? 15.797 -1.357 -7.613 1 90.25 58 PRO B N 1
ATOM 3020 C CA . PRO B 1 58 ? 16.844 -0.551 -6.992 1 90.25 58 PRO B CA 1
ATOM 3021 C C . PRO B 1 58 ? 17.281 -1.087 -5.629 1 90.25 58 PRO B C 1
ATOM 3023 O O . PRO B 1 58 ? 16.438 -1.565 -4.859 1 90.25 58 PRO B O 1
ATOM 3026 N N . SER B 1 59 ? 18.547 -1.016 -5.297 1 91.88 59 SER B N 1
ATOM 3027 C CA . SER B 1 59 ? 19.094 -1.575 -4.07 1 91.88 59 SER B CA 1
ATOM 3028 C C . SER B 1 59 ? 18.484 -0.919 -2.838 1 91.88 59 SER B C 1
ATOM 3030 O O . SER B 1 59 ? 18.141 -1.602 -1.868 1 91.88 59 SER B O 1
ATOM 3032 N N . ILE B 1 60 ? 18.328 0.337 -2.9 1 93.06 60 ILE B N 1
ATOM 3033 C CA . ILE B 1 60 ? 17.797 1.079 -1.765 1 93.06 60 ILE B CA 1
ATOM 3034 C C . ILE B 1 60 ? 16.344 0.672 -1.521 1 93.06 60 ILE B C 1
ATOM 3036 O O . ILE B 1 60 ? 15.906 0.576 -0.372 1 93.06 60 ILE B O 1
ATOM 3040 N N . PHE B 1 61 ? 15.602 0.447 -2.566 1 95.25 61 PHE B N 1
ATOM 3041 C CA . PHE B 1 61 ? 14.211 0.016 -2.486 1 95.25 61 PHE B CA 1
ATOM 3042 C C . PHE B 1 61 ? 14.102 -1.317 -1.758 1 95.25 61 PHE B C 1
ATOM 3044 O O . PHE B 1 61 ? 13.32 -1.45 -0.811 1 95.25 61 PHE B O 1
ATOM 3051 N N . LYS B 1 62 ? 14.938 -2.268 -2.166 1 95.75 62 LYS B N 1
ATOM 3052 C CA . LYS B 1 62 ? 14.945 -3.592 -1.552 1 95.75 62 LYS B CA 1
ATOM 3053 C C . LYS B 1 62 ? 15.312 -3.51 -0.073 1 95.75 62 LYS B C 1
ATOM 3055 O O . LYS B 1 62 ? 14.688 -4.156 0.766 1 95.75 62 LYS B O 1
ATOM 3060 N N . SER B 1 63 ? 16.297 -2.719 0.207 1 95.31 63 SER B N 1
ATOM 3061 C CA . SER B 1 63 ? 16.766 -2.58 1.58 1 95.31 63 SER B CA 1
ATOM 3062 C C . SER B 1 63 ? 15.711 -1.933 2.467 1 95.31 63 SER B C 1
ATOM 3064 O O . SER B 1 63 ? 15.5 -2.359 3.605 1 95.31 63 SER B O 1
ATOM 3066 N N . ASN B 1 64 ? 15.07 -0.883 1.965 1 94.94 64 ASN B N 1
ATOM 3067 C CA . ASN B 1 64 ? 14.031 -0.192 2.719 1 94.94 64 ASN B CA 1
ATOM 3068 C C . ASN B 1 64 ? 12.852 -1.116 3.029 1 94.94 64 ASN B C 1
ATOM 3070 O O . ASN B 1 64 ? 12.352 -1.127 4.152 1 94.94 64 ASN B O 1
ATOM 3074 N N . VAL B 1 65 ? 12.477 -1.871 2.041 1 96.56 65 VAL B N 1
ATOM 3075 C CA . VAL B 1 65 ? 11.367 -2.805 2.225 1 96.56 65 VAL B CA 1
ATOM 3076 C C . VAL B 1 65 ? 11.734 -3.832 3.295 1 96.56 65 VAL B C 1
ATOM 3078 O O . VAL B 1 65 ? 10.945 -4.086 4.211 1 96.56 65 VAL B O 1
ATOM 3081 N N . LYS B 1 66 ? 12.938 -4.395 3.184 1 96.5 66 LYS B N 1
ATOM 3082 C CA . LYS B 1 66 ? 13.391 -5.395 4.145 1 96.5 66 LYS B CA 1
ATOM 3083 C C . LYS B 1 66 ? 13.422 -4.824 5.559 1 96.5 66 LYS B C 1
ATOM 3085 O O . LYS B 1 66 ? 12.891 -5.434 6.492 1 96.5 66 LYS B O 1
ATOM 3090 N N . THR B 1 67 ? 13.992 -3.662 5.688 1 95 67 THR B N 1
ATOM 3091 C CA . THR B 1 67 ? 14.117 -3.023 6.992 1 95 67 THR B CA 1
ATOM 3092 C C . THR B 1 67 ? 12.75 -2.795 7.621 1 95 67 THR B C 1
ATOM 3094 O O . THR B 1 67 ? 12.516 -3.172 8.773 1 95 67 THR B O 1
ATOM 3097 N N . ARG B 1 68 ? 11.891 -2.283 6.902 1 93.56 68 ARG B N 1
ATOM 3098 C CA . ARG B 1 68 ? 10.578 -1.93 7.426 1 93.56 68 ARG B CA 1
ATOM 3099 C C . ARG B 1 68 ? 9.766 -3.178 7.766 1 93.56 68 ARG B C 1
ATOM 3101 O O . ARG B 1 68 ? 9.117 -3.236 8.812 1 93.56 68 ARG B O 1
ATOM 3108 N N . ILE B 1 69 ? 9.766 -4.156 6.863 1 94.44 69 ILE B N 1
ATOM 3109 C CA . ILE B 1 69 ? 8.961 -5.352 7.102 1 94.44 69 ILE B CA 1
ATOM 3110 C C . ILE B 1 69 ? 9.477 -6.086 8.336 1 94.44 69 ILE B C 1
ATOM 3112 O O . ILE B 1 69 ? 8.695 -6.609 9.133 1 94.44 69 ILE B O 1
ATOM 3116 N N . LEU B 1 70 ? 10.75 -6.168 8.516 1 94.12 70 LEU B N 1
ATOM 3117 C CA . LEU B 1 70 ? 11.32 -6.859 9.664 1 94.12 70 LEU B CA 1
ATOM 3118 C C . LEU B 1 70 ? 11.039 -6.09 10.953 1 94.12 70 LEU B C 1
ATOM 3120 O O . LEU B 1 70 ? 10.906 -6.688 12.023 1 94.12 70 LEU B O 1
ATOM 3124 N N . GLU B 1 71 ? 10.93 -4.785 10.859 1 91 71 GLU B N 1
ATOM 3125 C CA . GLU B 1 71 ? 10.531 -3.98 12.016 1 91 71 GLU B CA 1
ATOM 3126 C C . GLU B 1 71 ? 9.086 -4.262 12.406 1 91 71 GLU B C 1
ATOM 3128 O O . GLU B 1 71 ? 8.758 -4.312 13.594 1 91 71 GLU B O 1
ATOM 3133 N N . GLN B 1 72 ? 8.297 -4.465 11.43 1 89.94 72 GLN B N 1
ATOM 3134 C CA . GLN B 1 72 ? 6.879 -4.695 11.656 1 89.94 72 GLN B CA 1
ATOM 3135 C C . GLN B 1 72 ? 6.617 -6.129 12.109 1 89.94 72 GLN B C 1
ATOM 3137 O O . GLN B 1 72 ? 5.578 -6.414 12.711 1 89.94 72 GLN B O 1
ATOM 3142 N N . HIS B 1 73 ? 7.508 -7.008 11.719 1 92.44 73 HIS B N 1
ATOM 3143 C CA . HIS B 1 73 ? 7.391 -8.414 12.078 1 92.44 73 HIS B CA 1
ATOM 3144 C C . HIS B 1 73 ? 8.609 -8.891 12.867 1 92.44 73 HIS B C 1
ATOM 3146 O O . HIS B 1 73 ? 9.406 -9.68 12.359 1 92.44 73 HIS B O 1
ATOM 3152 N N . PRO B 1 74 ? 8.641 -8.547 14.102 1 90 74 PRO B N 1
ATOM 3153 C CA . PRO B 1 74 ? 9.828 -8.867 14.891 1 90 74 PRO B CA 1
ATOM 3154 C C . PRO B 1 74 ? 10.047 -10.375 15.047 1 90 74 PRO B C 1
ATOM 3156 O O . PRO B 1 74 ? 11.156 -10.812 15.367 1 90 74 PRO B O 1
ATOM 3159 N N . ASN B 1 75 ? 9.086 -11.102 14.797 1 91.25 75 ASN B N 1
ATOM 3160 C CA . ASN B 1 75 ? 9.195 -12.547 14.945 1 91.25 75 ASN B CA 1
ATOM 3161 C C . ASN B 1 75 ? 9.758 -13.195 13.68 1 91.25 75 ASN B C 1
ATOM 3163 O O . ASN B 1 75 ? 10.008 -14.406 13.664 1 91.25 75 ASN B O 1
ATOM 3167 N N . TRP B 1 76 ? 9.875 -12.508 12.586 1 93.81 76 TRP B N 1
ATOM 3168 C CA . TRP B 1 76 ? 10.461 -13.039 11.359 1 93.81 76 TRP B CA 1
ATOM 3169 C C . TRP B 1 76 ? 11.984 -13.047 11.445 1 93.81 76 TRP B C 1
ATOM 3171 O O . TRP B 1 76 ? 12.594 -12.039 11.82 1 93.81 76 TRP B O 1
ATOM 3181 N N . THR B 1 77 ? 12.594 -14.141 11.102 1 94.94 77 THR B N 1
ATOM 3182 C CA . THR B 1 77 ? 14.039 -14.156 10.891 1 94.94 77 THR B CA 1
ATOM 3183 C C . THR B 1 77 ? 14.391 -13.617 9.508 1 94.94 77 THR B C 1
ATOM 3185 O O . THR B 1 77 ? 13.523 -13.492 8.648 1 94.94 77 THR B O 1
ATOM 3188 N N . GLU B 1 78 ? 15.664 -13.32 9.344 1 95.38 78 GLU B N 1
ATOM 3189 C CA . GLU B 1 78 ? 16.141 -12.883 8.031 1 95.38 78 GLU B CA 1
ATOM 3190 C C . GLU B 1 78 ? 15.883 -13.953 6.969 1 95.38 78 GLU B C 1
ATOM 3192 O O . GLU B 1 78 ? 15.516 -13.625 5.84 1 95.38 78 GLU B O 1
ATOM 3197 N N . ASN B 1 79 ? 16.078 -15.133 7.328 1 96.88 79 ASN B N 1
ATOM 3198 C CA . ASN B 1 79 ? 15.859 -16.234 6.402 1 96.88 79 ASN B CA 1
ATOM 3199 C C . ASN B 1 79 ? 14.391 -16.344 5.996 1 96.88 79 ASN B C 1
ATOM 3201 O O . ASN B 1 79 ? 14.086 -16.609 4.836 1 96.88 79 ASN B O 1
ATOM 3205 N N . GLU B 1 80 ? 13.57 -16.172 6.938 1 96.88 80 GLU B N 1
ATOM 3206 C CA . GLU B 1 80 ? 12.141 -16.234 6.645 1 96.88 80 GLU B CA 1
ATOM 3207 C C . GLU B 1 80 ? 11.727 -15.109 5.691 1 96.88 80 GLU B C 1
ATOM 3209 O O . GLU B 1 80 ? 10.93 -15.328 4.777 1 96.88 80 GLU B O 1
ATOM 3214 N N . TYR B 1 81 ? 12.281 -13.93 5.953 1 97.69 81 TYR B N 1
ATOM 3215 C CA . TYR B 1 81 ? 12.031 -12.836 5.023 1 97.69 81 TYR B CA 1
ATOM 3216 C C . TYR B 1 81 ? 12.523 -13.18 3.623 1 97.69 81 TYR B C 1
ATOM 3218 O O . TYR B 1 81 ? 11.82 -12.953 2.635 1 97.69 81 TYR B O 1
ATOM 3226 N N . GLN B 1 82 ? 13.672 -13.719 3.508 1 97.88 82 GLN B N 1
ATOM 3227 C CA . GLN B 1 82 ? 14.273 -14.031 2.217 1 97.88 82 GLN B CA 1
ATOM 3228 C C . GLN B 1 82 ? 13.406 -15 1.422 1 97.88 82 GLN B C 1
ATOM 3230 O O . GLN B 1 82 ? 13.266 -14.859 0.205 1 97.88 82 GLN B O 1
ATOM 3235 N N . TRP B 1 83 ? 12.828 -15.906 2.094 1 98.44 83 TRP B N 1
ATOM 3236 C CA . TRP B 1 83 ? 11.977 -16.875 1.411 1 98.44 83 TRP B CA 1
ATOM 3237 C C . TRP B 1 83 ? 10.68 -16.234 0.936 1 98.44 83 TRP B C 1
ATOM 3239 O O . TRP B 1 83 ? 10.203 -16.531 -0.164 1 98.44 83 TRP B O 1
ATOM 3249 N N . ARG B 1 84 ? 10.078 -15.422 1.754 1 98.44 84 ARG B N 1
ATOM 3250 C CA . ARG B 1 84 ? 8.867 -14.719 1.339 1 98.44 84 ARG B CA 1
ATOM 3251 C C . ARG B 1 84 ? 9.148 -13.812 0.143 1 98.44 84 ARG B C 1
ATOM 3253 O O . ARG B 1 84 ? 8.359 -13.773 -0.804 1 98.44 84 ARG B O 1
ATOM 3260 N N . PHE B 1 85 ? 10.289 -13.148 0.225 1 98.56 85 PHE B N 1
ATOM 3261 C CA . PHE B 1 85 ? 10.688 -12.281 -0.878 1 98.56 85 PHE B CA 1
ATOM 3262 C C . PHE B 1 85 ? 11.008 -13.102 -2.123 1 98.56 85 PHE B C 1
ATOM 3264 O O . PHE B 1 85 ? 10.695 -12.688 -3.242 1 98.56 85 PHE B O 1
ATOM 3271 N N . PHE B 1 86 ? 11.656 -14.227 -1.917 1 98.56 86 PHE B N 1
ATOM 3272 C CA . PHE B 1 86 ? 11.984 -15.164 -2.982 1 98.56 86 PHE B CA 1
ATOM 3273 C C . PHE B 1 86 ? 10.734 -15.609 -3.727 1 98.56 86 PHE B C 1
ATOM 3275 O O . PHE B 1 86 ? 10.688 -15.555 -4.957 1 98.56 86 PHE B O 1
ATOM 3282 N N . GLU B 1 87 ? 9.711 -15.945 -3.027 1 98.81 87 GLU B N 1
ATOM 3283 C CA . GLU B 1 87 ? 8.469 -16.375 -3.645 1 98.81 87 GLU B CA 1
ATOM 3284 C C . GLU B 1 87 ? 7.73 -15.211 -4.293 1 98.81 87 GLU B C 1
ATOM 3286 O O . GLU B 1 87 ? 7.055 -15.383 -5.309 1 98.81 87 GLU B O 1
ATOM 3291 N N . LEU B 1 88 ? 7.891 -14.008 -3.734 1 98.75 88 LEU B N 1
ATOM 3292 C CA . LEU B 1 88 ? 7.324 -12.828 -4.371 1 98.75 88 LEU B CA 1
ATOM 3293 C C . LEU B 1 88 ? 7.984 -12.57 -5.723 1 98.75 88 LEU B C 1
ATOM 3295 O O . LEU B 1 88 ? 7.312 -12.195 -6.688 1 98.75 88 LEU B O 1
ATOM 3299 N N . LYS B 1 89 ? 9.273 -12.727 -5.793 1 98.62 89 LYS B N 1
ATOM 3300 C CA . LYS B 1 89 ? 9.977 -12.57 -7.062 1 98.62 89 LYS B CA 1
ATOM 3301 C C . LYS B 1 89 ? 9.445 -13.555 -8.102 1 98.62 89 LYS B C 1
ATOM 3303 O O . LYS B 1 89 ? 9.273 -13.203 -9.273 1 98.62 89 LYS B O 1
ATOM 3308 N N . ARG B 1 90 ? 9.234 -14.781 -7.664 1 98.69 90 ARG B N 1
ATOM 3309 C CA . ARG B 1 90 ? 8.641 -15.758 -8.57 1 98.69 90 ARG B CA 1
ATOM 3310 C C . ARG B 1 90 ? 7.273 -15.305 -9.055 1 98.69 90 ARG B C 1
ATOM 3312 O O . ARG B 1 90 ? 6.961 -15.414 -10.242 1 98.69 90 ARG B O 1
ATOM 3319 N N . TYR B 1 91 ? 6.496 -14.773 -8.156 1 98.62 91 TYR B N 1
ATOM 3320 C CA . TYR B 1 91 ? 5.191 -14.211 -8.484 1 98.62 91 TYR B CA 1
ATOM 3321 C C . TYR B 1 91 ? 5.32 -13.086 -9.5 1 98.62 91 TYR B C 1
ATOM 3323 O O . TYR B 1 91 ? 4.516 -12.992 -10.43 1 98.62 91 TYR B O 1
ATOM 3331 N N . PHE B 1 92 ? 6.301 -12.266 -9.352 1 98.5 92 PHE B N 1
ATOM 3332 C CA . PHE B 1 92 ? 6.547 -11.172 -10.281 1 98.5 92 PHE B CA 1
ATOM 3333 C C . PHE B 1 92 ? 6.926 -11.703 -11.656 1 98.5 92 PHE B C 1
ATOM 3335 O O . PHE B 1 92 ? 6.504 -11.156 -12.68 1 98.5 92 PHE B O 1
ATOM 3342 N N . VAL B 1 93 ? 7.75 -12.727 -11.688 1 98.44 93 VAL B N 1
ATOM 3343 C CA . VAL B 1 93 ? 8.102 -13.344 -12.961 1 98.44 93 VAL B CA 1
ATOM 3344 C C . VAL B 1 93 ? 6.84 -13.852 -13.656 1 98.44 93 VAL B C 1
ATOM 3346 O O . VAL B 1 93 ? 6.645 -13.609 -14.852 1 98.44 93 VAL B O 1
ATOM 3349 N N . MET B 1 94 ? 6 -14.492 -12.938 1 98.06 94 MET B N 1
ATOM 3350 C CA . MET B 1 94 ? 4.754 -14.992 -13.516 1 98.06 94 MET B CA 1
ATOM 3351 C C . MET B 1 94 ? 3.92 -13.844 -14.078 1 98.06 94 MET B C 1
ATOM 3353 O O . MET B 1 94 ? 3.33 -13.961 -15.156 1 98.06 94 MET B O 1
ATOM 3357 N N . ASN B 1 95 ? 3.895 -12.711 -13.375 1 97.62 95 ASN B N 1
ATOM 3358 C CA . ASN B 1 95 ? 3.15 -11.539 -13.836 1 97.62 95 ASN B CA 1
ATOM 3359 C C . ASN B 1 95 ? 3.77 -10.945 -15.094 1 97.62 95 ASN B C 1
ATOM 3361 O O . ASN B 1 95 ? 3.109 -10.203 -15.828 1 97.62 95 ASN B O 1
ATOM 3365 N N . SER B 1 96 ? 5.035 -11.18 -15.32 1 97.94 96 SER B N 1
ATOM 3366 C CA . SER B 1 96 ? 5.656 -10.695 -16.547 1 97.94 96 SER B CA 1
ATOM 3367 C C . SER B 1 96 ? 5.262 -11.547 -17.75 1 97.94 96 SER B C 1
ATOM 3369 O O . SER B 1 96 ? 5.441 -11.141 -18.891 1 97.94 96 SER B O 1
ATOM 3371 N N . LEU B 1 97 ? 4.746 -12.68 -17.5 1 98 97 LEU B N 1
ATOM 3372 C CA . LEU B 1 97 ? 4.363 -13.609 -18.562 1 98 97 LEU B CA 1
ATOM 3373 C C . LEU B 1 97 ? 2.855 -13.594 -18.781 1 98 97 LEU B C 1
ATOM 3375 O O . LEU B 1 97 ? 2.391 -13.57 -19.922 1 98 97 LEU B O 1
ATOM 3379 N N . LEU B 1 98 ? 2.113 -13.531 -17.734 1 97.12 98 LEU B N 1
ATOM 3380 C CA . LEU B 1 98 ? 0.664 -13.688 -17.781 1 97.12 98 LEU B CA 1
ATOM 3381 C C . LEU B 1 98 ? -0.028 -12.328 -17.672 1 97.12 98 LEU B C 1
ATOM 3383 O O . LEU B 1 98 ? 0.473 -11.43 -16.984 1 97.12 98 LEU B O 1
ATOM 3387 N N . LYS B 1 99 ? -1.183 -12.266 -18.234 1 94.38 99 LYS B N 1
ATOM 3388 C CA . LYS B 1 99 ? -1.984 -11.047 -18.203 1 94.38 99 LYS B CA 1
ATOM 3389 C C . LYS B 1 99 ? -2.453 -10.742 -16.797 1 94.38 99 LYS B C 1
ATOM 3391 O O . LYS B 1 99 ? -2.533 -9.57 -16.391 1 94.38 99 LYS B O 1
ATOM 3396 N N . SER B 1 100 ? -2.787 -11.773 -16.078 1 91 100 SER B N 1
ATOM 3397 C CA . SER B 1 100 ? -3.273 -11.633 -14.703 1 91 100 SER B CA 1
ATOM 3398 C C . SER B 1 100 ? -2.904 -12.844 -13.859 1 91 100 SER B C 1
ATOM 3400 O O . SER B 1 100 ? -3.061 -13.984 -14.297 1 91 100 SER B O 1
ATOM 3402 N N . VAL B 1 101 ? -2.359 -12.562 -12.703 1 94.75 101 VAL B N 1
ATOM 3403 C CA . VAL B 1 101 ? -2.002 -13.617 -11.758 1 94.75 101 VAL B CA 1
ATOM 3404 C C . VAL B 1 101 ? -2.598 -13.312 -10.383 1 94.75 101 VAL B C 1
ATOM 3406 O O . VAL B 1 101 ? -2.131 -12.406 -9.688 1 94.75 101 VAL B O 1
ATOM 3409 N N . PRO B 1 102 ? -3.602 -14.062 -10.008 1 93.25 102 PRO B N 1
ATOM 3410 C CA . PRO B 1 102 ? -4.129 -13.836 -8.664 1 93.25 102 PRO B CA 1
ATOM 3411 C C . PRO B 1 102 ? -3.121 -14.18 -7.566 1 93.25 102 PRO B C 1
ATOM 3413 O O . PRO B 1 102 ? -2.271 -15.055 -7.762 1 93.25 102 PRO B O 1
ATOM 3416 N N . MET B 1 103 ? -3.172 -13.453 -6.461 1 95.12 103 MET B N 1
ATOM 3417 C CA . MET B 1 103 ? -2.334 -13.719 -5.293 1 95.12 103 MET B CA 1
ATOM 3418 C C . MET B 1 103 ? -3.004 -14.719 -4.355 1 95.12 103 MET B C 1
ATOM 3420 O O . MET B 1 103 ? -4.07 -14.438 -3.809 1 95.12 103 MET B O 1
ATOM 3424 N N . PHE B 1 104 ? -2.307 -15.891 -4.121 1 94.12 104 PHE B N 1
ATOM 3425 C CA . PHE B 1 104 ? -2.926 -16.953 -3.348 1 94.12 104 PHE B CA 1
ATOM 3426 C C . PHE B 1 104 ? -2.201 -17.156 -2.021 1 94.12 104 PHE B C 1
ATOM 3428 O O . PHE B 1 104 ? -2.484 -18.109 -1.29 1 94.12 104 PHE B O 1
ATOM 3435 N N . SER B 1 105 ? -1.228 -16.328 -1.726 1 95.44 105 SER B N 1
ATOM 3436 C CA . SER B 1 105 ? -0.45 -16.453 -0.497 1 95.44 105 SER B CA 1
ATOM 3437 C C . SER B 1 105 ? -0.502 -15.172 0.326 1 95.44 105 SER B C 1
ATOM 3439 O O . SER B 1 105 ? 0.033 -14.141 -0.088 1 95.44 105 SER B O 1
ATOM 3441 N N . GLU B 1 106 ? -1.062 -15.273 1.498 1 93.5 106 GLU B N 1
ATOM 3442 C CA . GLU B 1 106 ? -1.104 -14.125 2.396 1 93.5 106 GLU B CA 1
ATOM 3443 C C . GLU B 1 106 ? 0.298 -13.734 2.854 1 93.5 106 GLU B C 1
ATOM 3445 O O . GLU B 1 106 ? 0.594 -12.547 3.014 1 93.5 106 GLU B O 1
ATOM 3450 N N . GLU B 1 107 ? 1.158 -14.734 3.02 1 95.62 107 GLU B N 1
ATOM 3451 C CA . GLU B 1 107 ? 2.521 -14.516 3.494 1 95.62 107 GLU B CA 1
ATOM 3452 C C . GLU B 1 107 ? 3.35 -13.75 2.463 1 95.62 107 GLU B C 1
ATOM 3454 O O . GLU B 1 107 ? 4.07 -12.812 2.809 1 95.62 107 GLU B O 1
ATOM 3459 N N . VAL B 1 108 ? 3.195 -14.133 1.279 1 97.75 108 VAL B N 1
ATOM 3460 C CA . VAL B 1 108 ? 3.914 -13.492 0.187 1 97.75 108 VAL B CA 1
ATOM 3461 C C . VAL B 1 108 ? 3.318 -12.109 -0.077 1 97.75 108 VAL B C 1
ATOM 3463 O O . VAL B 1 108 ? 4.051 -11.148 -0.317 1 97.75 108 VAL B O 1
ATOM 3466 N N . ASP B 1 109 ? 2.023 -12.047 0.063 1 96.75 109 ASP B N 1
ATOM 3467 C CA . ASP B 1 109 ? 1.298 -10.805 -0.173 1 96.75 109 ASP B CA 1
ATOM 3468 C C . ASP B 1 109 ? 1.712 -9.727 0.829 1 96.75 109 ASP B C 1
ATOM 3470 O O . ASP B 1 109 ? 1.702 -8.539 0.509 1 96.75 109 ASP B O 1
ATOM 3474 N N . GLU B 1 110 ? 2.066 -10.133 1.978 1 95.5 110 GLU B N 1
ATOM 3475 C CA . GLU B 1 110 ? 2.492 -9.195 3.008 1 95.5 110 GLU B CA 1
ATOM 3476 C C . GLU B 1 110 ? 3.725 -8.414 2.562 1 95.5 110 GLU B C 1
ATOM 3478 O O . GLU B 1 110 ? 3.82 -7.203 2.799 1 95.5 110 GLU B O 1
ATOM 3483 N N . VAL B 1 111 ? 4.625 -9.062 1.966 1 97.75 111 VAL B N 1
ATOM 3484 C CA . VAL B 1 111 ? 5.824 -8.406 1.463 1 97.75 111 VAL B CA 1
ATOM 3485 C C . VAL B 1 111 ? 5.457 -7.469 0.314 1 97.75 111 VAL B C 1
ATOM 3487 O O . VAL B 1 111 ? 5.984 -6.355 0.219 1 97.75 111 VAL B O 1
ATOM 3490 N N . TRP B 1 112 ? 4.574 -7.938 -0.565 1 98.06 112 TRP B N 1
ATOM 3491 C CA . TRP B 1 112 ? 4.129 -7.109 -1.681 1 98.06 112 TRP B CA 1
ATOM 3492 C C . TRP B 1 112 ? 3.486 -5.82 -1.178 1 98.06 112 TRP B C 1
ATOM 3494 O O . TRP B 1 112 ? 3.752 -4.738 -1.707 1 98.06 112 TRP B O 1
ATOM 3504 N N . HIS B 1 113 ? 2.641 -5.926 -0.164 1 96.56 113 HIS B N 1
ATOM 3505 C CA . HIS B 1 113 ? 1.997 -4.766 0.445 1 96.56 113 HIS B CA 1
ATOM 3506 C C . HIS B 1 113 ? 3.029 -3.742 0.905 1 96.56 113 HIS B C 1
ATOM 3508 O O . HIS B 1 113 ? 2.842 -2.539 0.718 1 96.56 113 HIS B O 1
ATOM 3514 N N . GLU B 1 114 ? 4.043 -4.262 1.51 1 96.44 114 GLU B N 1
ATOM 3515 C CA . GLU B 1 114 ? 5.094 -3.361 1.98 1 96.44 114 GLU B CA 1
ATOM 3516 C C . GLU B 1 114 ? 5.77 -2.645 0.815 1 96.44 114 GLU B C 1
ATOM 3518 O O . GLU B 1 114 ? 6.082 -1.456 0.908 1 96.44 114 GLU B O 1
ATOM 3523 N N . MET B 1 115 ? 5.973 -3.342 -0.227 1 97.31 115 MET B N 1
ATOM 3524 C CA . MET B 1 115 ? 6.555 -2.725 -1.417 1 97.31 115 MET B CA 1
ATOM 3525 C C . MET B 1 115 ? 5.664 -1.601 -1.937 1 97.31 115 MET B C 1
ATOM 3527 O O . MET B 1 115 ? 6.164 -0.551 -2.348 1 97.31 115 MET B O 1
ATOM 3531 N N . LEU B 1 116 ? 4.395 -1.803 -1.892 1 97.5 116 LEU B N 1
ATOM 3532 C CA . LEU B 1 116 ? 3.424 -0.848 -2.416 1 97.5 116 LEU B CA 1
ATOM 3533 C C . LEU B 1 116 ? 3.445 0.446 -1.608 1 97.5 116 LEU B C 1
ATOM 3535 O O . LEU B 1 116 ? 2.943 1.477 -2.064 1 97.5 116 LEU B O 1
ATOM 3539 N N . MET B 1 117 ? 3.955 0.394 -0.385 1 96.5 117 MET B N 1
ATOM 3540 C CA . MET B 1 117 ? 4.031 1.589 0.45 1 96.5 117 MET B CA 1
ATOM 3541 C C . MET B 1 117 ? 5.035 2.586 -0.119 1 96.5 117 MET B C 1
ATOM 3543 O O . MET B 1 117 ? 4.953 3.783 0.16 1 96.5 117 MET B O 1
ATOM 3547 N N . PHE B 1 118 ? 5.992 2.09 -0.85 1 96 118 PHE B N 1
ATOM 3548 C CA . PHE B 1 118 ? 6.98 2.924 -1.526 1 96 118 PHE B CA 1
ATOM 3549 C C . PHE B 1 118 ? 6.555 3.205 -2.963 1 96 118 PHE B C 1
ATOM 3551 O O . PHE B 1 118 ? 7.203 2.75 -3.908 1 96 118 PHE B O 1
ATOM 3558 N N . THR B 1 119 ? 5.508 4.043 -3.123 1 96.69 119 THR B N 1
ATOM 3559 C CA . THR B 1 119 ? 4.762 4.113 -4.371 1 96.69 119 THR B CA 1
ATOM 3560 C C . THR B 1 119 ? 5.648 4.617 -5.508 1 96.69 119 THR B C 1
ATOM 3562 O O . THR B 1 119 ? 5.523 4.164 -6.648 1 96.69 119 THR B O 1
ATOM 3565 N N . LYS B 1 120 ? 6.586 5.535 -5.258 1 95.75 120 LYS B N 1
ATOM 3566 C CA . LYS B 1 120 ? 7.465 6.039 -6.309 1 95.75 120 LYS B CA 1
ATOM 3567 C C . LYS B 1 120 ? 8.422 4.949 -6.797 1 95.75 120 LYS B C 1
ATOM 3569 O O . LYS B 1 120 ? 8.562 4.738 -8 1 95.75 120 LYS B O 1
ATOM 3574 N N . ASP B 1 121 ? 9.07 4.293 -5.84 1 96.56 121 ASP B N 1
ATOM 3575 C CA . ASP B 1 121 ? 10 3.221 -6.18 1 96.56 121 ASP B CA 1
ATOM 3576 C C . ASP B 1 121 ? 9.273 2.059 -6.852 1 96.56 121 ASP B C 1
ATOM 3578 O O . ASP B 1 121 ? 9.789 1.454 -7.793 1 96.56 121 ASP B O 1
ATOM 3582 N N . TYR B 1 122 ? 8.109 1.746 -6.352 1 97.69 122 TYR B N 1
ATOM 3583 C CA . TYR B 1 122 ? 7.332 0.655 -6.934 1 97.69 122 TYR B CA 1
ATOM 3584 C C . TYR B 1 122 ? 6.926 0.975 -8.367 1 97.69 122 TYR B C 1
ATOM 3586 O O . TYR B 1 122 ? 6.945 0.098 -9.234 1 97.69 122 TYR B O 1
ATOM 3594 N N . GLU B 1 123 ? 6.527 2.23 -8.609 1 96.81 123 GLU B N 1
ATOM 3595 C CA . GLU B 1 123 ? 6.211 2.65 -9.969 1 96.81 123 GLU B CA 1
ATOM 3596 C C . GLU B 1 123 ? 7.41 2.482 -10.898 1 96.81 123 GLU B C 1
ATOM 3598 O O . GLU B 1 123 ? 7.281 1.954 -12 1 96.81 123 GLU B O 1
ATOM 3603 N N . LYS B 1 124 ? 8.547 2.949 -10.453 1 97 124 LYS B N 1
ATOM 3604 C CA . LYS B 1 124 ? 9.773 2.824 -11.242 1 97 124 LYS B CA 1
ATOM 3605 C C . LYS B 1 124 ? 10.078 1.36 -11.547 1 97 124 LYS B C 1
ATOM 3607 O O . LYS B 1 124 ? 10.398 1.01 -12.68 1 97 124 LYS B O 1
ATOM 3612 N N . PHE B 1 125 ? 10.016 0.524 -10.531 1 97.88 125 PHE B N 1
ATOM 3613 C CA . PHE B 1 125 ? 10.242 -0.91 -10.68 1 97.88 125 PHE B CA 1
ATOM 3614 C C . PHE B 1 125 ? 9.289 -1.505 -11.711 1 97.88 125 PHE B C 1
ATOM 3616 O O . PHE B 1 125 ? 9.727 -2.195 -12.633 1 97.88 125 PHE B O 1
ATOM 3623 N N . SER B 1 126 ? 7.965 -1.231 -11.539 1 97.56 126 SER B N 1
ATOM 3624 C CA . SER B 1 126 ? 6.938 -1.812 -12.398 1 97.56 126 SER B CA 1
ATOM 3625 C C . SER B 1 126 ? 7.109 -1.367 -13.844 1 97.56 126 SER B C 1
ATOM 3627 O O . SER B 1 126 ? 7.023 -2.184 -14.766 1 97.56 126 SER B O 1
ATOM 3629 N N . MET B 1 127 ? 7.438 -0.076 -14 1 97.06 127 MET B N 1
ATOM 3630 C CA . MET B 1 127 ? 7.605 0.455 -15.352 1 97.06 127 MET B CA 1
ATOM 3631 C C . MET B 1 127 ? 8.82 -0.164 -16.031 1 97.06 127 MET B C 1
ATOM 3633 O O . MET B 1 127 ? 8.781 -0.484 -17.219 1 97.06 127 MET B O 1
ATOM 3637 N N . LYS B 1 128 ? 9.828 -0.325 -15.32 1 97.12 128 LYS B N 1
ATOM 3638 C CA . LYS B 1 128 ? 11.062 -0.871 -15.883 1 97.12 128 LYS B CA 1
ATOM 3639 C C . LYS B 1 128 ? 10.898 -2.344 -16.234 1 97.12 128 LYS B C 1
ATOM 3641 O O . LYS B 1 128 ? 11.352 -2.783 -17.297 1 97.12 128 LYS B O 1
ATOM 3646 N N . PHE B 1 129 ? 10.234 -3.139 -15.406 1 97.69 129 PHE B N 1
ATOM 3647 C CA . PHE B 1 129 ? 10.18 -4.586 -15.578 1 97.69 129 PHE B CA 1
ATOM 3648 C C . PHE B 1 129 ? 9.031 -4.984 -16.484 1 97.69 129 PHE B C 1
ATOM 3650 O O . PHE B 1 129 ? 9.164 -5.91 -17.297 1 97.69 129 PHE B O 1
ATOM 3657 N N . TYR B 1 130 ? 7.875 -4.281 -16.438 1 97.5 130 TYR B N 1
ATOM 3658 C CA . TYR B 1 130 ? 6.676 -4.703 -17.156 1 97.5 130 TYR B CA 1
ATOM 3659 C C . TYR B 1 130 ? 6.363 -3.754 -18.297 1 97.5 130 TYR B C 1
ATOM 3661 O O . TYR B 1 130 ? 5.559 -4.074 -19.188 1 97.5 130 TYR B O 1
ATOM 3669 N N . GLY B 1 131 ? 6.973 -2.539 -18.281 1 96.44 131 GLY B N 1
ATOM 3670 C CA . GLY B 1 131 ? 6.57 -1.502 -19.219 1 96.44 131 GLY B CA 1
ATOM 3671 C C . GLY B 1 131 ? 5.262 -0.832 -18.844 1 96.44 131 GLY B C 1
ATOM 3672 O O . GLY B 1 131 ? 4.746 -0 -19.578 1 96.44 131 GLY B O 1
ATOM 3673 N N . GLU B 1 132 ? 4.707 -1.203 -17.703 1 96.25 132 GLU B N 1
ATOM 3674 C CA . GLU B 1 132 ? 3.484 -0.637 -17.141 1 96.25 132 GLU B CA 1
ATOM 3675 C C . GLU B 1 132 ? 3.428 -0.845 -15.625 1 96.25 132 GLU B C 1
ATOM 3677 O O . GLU B 1 132 ? 4.203 -1.626 -15.07 1 96.25 132 GLU B O 1
ATOM 3682 N N . PHE B 1 133 ? 2.568 -0.102 -14.961 1 96.06 133 PHE B N 1
ATOM 3683 C CA . PHE B 1 133 ? 2.365 -0.246 -13.523 1 96.06 133 PHE B CA 1
ATOM 3684 C C . PHE B 1 133 ? 1.676 -1.566 -13.203 1 96.06 133 PHE B C 1
ATOM 3686 O O . PHE B 1 133 ? 0.594 -1.85 -13.719 1 96.06 133 PHE B O 1
ATOM 3693 N N . LEU B 1 134 ? 2.299 -2.438 -12.414 1 97.25 134 LEU B N 1
ATOM 3694 C CA . LEU B 1 134 ? 1.627 -3.646 -11.953 1 97.25 134 LEU B CA 1
ATOM 3695 C C . LEU B 1 134 ? 0.667 -3.334 -10.812 1 97.25 134 LEU B C 1
ATOM 3697 O O . LEU B 1 134 ? 1.099 -3.061 -9.688 1 97.25 134 LEU B O 1
ATOM 3701 N N . HIS B 1 135 ? -0.568 -3.488 -11.062 1 96.31 135 HIS B N 1
ATOM 3702 C CA . HIS B 1 135 ? -1.578 -3.109 -10.078 1 96.31 135 HIS B CA 1
ATOM 3703 C C . HIS B 1 135 ? -1.864 -4.254 -9.117 1 96.31 135 HIS B C 1
ATOM 3705 O O . HIS B 1 135 ? -1.746 -5.426 -9.484 1 96.31 135 HIS B O 1
ATOM 3711 N N . HIS B 1 136 ? -2.117 -3.932 -7.945 1 93.31 136 HIS B N 1
ATOM 3712 C CA . HIS B 1 136 ? -2.574 -4.824 -6.887 1 93.31 136 HIS B CA 1
ATOM 3713 C C . HIS B 1 136 ? -4.059 -4.625 -6.602 1 93.31 136 HIS B C 1
ATOM 3715 O O . HIS B 1 136 ? -4.543 -3.49 -6.574 1 93.31 136 HIS B O 1
ATOM 3721 N N . MET B 1 137 ? -4.781 -5.66 -6.441 1 86.75 137 MET B N 1
ATOM 3722 C CA . MET B 1 137 ? -6.18 -5.629 -6.023 1 86.75 137 MET B CA 1
ATOM 3723 C C . MET B 1 137 ? -6.43 -6.605 -4.879 1 86.75 137 MET B C 1
ATOM 3725 O O . MET B 1 137 ? -6.305 -7.816 -5.055 1 86.75 137 MET B O 1
ATOM 3729 N N . PRO B 1 138 ? -6.805 -6.012 -3.752 1 86.38 138 PRO B N 1
ATOM 3730 C CA . PRO B 1 138 ? -7.055 -6.914 -2.621 1 86.38 138 PRO B CA 1
ATOM 3731 C C . PRO B 1 138 ? -8.172 -7.91 -2.898 1 86.38 138 PRO B C 1
ATOM 3733 O O . PRO B 1 138 ? -9.102 -7.613 -3.66 1 86.38 138 PRO B O 1
ATOM 3736 N N . ASN B 1 139 ? -7.961 -9.062 -2.348 1 76.69 139 ASN B N 1
ATOM 3737 C CA . ASN B 1 139 ? -9.055 -10.039 -2.371 1 76.69 139 ASN B CA 1
ATOM 3738 C C . ASN B 1 139 ? -10.195 -9.617 -1.453 1 76.69 139 ASN B C 1
ATOM 3740 O O . ASN B 1 139 ? -10.016 -9.492 -0.241 1 76.69 139 ASN B O 1
ATOM 3744 N N . MET B 1 140 ? -11.258 -9.156 -2.068 1 70.88 140 MET B N 1
ATOM 3745 C CA . MET B 1 140 ? -12.406 -8.766 -1.257 1 70.88 140 MET B CA 1
ATOM 3746 C C . MET B 1 140 ? -13.172 -9.984 -0.766 1 70.88 140 MET B C 1
ATOM 3748 O O . MET B 1 140 ? -13.891 -9.906 0.23 1 70.88 140 MET B O 1
ATOM 3752 N N . GLU B 1 141 ? -13.016 -11.07 -1.586 1 62.44 141 GLU B N 1
ATOM 3753 C CA . GLU B 1 141 ? -13.633 -12.328 -1.157 1 62.44 141 GLU B CA 1
ATOM 3754 C C . GLU B 1 141 ? -12.578 -13.328 -0.684 1 62.44 141 GLU B C 1
ATOM 3756 O O . GLU B 1 141 ? -11.438 -13.305 -1.157 1 62.44 141 GLU B O 1
ATOM 3761 N N . SER B 1 142 ? -12.719 -13.953 0.456 1 53.41 142 SER B N 1
ATOM 3762 C CA . SER B 1 142 ? -11.766 -14.844 1.104 1 53.41 142 SER B CA 1
ATOM 3763 C C . SER B 1 142 ? -11.391 -16.016 0.19 1 53.41 142 SER B C 1
ATOM 3765 O O . SER B 1 142 ? -10.328 -16.625 0.356 1 53.41 142 SER B O 1
ATOM 3767 N N . GLU B 1 143 ? -12.328 -16.438 -0.636 1 55.56 143 GLU B N 1
ATOM 3768 C CA . GLU B 1 143 ? -11.992 -17.719 -1.243 1 55.56 143 GLU B CA 1
ATOM 3769 C C . GLU B 1 143 ? -11.609 -17.547 -2.711 1 55.56 143 GLU B C 1
ATOM 3771 O O . GLU B 1 143 ? -12.32 -16.891 -3.473 1 55.56 143 GLU B O 1
ATOM 3776 N N . PRO B 1 144 ? -10.32 -17.891 -2.949 1 55.81 144 PRO B N 1
ATOM 3777 C CA . PRO B 1 144 ? -9.898 -17.875 -4.352 1 55.81 144 PRO B CA 1
ATOM 3778 C C . PRO B 1 144 ? -10.812 -18.703 -5.25 1 55.81 144 PRO B C 1
ATOM 3780 O O . PRO B 1 144 ? -11.43 -19.672 -4.789 1 55.81 144 PRO B O 1
ATOM 3783 N N . ILE B 1 145 ? -10.992 -18.281 -6.469 1 57.69 145 ILE B N 1
ATOM 3784 C CA . ILE B 1 145 ? -11.75 -19.062 -7.445 1 57.69 145 ILE B CA 1
ATOM 3785 C C . ILE B 1 145 ? -10.961 -20.312 -7.824 1 57.69 145 ILE B C 1
ATOM 3787 O O . ILE B 1 145 ? -9.836 -20.234 -8.312 1 57.69 145 ILE B O 1
ATOM 3791 N N . PRO B 1 146 ? -11.484 -21.531 -7.414 1 55.81 146 PRO B N 1
ATOM 3792 C CA . PRO B 1 146 ? -10.797 -22.797 -7.648 1 55.81 146 PRO B CA 1
ATOM 3793 C C . PRO B 1 146 ? -10.203 -22.891 -9.047 1 55.81 146 PRO B C 1
ATOM 3795 O O . PRO B 1 146 ? -9.07 -23.359 -9.211 1 55.81 146 PRO B O 1
ATOM 3798 N N . GLY B 1 147 ? -10.789 -22.438 -10.023 1 66.25 147 GLY B N 1
ATOM 3799 C CA . GLY B 1 147 ? -10.297 -22.578 -11.383 1 66.25 147 GLY B CA 1
ATOM 3800 C C . GLY B 1 147 ? -9.055 -21.75 -11.656 1 66.25 147 GLY B C 1
ATOM 3801 O O . GLY B 1 147 ? -8.133 -22.203 -12.336 1 66.25 147 GLY B O 1
ATOM 3802 N N . GLU B 1 148 ? -8.852 -20.797 -10.953 1 84.06 148 GLU B N 1
ATOM 3803 C CA . GLU B 1 148 ? -7.711 -19.906 -11.172 1 84.06 148 GLU B CA 1
ATOM 3804 C C . GLU B 1 148 ? -6.484 -20.391 -10.398 1 84.06 148 GLU B C 1
ATOM 3806 O O . GLU B 1 148 ? -5.359 -20.297 -10.898 1 84.06 148 GLU B O 1
ATOM 3811 N N . ARG B 1 149 ? -6.688 -21.125 -9.391 1 93.19 149 ARG B N 1
ATOM 3812 C CA . ARG B 1 149 ? -5.59 -21.609 -8.562 1 93.19 149 ARG B CA 1
ATOM 3813 C C . ARG B 1 149 ? -4.848 -22.75 -9.258 1 93.19 149 ARG B C 1
ATOM 3815 O O . ARG B 1 149 ? -3.615 -22.797 -9.227 1 93.19 149 ARG B O 1
ATOM 3822 N N . ALA B 1 150 ? -5.586 -23.672 -9.891 1 95.12 150 ALA B N 1
ATOM 3823 C CA . ALA B 1 150 ? -4.965 -24.812 -10.547 1 95.12 150 ALA B CA 1
ATOM 3824 C C . ALA B 1 150 ? -4.105 -24.359 -11.727 1 95.12 150 ALA B C 1
ATOM 3826 O O . ALA B 1 150 ? -3.039 -24.938 -11.977 1 95.12 150 ALA B O 1
ATOM 3827 N N . PHE B 1 151 ? -4.664 -23.422 -12.453 1 96.44 151 PHE B N 1
ATOM 3828 C CA . PHE B 1 151 ? -3.879 -22.875 -13.555 1 96.44 151 PHE B CA 1
ATOM 3829 C C . PHE B 1 151 ? -2.617 -22.203 -13.039 1 96.44 151 PHE B C 1
ATOM 3831 O O . PHE B 1 151 ? -1.541 -22.359 -13.617 1 96.44 151 PHE B O 1
ATOM 3838 N N . PHE B 1 152 ? -2.738 -21.484 -11.945 1 97.25 152 PHE B N 1
ATOM 3839 C CA . PHE B 1 152 ? -1.583 -20.906 -11.258 1 97.25 152 PHE B CA 1
ATOM 3840 C C . PHE B 1 152 ? -0.573 -21.984 -10.906 1 97.25 152 PHE B C 1
ATOM 3842 O O . PHE B 1 152 ? 0.624 -21.844 -11.164 1 97.25 152 PHE B O 1
ATOM 3849 N N . ASP B 1 153 ? -1.044 -23.047 -10.312 1 97.56 153 ASP B N 1
ATOM 3850 C CA . ASP B 1 153 ? -0.172 -24.141 -9.906 1 97.56 153 ASP B CA 1
ATOM 3851 C C . ASP B 1 153 ? 0.585 -24.719 -11.102 1 97.56 153 ASP B C 1
ATOM 3853 O O . ASP B 1 153 ? 1.792 -24.953 -11.023 1 97.56 153 ASP B O 1
ATOM 3857 N N . TRP B 1 154 ? -0.158 -24.953 -12.148 1 97.81 154 TRP B N 1
ATOM 3858 C CA . TRP B 1 154 ? 0.463 -25.516 -13.336 1 97.81 154 TRP B CA 1
ATOM 3859 C C . TRP B 1 154 ? 1.563 -24.609 -13.867 1 97.81 154 TRP B C 1
ATOM 3861 O O . TRP B 1 154 ? 2.666 -25.078 -14.18 1 97.81 154 TRP B O 1
ATOM 3871 N N . MET B 1 155 ? 1.247 -23.312 -13.969 1 97.81 155 MET B N 1
ATOM 3872 C CA . MET B 1 155 ? 2.217 -22.328 -14.461 1 97.81 155 MET B CA 1
ATOM 3873 C C . MET B 1 155 ? 3.436 -22.266 -13.547 1 97.81 155 MET B C 1
ATOM 3875 O O . MET B 1 155 ? 4.574 -22.297 -14.016 1 97.81 155 MET B O 1
ATOM 3879 N N . TYR B 1 156 ? 3.176 -22.172 -12.242 1 98.25 156 TYR B N 1
ATOM 3880 C CA . TYR B 1 156 ? 4.23 -22.094 -11.242 1 98.25 156 TYR B CA 1
ATOM 3881 C C . TYR B 1 156 ? 5.168 -23.297 -11.344 1 98.25 156 TYR B C 1
ATOM 3883 O O . TYR B 1 156 ? 6.387 -23.125 -11.438 1 98.25 156 TYR B O 1
ATOM 3891 N N . LEU B 1 157 ? 4.629 -24.484 -11.391 1 97.81 157 LEU B N 1
ATOM 3892 C CA . LEU B 1 157 ? 5.406 -25.719 -11.359 1 97.81 157 LEU B CA 1
ATOM 3893 C C . LEU B 1 157 ? 6.078 -25.969 -12.703 1 97.81 157 LEU B C 1
ATOM 3895 O O . LEU B 1 157 ? 7.02 -26.766 -12.797 1 97.81 157 LEU B O 1
ATOM 3899 N N . SER B 1 158 ? 5.562 -25.359 -13.781 1 97.75 158 SER B N 1
ATOM 3900 C CA . SER B 1 158 ? 6.207 -25.453 -15.086 1 97.75 158 SER B CA 1
ATOM 3901 C C . SER B 1 158 ? 7.441 -24.562 -15.156 1 97.75 158 SER B C 1
ATOM 3903 O O . SER B 1 158 ? 8.352 -24.812 -15.945 1 97.75 158 SER B O 1
ATOM 3905 N N . LEU B 1 159 ? 7.469 -23.531 -14.297 1 97.94 159 LEU B N 1
ATOM 3906 C CA . LEU B 1 159 ? 8.539 -22.547 -14.367 1 97.94 159 LEU B CA 1
ATOM 3907 C C . LEU B 1 159 ? 9.578 -22.781 -13.281 1 97.94 159 LEU B C 1
ATOM 3909 O O . LEU B 1 159 ? 10.773 -22.609 -13.508 1 97.94 159 LEU B O 1
ATOM 3913 N N . PHE B 1 160 ? 9.07 -23.203 -12.109 1 97.94 160 PHE B N 1
ATOM 3914 C CA . PHE B 1 160 ? 9.945 -23.188 -10.938 1 97.94 160 PHE B CA 1
ATOM 3915 C C . PHE B 1 160 ? 9.953 -24.547 -10.25 1 97.94 160 PHE B C 1
ATOM 3917 O O . PHE B 1 160 ? 8.953 -25.266 -10.281 1 97.94 160 PHE B O 1
ATOM 3924 N N . GLU B 1 161 ? 11.055 -24.828 -9.594 1 95.69 161 GLU B N 1
ATOM 3925 C CA . GLU B 1 161 ? 11.148 -25.984 -8.695 1 95.69 161 GLU B CA 1
ATOM 3926 C C . GLU B 1 161 ? 10.664 -25.625 -7.293 1 95.69 161 GLU B C 1
ATOM 3928 O O . GLU B 1 161 ? 11.273 -24.797 -6.609 1 95.69 161 GLU B O 1
ATOM 3933 N N . PRO B 1 162 ? 9.578 -26.25 -6.906 1 96.19 162 PRO B N 1
ATOM 3934 C CA . PRO B 1 162 ? 9.117 -25.938 -5.551 1 96.19 162 PRO B CA 1
ATOM 3935 C C . PRO B 1 162 ? 10.008 -26.562 -4.473 1 96.19 162 PRO B C 1
ATOM 3937 O O . PRO B 1 162 ? 10.625 -27.594 -4.703 1 96.19 162 PRO B O 1
ATOM 3940 N N . ARG B 1 163 ? 10.148 -25.891 -3.352 1 94.88 163 ARG B N 1
ATOM 3941 C CA . ARG B 1 163 ? 10.789 -26.406 -2.143 1 94.88 163 ARG B CA 1
ATOM 3942 C C . ARG B 1 163 ? 9.797 -26.5 -0.992 1 94.88 163 ARG B C 1
ATOM 3944 O O . ARG B 1 163 ? 8.617 -26.156 -1.149 1 94.88 163 ARG B O 1
ATOM 3951 N N . LEU B 1 164 ? 10.234 -27.047 0.08 1 93.94 164 LEU B N 1
ATOM 3952 C CA . LEU B 1 164 ? 9.352 -27.203 1.231 1 93.94 164 LEU B CA 1
ATOM 3953 C C . LEU B 1 164 ? 8.75 -25.859 1.636 1 93.94 164 LEU B C 1
ATOM 3955 O O . LEU B 1 164 ? 7.547 -25.766 1.886 1 93.94 164 LEU B O 1
ATOM 3959 N N . ASN B 1 165 ? 9.57 -24.844 1.68 1 96.88 165 ASN B N 1
ATOM 3960 C CA . ASN B 1 165 ? 9.086 -23.531 2.055 1 96.88 165 ASN B CA 1
ATOM 3961 C C . ASN B 1 165 ? 8.07 -22.984 1.046 1 96.88 165 ASN B C 1
ATOM 3963 O O . ASN B 1 165 ? 7.172 -22.234 1.405 1 96.88 165 ASN B O 1
ATOM 3967 N N . SER B 1 166 ? 8.227 -23.406 -0.264 1 97.62 166 SER B N 1
ATOM 3968 C CA . SER B 1 166 ? 7.23 -23.031 -1.259 1 97.62 166 SER B CA 1
ATOM 3969 C C . SER B 1 166 ? 5.852 -23.562 -0.891 1 97.62 166 SER B C 1
ATOM 3971 O O . SER B 1 166 ? 4.859 -22.828 -0.951 1 97.62 166 SER B O 1
ATOM 3973 N N . HIS B 1 167 ? 5.828 -24.812 -0.449 1 94.56 167 HIS B N 1
ATOM 3974 C CA . HIS B 1 167 ? 4.57 -25.453 -0.059 1 94.56 167 HIS B CA 1
ATOM 3975 C C . HIS B 1 167 ? 3.986 -24.797 1.185 1 94.56 167 HIS B C 1
ATOM 3977 O O . HIS B 1 167 ? 2.766 -24.656 1.304 1 94.56 167 HIS B O 1
ATOM 3983 N N . LEU B 1 168 ? 4.816 -24.406 2.049 1 95.56 168 LEU B N 1
ATOM 3984 C CA . LEU B 1 168 ? 4.359 -23.734 3.264 1 95.56 168 LEU B CA 1
ATOM 3985 C C . LEU B 1 168 ? 3.787 -22.359 2.947 1 95.56 168 LEU B C 1
ATOM 3987 O O . LEU B 1 168 ? 2.789 -21.938 3.543 1 95.56 168 LEU B O 1
ATOM 3991 N N . LEU B 1 169 ? 4.359 -21.703 1.998 1 97.69 169 LEU B N 1
ATOM 3992 C CA . LEU B 1 169 ? 3.99 -20.312 1.707 1 97.69 169 LEU B CA 1
ATOM 3993 C C . LEU B 1 169 ? 2.775 -20.266 0.786 1 97.69 169 LEU B C 1
ATOM 3995 O O . LEU B 1 169 ? 1.923 -19.375 0.929 1 97.69 169 LEU B O 1
ATOM 3999 N N . TRP B 1 170 ? 2.658 -21.203 -0.16 1 96.75 170 TRP B N 1
ATOM 4000 C CA . TRP B 1 170 ? 1.604 -21.141 -1.169 1 96.75 170 TRP B CA 1
ATOM 4001 C C . TRP B 1 170 ? 0.492 -22.141 -0.854 1 96.75 170 TRP B C 1
ATOM 4003 O O . TRP B 1 170 ? -0.6 -22.062 -1.423 1 96.75 170 TRP B O 1
ATOM 4013 N N . GLY B 1 171 ? 0.75 -23.078 0.083 1 93.75 171 GLY B N 1
ATOM 4014 C CA . GLY B 1 171 ? -0.154 -24.203 0.267 1 93.75 171 GLY B CA 1
ATOM 4015 C C . GLY B 1 171 ? 0.139 -25.359 -0.668 1 93.75 171 GLY B C 1
ATOM 4016 O O . GLY B 1 171 ? 1.032 -25.266 -1.513 1 93.75 171 GLY B O 1
ATOM 4017 N N . VAL B 1 172 ? -0.655 -26.359 -0.532 1 90.44 172 VAL B N 1
ATOM 4018 C CA . VAL B 1 172 ? -0.45 -27.562 -1.323 1 90.44 172 VAL B CA 1
ATOM 4019 C C . VAL B 1 172 ? -0.792 -27.297 -2.785 1 90.44 172 VAL B C 1
ATOM 4021 O O . VAL B 1 172 ? -1.836 -26.703 -3.086 1 90.44 172 VAL B O 1
ATOM 4024 N N . PHE B 1 173 ? 0.094 -27.688 -3.625 1 95.25 173 PHE B N 1
ATOM 4025 C CA . PHE B 1 173 ? -0.112 -27.516 -5.055 1 95.25 173 PHE B CA 1
ATOM 4026 C C . PHE B 1 173 ? -0.974 -28.641 -5.625 1 95.25 173 PHE B C 1
ATOM 4028 O O . PHE B 1 173 ? -0.971 -29.75 -5.105 1 95.25 173 PHE B O 1
ATOM 4035 N N . LEU B 1 174 ? -1.692 -28.328 -6.684 1 94.88 174 LEU B N 1
ATOM 4036 C CA . LEU B 1 174 ? -2.449 -29.25 -7.52 1 94.88 174 LEU B CA 1
ATOM 4037 C C . LEU B 1 174 ? -3.551 -29.938 -6.711 1 94.88 174 LEU B C 1
ATOM 4039 O O . LEU B 1 174 ? -3.814 -31.125 -6.898 1 94.88 174 LEU B O 1
ATOM 4043 N N . LYS B 1 175 ? -4.098 -29.234 -5.828 1 92.31 175 LYS B N 1
ATOM 4044 C CA . LYS B 1 175 ? -5.203 -29.75 -5.027 1 92.31 175 LYS B CA 1
ATOM 4045 C C . LYS B 1 175 ? -6.496 -29.781 -5.84 1 92.31 175 LYS B C 1
ATOM 4047 O O . LYS B 1 175 ? -7.355 -30.641 -5.602 1 92.31 175 LYS B O 1
ATOM 4052 N N . HIS B 1 176 ? -6.586 -28.875 -6.773 1 92.31 176 HIS B N 1
ATOM 4053 C CA . HIS B 1 176 ? -7.801 -28.75 -7.574 1 92.31 176 HIS B CA 1
ATOM 4054 C C . HIS B 1 176 ? -7.496 -28.859 -9.062 1 92.31 176 HIS B C 1
ATOM 4056 O O . HIS B 1 176 ? -6.391 -28.547 -9.5 1 92.31 176 HIS B O 1
ATOM 4062 N N . PRO B 1 177 ? -8.539 -29.328 -9.789 1 95.31 177 PRO B N 1
ATOM 4063 C CA . PRO B 1 177 ? -8.32 -29.469 -11.234 1 95.31 177 PRO B CA 1
ATOM 4064 C C . PRO B 1 177 ? -8.305 -28.125 -11.961 1 95.31 177 PRO B C 1
ATOM 4066 O O . PRO B 1 177 ? -8.961 -27.172 -11.523 1 95.31 177 PRO B O 1
ATOM 4069 N N . ILE B 1 178 ? -7.586 -28.109 -13.039 1 96.31 178 ILE B N 1
ATOM 4070 C CA . ILE B 1 178 ? -7.641 -26.969 -13.93 1 96.31 178 ILE B CA 1
ATOM 4071 C C . ILE B 1 178 ? -9.016 -26.891 -14.594 1 96.31 178 ILE B C 1
ATOM 4073 O O . ILE B 1 178 ? -9.57 -27.906 -15.008 1 96.31 178 ILE B O 1
ATOM 4077 N N . LYS B 1 179 ? -9.531 -25.703 -14.68 1 94.69 179 LYS B N 1
ATOM 4078 C CA . LYS B 1 179 ? -10.836 -25.531 -15.328 1 94.69 179 LYS B CA 1
ATOM 4079 C C . LYS B 1 179 ? -10.82 -26.078 -16.75 1 94.69 179 LYS B C 1
ATOM 4081 O O . LYS B 1 179 ? -9.906 -25.766 -17.531 1 94.69 179 LYS B O 1
ATOM 4086 N N . LYS B 1 180 ? -11.867 -26.781 -17.047 1 94.31 180 LYS B N 1
ATOM 4087 C CA . LYS B 1 180 ? -11.969 -27.406 -18.359 1 94.31 180 LYS B CA 1
ATOM 4088 C C . LYS B 1 180 ? -11.945 -26.359 -19.469 1 94.31 180 LYS B C 1
ATOM 4090 O O . LYS B 1 180 ? -11.383 -26.594 -20.547 1 94.31 180 LYS B O 1
ATOM 4095 N N . GLU B 1 181 ? -12.531 -25.25 -19.203 1 95 181 GLU B N 1
ATOM 4096 C CA . GLU B 1 181 ? -12.602 -24.188 -20.188 1 95 181 GLU B CA 1
ATOM 4097 C C . GLU B 1 181 ? -11.203 -23.719 -20.594 1 95 181 GLU B C 1
ATOM 4099 O O . GLU B 1 181 ? -10.961 -23.406 -21.75 1 95 181 GLU B O 1
ATOM 4104 N N . ILE B 1 182 ? -10.312 -23.672 -19.641 1 96.38 182 ILE B N 1
ATOM 4105 C CA . ILE B 1 182 ? -8.938 -23.266 -19.906 1 96.38 182 ILE B CA 1
ATOM 4106 C C . ILE B 1 182 ? -8.25 -24.312 -20.781 1 96.38 182 ILE B C 1
ATOM 4108 O O . ILE B 1 182 ? -7.609 -23.969 -21.781 1 96.38 182 ILE B O 1
ATOM 4112 N N . LEU B 1 183 ? -8.391 -25.547 -20.391 1 97.38 183 LEU B N 1
ATOM 4113 C CA . LEU B 1 183 ? -7.762 -26.625 -21.141 1 97.38 183 LEU B CA 1
ATOM 4114 C C . LEU B 1 183 ? -8.305 -26.703 -22.562 1 97.38 183 LEU B C 1
ATOM 4116 O O . LEU B 1 183 ? -7.547 -26.953 -23.516 1 97.38 183 LEU B O 1
ATOM 4120 N N . LEU B 1 184 ? -9.57 -26.453 -22.719 1 97.38 184 LEU B N 1
ATOM 4121 C CA . LEU B 1 184 ? -10.172 -26.453 -24.047 1 97.38 184 LEU B CA 1
ATOM 4122 C C . LEU B 1 184 ? -9.648 -25.281 -24.875 1 97.38 184 LEU B C 1
ATOM 4124 O O . LEU B 1 184 ? -9.453 -25.406 -26.078 1 97.38 184 LEU B O 1
ATOM 4128 N N . ASP B 1 185 ? -9.461 -24.141 -24.25 1 97.5 185 ASP B N 1
ATOM 4129 C CA . ASP B 1 185 ? -8.844 -23.016 -24.953 1 97.5 185 ASP B CA 1
ATOM 4130 C C . ASP B 1 185 ? -7.477 -23.406 -25.516 1 97.5 185 ASP B C 1
ATOM 4132 O O . ASP B 1 185 ? -7.184 -23.156 -26.688 1 97.5 185 ASP B O 1
ATOM 4136 N N . PHE B 1 186 ? -6.691 -24.078 -24.688 1 98.12 186 PHE B N 1
ATOM 4137 C CA . PHE B 1 186 ? -5.336 -24.422 -25.094 1 98.12 186 PHE B CA 1
ATOM 4138 C C . PHE B 1 186 ? -5.359 -25.531 -26.141 1 98.12 186 PHE B C 1
ATOM 4140 O O . PHE B 1 186 ? -4.426 -25.656 -26.938 1 98.12 186 PHE B O 1
ATOM 4147 N N . LYS B 1 187 ? -6.375 -26.297 -26.172 1 97.94 187 LYS B N 1
ATOM 4148 C CA . LYS B 1 187 ? -6.52 -27.359 -27.172 1 97.94 187 LYS B CA 1
ATOM 4149 C C . LYS B 1 187 ? -6.914 -26.781 -28.531 1 97.94 187 LYS B C 1
ATOM 4151 O O . LYS B 1 187 ? -6.418 -27.234 -29.562 1 97.94 187 LYS B O 1
ATOM 4156 N N . HIS B 1 188 ? -7.738 -25.766 -28.562 1 98.12 188 HIS B N 1
ATOM 4157 C CA . HIS B 1 188 ? -8.414 -25.406 -29.812 1 98.12 188 HIS B CA 1
ATOM 4158 C C . HIS B 1 188 ? -7.914 -24.078 -30.359 1 98.12 188 HIS B C 1
ATOM 4160 O O . HIS B 1 188 ? -7.988 -23.828 -31.562 1 98.12 188 HIS B O 1
ATOM 4166 N N . LEU B 1 189 ? -7.457 -23.188 -29.484 1 98.19 189 LEU B N 1
ATOM 4167 C CA . LEU B 1 189 ? -7.066 -21.859 -29.953 1 98.19 189 LEU B CA 1
ATOM 4168 C C . LEU B 1 189 ? -5.656 -21.875 -30.531 1 98.19 189 LEU B C 1
ATOM 4170 O O . LEU B 1 189 ? -4.84 -22.734 -30.172 1 98.19 189 LEU B O 1
ATOM 4174 N N . SER B 1 190 ? -5.395 -20.891 -31.422 1 98.06 190 SER B N 1
ATOM 4175 C CA . SER B 1 190 ? -4.062 -20.703 -31.984 1 98.06 190 SER B CA 1
ATOM 4176 C C . SER B 1 190 ? -3.107 -20.094 -30.969 1 98.06 190 SER B C 1
ATOM 4178 O O . SER B 1 190 ? -3.543 -19.547 -29.953 1 98.06 190 SER B O 1
ATOM 4180 N N . ASP B 1 191 ? -1.83 -20.234 -31.25 1 97.25 191 ASP B N 1
ATOM 4181 C CA . ASP B 1 191 ? -0.832 -19.625 -30.375 1 97.25 191 ASP B CA 1
ATOM 4182 C C . ASP B 1 191 ? -1.079 -18.125 -30.219 1 97.25 191 ASP B C 1
ATOM 4184 O O . ASP B 1 191 ? -0.951 -17.578 -29.125 1 97.25 191 ASP B O 1
ATOM 4188 N N . GLU B 1 192 ? -1.455 -17.469 -31.297 1 96.94 192 GLU B N 1
ATOM 4189 C CA . GLU B 1 192 ? -1.692 -16.031 -31.281 1 96.94 192 GLU B CA 1
ATOM 4190 C C . GLU B 1 192 ? -2.891 -15.68 -30.406 1 96.94 192 GLU B C 1
ATOM 4192 O O . GLU B 1 192 ? -2.852 -14.703 -29.656 1 96.94 192 GLU B O 1
ATOM 4197 N N . GLU B 1 193 ? -3.898 -16.453 -30.531 1 97.88 193 GLU B N 1
ATOM 4198 C CA . GLU B 1 193 ? -5.098 -16.234 -29.734 1 97.88 193 GLU B CA 1
ATOM 4199 C C . GLU B 1 193 ? -4.816 -16.438 -28.25 1 97.88 193 GLU B C 1
ATOM 4201 O O . GLU B 1 193 ? -5.309 -15.688 -27.406 1 97.88 193 GLU B O 1
ATOM 4206 N N . LEU B 1 194 ? -4.027 -17.469 -27.953 1 97.94 194 LEU B N 1
ATOM 4207 C CA . LEU B 1 194 ? -3.682 -17.766 -26.578 1 97.94 194 LEU B CA 1
ATOM 4208 C C . LEU B 1 194 ? -2.811 -16.672 -25.984 1 97.94 194 LEU B C 1
ATOM 4210 O O . LEU B 1 194 ? -3 -16.281 -24.828 1 97.94 194 LEU B O 1
ATOM 4214 N N . LEU B 1 195 ? -1.854 -16.188 -26.781 1 97.31 195 LEU B N 1
ATOM 4215 C CA . LEU B 1 195 ? -1.004 -15.094 -26.344 1 97.31 195 LEU B CA 1
ATOM 4216 C C . LEU B 1 195 ? -1.84 -13.859 -26 1 97.31 195 LEU B C 1
ATOM 4218 O O . LEU B 1 195 ? -1.601 -13.211 -24.984 1 97.31 195 LEU B O 1
ATOM 4222 N N . LYS B 1 196 ? -2.869 -13.586 -26.766 1 96.12 196 LYS B N 1
ATOM 4223 C CA . LYS B 1 196 ? -3.729 -12.422 -26.562 1 96.12 196 LYS B CA 1
ATOM 4224 C C . LYS B 1 196 ? -4.637 -12.617 -25.344 1 96.12 196 LYS B C 1
ATOM 4226 O O . LYS B 1 196 ? -4.887 -11.672 -24.594 1 96.12 196 LYS B O 1
ATOM 4231 N N . LYS B 1 197 ? -5.043 -13.812 -25.141 1 96.75 197 LYS B N 1
ATOM 4232 C CA . LYS B 1 197 ? -6.062 -14.078 -24.125 1 96.75 197 LYS B CA 1
ATOM 4233 C C . LYS B 1 197 ? -5.434 -14.25 -22.75 1 96.75 197 LYS B C 1
ATOM 4235 O O . LYS B 1 197 ? -5.977 -13.766 -21.75 1 96.75 197 LYS B O 1
ATOM 4240 N N . TYR B 1 198 ? -4.25 -14.883 -22.656 1 96.62 198 TYR B N 1
ATOM 4241 C CA . TYR B 1 198 ? -3.764 -15.328 -21.359 1 96.62 198 TYR B CA 1
ATOM 4242 C C . TYR B 1 198 ? -2.459 -14.625 -20.984 1 96.62 198 TYR B C 1
ATOM 4244 O O . TYR B 1 198 ? -2.061 -14.609 -19.828 1 96.62 198 TYR B O 1
ATOM 4252 N N . PHE B 1 199 ? -1.767 -14.047 -21.938 1 97.38 199 PHE B N 1
ATOM 4253 C CA . PHE B 1 199 ? -0.401 -13.617 -21.656 1 97.38 199 PHE B CA 1
ATOM 4254 C C . PHE B 1 199 ? -0.273 -12.102 -21.828 1 97.38 199 PHE B C 1
ATOM 4256 O O . PHE B 1 199 ? -1.025 -11.484 -22.578 1 97.38 199 PHE B O 1
ATOM 4263 N N . ARG B 1 200 ? 0.652 -11.562 -21.062 1 95.94 200 ARG B N 1
ATOM 4264 C CA . ARG B 1 200 ? 0.921 -10.133 -21.078 1 95.94 200 ARG B CA 1
ATOM 4265 C C . ARG B 1 200 ? 1.532 -9.703 -22.406 1 95.94 200 ARG B C 1
ATOM 4267 O O . ARG B 1 200 ? 2.428 -10.375 -22.938 1 95.94 200 ARG B O 1
ATOM 4274 N N . GLN B 1 201 ? 1.065 -8.578 -22.922 1 93.56 201 GLN B N 1
ATOM 4275 C CA . GLN B 1 201 ? 1.472 -8.148 -24.25 1 93.56 201 GLN B CA 1
ATOM 4276 C C . GLN B 1 201 ? 2.619 -7.145 -24.172 1 93.56 201 GLN B C 1
ATOM 4278 O O . GLN B 1 201 ? 3.324 -6.93 -25.172 1 93.56 201 GLN B O 1
ATOM 4283 N N . THR B 1 202 ? 2.852 -6.57 -23.031 1 88.5 202 THR B N 1
ATOM 4284 C CA . THR B 1 202 ? 3.791 -5.457 -22.922 1 88.5 202 THR B CA 1
ATOM 4285 C C . THR B 1 202 ? 5.219 -5.969 -22.75 1 88.5 202 THR B C 1
ATOM 4287 O O . THR B 1 202 ? 6.176 -5.207 -22.891 1 88.5 202 THR B O 1
ATOM 4290 N N . THR B 1 203 ? 5.363 -7.254 -22.406 1 87.38 203 THR B N 1
ATOM 4291 C CA . THR B 1 203 ? 6.703 -7.777 -22.156 1 87.38 203 THR B CA 1
ATOM 4292 C C . THR B 1 203 ? 7.195 -8.586 -23.359 1 87.38 203 THR B C 1
ATOM 4294 O O . THR B 1 203 ? 6.395 -9.133 -24.125 1 87.38 203 THR B O 1
ATOM 4297 N N . GLN B 1 204 ? 8.562 -8.695 -23.375 1 86.44 204 GLN B N 1
ATOM 4298 C CA . GLN B 1 204 ? 9.18 -9.352 -24.516 1 86.44 204 GLN B CA 1
ATOM 4299 C C . GLN B 1 204 ? 9.727 -10.727 -24.141 1 86.44 204 GLN B C 1
ATOM 4301 O O . GLN B 1 204 ? 10.906 -11.008 -24.344 1 86.44 204 GLN B O 1
ATOM 4306 N N . TRP B 1 205 ? 8.844 -11.57 -23.594 1 96.25 205 TRP B N 1
ATOM 4307 C CA . TRP B 1 205 ? 9.289 -12.906 -23.203 1 96.25 205 TRP B CA 1
ATOM 4308 C C . TRP B 1 205 ? 8.578 -13.977 -24.016 1 96.25 205 TRP B C 1
ATOM 4310 O O . TRP B 1 205 ? 8.086 -14.961 -23.469 1 96.25 205 TRP B O 1
ATOM 4320 N N . ASP B 1 206 ? 8.523 -13.766 -25.328 1 95.19 206 ASP B N 1
ATOM 4321 C CA . ASP B 1 206 ? 7.699 -14.594 -26.203 1 95.19 206 ASP B CA 1
ATOM 4322 C C . ASP B 1 206 ? 8.195 -16.031 -26.234 1 95.19 206 ASP B C 1
ATOM 4324 O O . ASP B 1 206 ? 7.402 -16.969 -26.375 1 95.19 206 ASP B O 1
ATOM 4328 N N . ASN B 1 207 ? 9.492 -16.172 -26.141 1 95.5 207 ASN B N 1
ATOM 4329 C CA . ASN B 1 207 ? 10.039 -17.531 -26.172 1 95.5 207 ASN B CA 1
ATOM 4330 C C . ASN B 1 207 ? 9.531 -18.359 -25 1 95.5 207 ASN B C 1
ATOM 4332 O O . ASN B 1 207 ? 9.172 -19.531 -25.156 1 95.5 207 ASN B O 1
ATOM 4336 N N . VAL B 1 208 ? 9.516 -17.781 -23.859 1 97.62 208 VAL B N 1
ATOM 4337 C CA . VAL B 1 208 ? 9.055 -18.5 -22.672 1 97.62 208 VAL B CA 1
ATOM 4338 C C . VAL B 1 208 ? 7.547 -18.688 -22.734 1 97.62 208 VAL B C 1
ATOM 4340 O O . VAL B 1 208 ? 7.035 -19.75 -22.375 1 97.62 208 VAL B O 1
ATOM 4343 N N . LYS B 1 209 ? 6.801 -17.734 -23.234 1 97.94 209 LYS B N 1
ATOM 4344 C CA . LYS B 1 209 ? 5.355 -17.844 -23.391 1 97.94 209 LYS B CA 1
ATOM 4345 C C . LYS B 1 209 ? 5 -19 -24.328 1 97.94 209 LYS B C 1
ATOM 4347 O O . LYS B 1 209 ? 4.145 -19.828 -24.016 1 97.94 209 LYS B O 1
ATOM 4352 N N . LYS B 1 210 ? 5.676 -19.016 -25.406 1 97.19 210 LYS B N 1
ATOM 4353 C CA . LYS B 1 210 ? 5.422 -20.062 -26.391 1 97.19 210 LYS B CA 1
ATOM 4354 C C . LYS B 1 210 ? 5.801 -21.438 -25.844 1 97.19 210 LYS B C 1
ATOM 4356 O O . LYS B 1 210 ? 5.145 -22.438 -26.141 1 97.19 210 LYS B O 1
ATOM 4361 N N . TYR B 1 211 ? 6.879 -21.438 -25.109 1 97.38 211 TYR B N 1
ATOM 4362 C CA . TYR B 1 211 ? 7.258 -22.688 -24.438 1 97.38 211 TYR B CA 1
ATOM 4363 C C . TYR B 1 211 ? 6.129 -23.203 -23.562 1 97.38 211 TYR B C 1
ATOM 4365 O O . TYR B 1 211 ? 5.797 -24.391 -23.609 1 97.38 211 TYR B O 1
ATOM 4373 N N . LEU B 1 212 ? 5.543 -22.359 -22.781 1 98 212 LEU B N 1
ATOM 4374 C CA . LEU B 1 212 ? 4.469 -22.734 -21.859 1 98 212 LEU B CA 1
ATOM 4375 C C . LEU B 1 212 ? 3.236 -23.188 -22.641 1 98 212 LEU B C 1
ATOM 4377 O O . LEU B 1 212 ? 2.592 -24.172 -22.266 1 98 212 LEU B O 1
ATOM 4381 N N . ILE B 1 213 ? 2.918 -22.453 -23.703 1 98.31 213 ILE B N 1
ATOM 4382 C CA . ILE B 1 213 ? 1.783 -22.812 -24.547 1 98.31 213 ILE B CA 1
ATOM 4383 C C . ILE B 1 213 ? 1.994 -24.219 -25.125 1 98.31 213 ILE B C 1
ATOM 4385 O O . ILE B 1 213 ? 1.126 -25.078 -25 1 98.31 213 ILE B O 1
ATOM 4389 N N . ASN B 1 214 ? 3.137 -24.422 -25.688 1 98.19 214 ASN B N 1
ATOM 4390 C CA . ASN B 1 214 ? 3.441 -25.703 -26.312 1 98.19 214 ASN B CA 1
ATOM 4391 C C . ASN B 1 214 ? 3.451 -26.844 -25.297 1 98.19 214 ASN B C 1
ATOM 4393 O O . ASN B 1 214 ? 3 -27.953 -25.594 1 98.19 214 ASN B O 1
ATOM 4397 N N . LYS B 1 215 ? 3.99 -26.594 -24.172 1 98 215 LYS B N 1
ATOM 4398 C CA . LYS B 1 215 ? 4.035 -27.594 -23.125 1 98 215 LYS B CA 1
ATOM 4399 C C . LYS B 1 215 ? 2.629 -28.062 -22.75 1 98 215 LYS B C 1
ATOM 4401 O O . LYS B 1 215 ? 2.371 -29.266 -22.641 1 98 215 LYS B O 1
ATOM 4406 N N . LEU B 1 216 ? 1.73 -27.125 -22.484 1 98.5 216 LEU B N 1
ATOM 4407 C CA . LEU B 1 216 ? 0.377 -27.484 -22.078 1 98.5 216 LEU B CA 1
ATOM 4408 C C . LEU B 1 216 ? -0.349 -28.203 -23.219 1 98.5 216 LEU B C 1
ATOM 4410 O O . LEU B 1 216 ? -1.068 -29.172 -22.984 1 98.5 216 LEU B O 1
ATOM 4414 N N . LYS B 1 217 ? -0.165 -27.75 -24.469 1 98.44 217 LYS B N 1
ATOM 4415 C CA . LYS B 1 217 ? -0.756 -28.422 -25.625 1 98.44 217 LYS B CA 1
ATOM 4416 C C . LYS B 1 217 ? -0.291 -29.875 -25.703 1 98.44 217 LYS B C 1
ATOM 4418 O O . LYS B 1 217 ? -1.093 -30.781 -25.969 1 98.44 217 LYS B O 1
ATOM 4423 N N . LEU B 1 218 ? 0.971 -30.047 -25.5 1 98 218 LEU B N 1
ATOM 4424 C CA . LEU B 1 218 ? 1.53 -31.406 -25.547 1 98 218 LEU B CA 1
ATOM 4425 C C . LEU B 1 218 ? 0.941 -32.281 -24.438 1 98 218 LEU B C 1
ATOM 4427 O O . LEU B 1 218 ? 0.619 -33.438 -24.672 1 98 218 LEU B O 1
ATOM 4431 N N . GLU B 1 219 ? 0.833 -31.703 -23.25 1 97.56 219 GLU B N 1
ATOM 4432 C CA . GLU B 1 219 ? 0.283 -32.469 -22.125 1 97.56 219 GLU B CA 1
ATOM 4433 C C . GLU B 1 219 ? -1.186 -32.812 -22.359 1 97.56 219 GLU B C 1
ATOM 4435 O O . GLU B 1 219 ? -1.654 -33.875 -21.953 1 97.56 219 GLU B O 1
ATOM 4440 N N . ILE B 1 220 ? -1.934 -31.938 -23 1 97.62 220 ILE B N 1
ATOM 4441 C CA . ILE B 1 220 ? -3.328 -32.188 -23.344 1 97.62 220 ILE B CA 1
ATOM 4442 C C . ILE B 1 220 ? -3.404 -33.344 -24.375 1 97.62 220 ILE B C 1
ATOM 4444 O O . ILE B 1 220 ? -4.234 -34.25 -24.25 1 97.62 220 ILE B O 1
ATOM 4448 N N . GLN B 1 221 ? -2.547 -33.25 -25.359 1 96.25 221 GLN B N 1
ATOM 4449 C CA . GLN B 1 221 ? -2.492 -34.312 -26.359 1 96.25 221 GLN B CA 1
ATOM 4450 C C . GLN B 1 221 ? -2.17 -35.656 -25.719 1 96.25 221 GLN B C 1
ATOM 4452 O O . GLN B 1 221 ? -2.785 -36.688 -26.062 1 96.25 221 GLN B O 1
ATOM 4457 N N . GLN B 1 222 ? -1.238 -35.656 -24.828 1 94.81 222 GLN B N 1
ATOM 4458 C CA . GLN B 1 222 ? -0.879 -36.875 -24.094 1 94.81 222 GLN B CA 1
ATOM 4459 C C . GLN B 1 222 ? -2.061 -37.406 -23.297 1 94.81 222 GLN B C 1
ATOM 4461 O O . GLN B 1 222 ? -2.295 -38.625 -23.234 1 94.81 222 GLN B O 1
ATOM 4466 N N . ALA B 1 223 ? -2.738 -36.5 -22.656 1 95 223 ALA B N 1
ATOM 4467 C CA . ALA B 1 223 ? -3.908 -36.875 -21.875 1 95 223 ALA B CA 1
ATOM 4468 C C . ALA B 1 223 ? -4.941 -37.594 -22.734 1 95 223 ALA B C 1
ATOM 4470 O O . ALA B 1 223 ? -5.559 -38.562 -22.297 1 95 223 ALA B O 1
ATOM 4471 N N . GLU B 1 224 ? -5.102 -37.156 -23.938 1 92.81 224 GLU B N 1
ATOM 4472 C CA . GLU B 1 224 ? -6.039 -37.781 -24.875 1 92.81 224 GLU B CA 1
ATOM 4473 C C . GLU B 1 224 ? -5.598 -39.188 -25.266 1 92.81 224 GLU B C 1
ATOM 4475 O O . GLU B 1 224 ? -6.43 -40.062 -25.422 1 92.81 224 GLU B O 1
ATOM 4480 N N . GLN B 1 225 ? -4.379 -39.344 -25.328 1 90.75 225 GLN B N 1
ATOM 4481 C CA . GLN B 1 225 ? -3.83 -40.625 -25.672 1 90.75 225 GLN B CA 1
ATOM 4482 C C . GLN B 1 225 ? -3.941 -41.625 -24.516 1 90.75 225 GLN B C 1
ATOM 4484 O O . GLN B 1 225 ? -4.152 -42.812 -24.719 1 90.75 225 GLN B O 1
ATOM 4489 N N . PHE B 1 226 ? -3.83 -41.094 -23.266 1 88.5 226 PHE B N 1
ATOM 4490 C CA . PHE B 1 226 ? -3.805 -41.906 -22.078 1 88.5 226 PHE B CA 1
ATOM 4491 C C . PHE B 1 226 ? -5.211 -42.344 -21.688 1 88.5 226 PHE B C 1
ATOM 4493 O O . PHE B 1 226 ? -5.387 -43.188 -20.812 1 88.5 226 PHE B O 1
ATOM 4500 N N . GLN B 1 227 ? -6.141 -41.812 -22.266 1 83.19 227 GLN B N 1
ATOM 4501 C CA . GLN B 1 227 ? -7.523 -42.094 -21.891 1 83.19 227 GLN B CA 1
ATOM 4502 C C . GLN B 1 227 ? -7.793 -43.594 -21.953 1 83.19 227 GLN B C 1
ATOM 4504 O O . GLN B 1 227 ? -8.617 -44.125 -21.203 1 83.19 227 GLN B O 1
ATOM 4509 N N . HIS B 1 228 ? -7.027 -44.312 -22.781 1 78.75 228 HIS B N 1
ATOM 4510 C CA . HIS B 1 228 ? -7.316 -45.719 -23 1 78.75 228 HIS B CA 1
ATOM 4511 C C . HIS B 1 228 ? -6.219 -46.594 -22.406 1 78.75 228 HIS B C 1
ATOM 4513 O O . HIS B 1 228 ? -6.172 -47.812 -22.656 1 78.75 228 HIS B O 1
ATOM 4519 N N . GLU B 1 229 ? -5.293 -46 -21.734 1 75.56 229 GLU B N 1
ATOM 4520 C CA . GLU B 1 229 ? -4.18 -46.75 -21.156 1 75.56 229 GLU B CA 1
ATOM 4521 C C . GLU B 1 229 ? -4.34 -46.875 -19.641 1 75.56 229 GLU B C 1
ATOM 4523 O O . GLU B 1 229 ? -5.113 -46.156 -19.031 1 75.56 229 GLU B O 1
ATOM 4528 N N . LYS B 1 230 ? -3.756 -48 -19.172 1 74.06 230 LYS B N 1
ATOM 4529 C CA . LYS B 1 230 ? -3.674 -48.125 -17.719 1 74.06 230 LYS B CA 1
ATOM 4530 C C . LYS B 1 230 ? -2.744 -47.094 -17.109 1 74.06 230 LYS B C 1
ATOM 4532 O O . LYS B 1 230 ? -1.688 -46.781 -17.688 1 74.06 230 LYS B O 1
ATOM 4537 N N . ASN B 1 231 ? -2.973 -46.562 -15.844 1 69.44 231 ASN B N 1
ATOM 4538 C CA . ASN B 1 231 ? -2.377 -45.5 -15.039 1 69.44 231 ASN B CA 1
ATOM 4539 C C . ASN B 1 231 ? -0.909 -45.312 -15.398 1 69.44 231 ASN B C 1
ATOM 4541 O O . ASN B 1 231 ? -0.025 -45.906 -14.805 1 69.44 231 ASN B O 1
ATOM 4545 N N . PRO B 1 232 ? -0.627 -44.375 -16.297 1 82.69 232 PRO B N 1
ATOM 4546 C CA . PRO B 1 232 ? 0.724 -44.219 -16.844 1 82.69 232 PRO B CA 1
ATOM 4547 C C . PRO B 1 232 ? 1.589 -43.281 -15.984 1 82.69 232 PRO B C 1
ATOM 4549 O O . PRO B 1 232 ? 2.764 -43.062 -16.297 1 82.69 232 PRO B O 1
ATOM 4552 N N . PHE B 1 233 ? 1.031 -42.906 -14.797 1 89.75 233 PHE B N 1
ATOM 4553 C CA . PHE B 1 233 ? 1.744 -41.844 -14.117 1 89.75 233 PHE B CA 1
ATOM 4554 C C . PHE B 1 233 ? 2.604 -42.375 -12.984 1 89.75 233 PHE B C 1
ATOM 4556 O O . PHE B 1 233 ? 2.238 -43.375 -12.344 1 89.75 233 PHE B O 1
ATOM 4563 N N . ILE B 1 234 ? 3.691 -41.688 -12.789 1 87.38 234 ILE B N 1
ATOM 4564 C CA . ILE B 1 234 ? 4.664 -42.125 -11.789 1 87.38 234 ILE B CA 1
ATOM 4565 C C . ILE B 1 234 ? 4.473 -41.312 -10.5 1 87.38 234 ILE B C 1
ATOM 4567 O O . ILE B 1 234 ? 4.098 -40.156 -10.547 1 87.38 234 ILE B O 1
ATOM 4571 N N . LYS B 1 235 ? 4.824 -42.031 -9.406 1 90.25 235 LYS B N 1
ATOM 4572 C CA . LYS B 1 235 ? 4.801 -41.375 -8.094 1 90.25 235 LYS B CA 1
ATOM 4573 C C . LYS B 1 235 ? 6.07 -40.562 -7.859 1 90.25 235 LYS B C 1
ATOM 4575 O O . LYS B 1 235 ? 7.164 -41 -8.242 1 90.25 235 LYS B O 1
ATOM 4580 N N . ILE B 1 236 ? 5.867 -39.438 -7.301 1 90.19 236 ILE B N 1
ATOM 4581 C CA . ILE B 1 236 ? 7.039 -38.594 -7.043 1 90.19 236 ILE B CA 1
ATOM 4582 C C . ILE B 1 236 ? 7.648 -38.969 -5.695 1 90.19 236 ILE B C 1
ATOM 4584 O O . ILE B 1 236 ? 6.965 -39.5 -4.824 1 90.19 236 ILE B O 1
ATOM 4588 N N . LYS B 1 237 ? 8.961 -38.594 -5.523 1 86.25 237 LYS B N 1
ATOM 4589 C CA . LYS B 1 237 ? 9.711 -39 -4.34 1 86.25 237 LYS B CA 1
ATOM 4590 C C . LYS B 1 237 ? 9.953 -37.844 -3.395 1 86.25 237 LYS B C 1
ATOM 4592 O O . LYS B 1 237 ? 10.273 -38.031 -2.223 1 86.25 237 LYS B O 1
ATOM 4597 N N . SER B 1 238 ? 9.891 -36.656 -3.951 1 86.38 238 SER B N 1
ATOM 4598 C CA . SER B 1 238 ? 10.18 -35.5 -3.137 1 86.38 238 SER B CA 1
ATOM 4599 C C . SER B 1 238 ? 9.305 -34.312 -3.539 1 86.38 238 SER B C 1
ATOM 4601 O O . SER B 1 238 ? 8.711 -34.312 -4.621 1 86.38 238 SER B O 1
ATOM 4603 N N . GLU B 1 239 ? 9.328 -33.344 -2.688 1 83.75 239 GLU B N 1
ATOM 4604 C CA . GLU B 1 239 ? 8.523 -32.156 -2.9 1 83.75 239 GLU B CA 1
ATOM 4605 C C . GLU B 1 239 ? 9.055 -31.312 -4.062 1 83.75 239 GLU B C 1
ATOM 4607 O O . GLU B 1 239 ? 8.32 -30.516 -4.648 1 83.75 239 GLU B O 1
ATOM 4612 N N . ASN B 1 240 ? 10.242 -31.516 -4.41 1 86.75 240 ASN B N 1
ATOM 4613 C CA . ASN B 1 240 ? 10.844 -30.719 -5.48 1 86.75 240 ASN B CA 1
ATOM 4614 C C . ASN B 1 240 ? 10.484 -31.281 -6.855 1 86.75 240 ASN B C 1
ATOM 4616 O O . ASN B 1 240 ? 10.797 -30.672 -7.879 1 86.75 240 ASN B O 1
ATOM 4620 N N . GLU B 1 241 ? 9.727 -32.438 -6.867 1 91.69 241 GLU B N 1
ATOM 4621 C CA . GLU B 1 241 ? 9.484 -33.125 -8.125 1 91.69 241 GLU B CA 1
ATOM 4622 C C . GLU B 1 241 ? 8.055 -32.938 -8.609 1 91.69 241 GLU B C 1
ATOM 4624 O O . GLU B 1 241 ? 7.586 -33.656 -9.5 1 91.69 241 GLU B O 1
ATOM 4629 N N . PHE B 1 242 ? 7.418 -31.953 -8.125 1 93.38 242 PHE B N 1
ATOM 4630 C CA . PHE B 1 242 ? 6.004 -31.781 -8.422 1 93.38 242 PHE B CA 1
ATOM 4631 C C . PHE B 1 242 ? 5.789 -31.531 -9.906 1 93.38 242 PHE B C 1
ATOM 4633 O O . PHE B 1 242 ? 4.715 -31.812 -10.445 1 93.38 242 PHE B O 1
ATOM 4640 N N . HIS B 1 243 ? 6.77 -31.016 -10.648 1 93.06 243 HIS B N 1
ATOM 4641 C CA . HIS B 1 243 ? 6.645 -30.766 -12.078 1 93.06 243 HIS B CA 1
ATOM 4642 C C . HIS B 1 243 ? 6.438 -32.062 -12.852 1 93.06 243 HIS B C 1
ATOM 4644 O O . HIS B 1 243 ? 5.895 -32.062 -13.96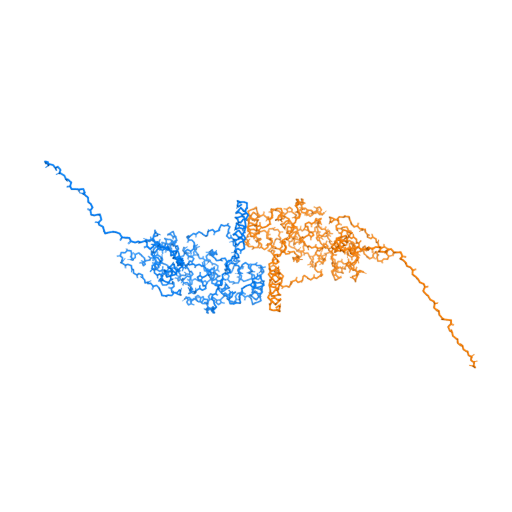1 1 93.06 243 HIS B O 1
ATOM 4650 N N . ILE B 1 244 ? 6.762 -33.219 -12.258 1 93.56 244 ILE B N 1
ATOM 4651 C CA . ILE B 1 244 ? 6.699 -34.5 -12.914 1 93.56 244 ILE B CA 1
ATOM 4652 C C . ILE B 1 244 ? 5.242 -34.938 -13.031 1 93.56 244 ILE B C 1
ATOM 4654 O O . ILE B 1 244 ? 4.883 -35.656 -13.969 1 93.56 244 ILE B O 1
ATOM 4658 N N . ILE B 1 245 ? 4.434 -34.5 -12.172 1 94.75 245 ILE B N 1
ATOM 4659 C CA . ILE B 1 245 ? 3.078 -35.031 -12.172 1 94.75 245 ILE B CA 1
ATOM 4660 C C . ILE B 1 245 ? 2.133 -34.031 -12.852 1 94.75 245 ILE B C 1
ATOM 4662 O O . ILE B 1 245 ? 0.912 -34.188 -12.789 1 94.75 245 ILE B O 1
ATOM 4666 N N . LEU B 1 246 ? 2.668 -33 -13.531 1 96.5 246 LEU B N 1
ATOM 4667 C CA . LEU B 1 246 ? 1.844 -32.031 -14.242 1 96.5 246 LEU B CA 1
ATOM 4668 C C . LEU B 1 246 ? 1.024 -32.719 -15.336 1 96.5 246 LEU B C 1
ATOM 4670 O O . LEU B 1 246 ? -0.17 -32.469 -15.477 1 96.5 246 LEU B O 1
ATOM 4674 N N . PRO B 1 247 ? 1.596 -33.656 -16.094 1 96.5 247 PRO B N 1
ATOM 4675 C CA . PRO B 1 247 ? 0.773 -34.344 -17.094 1 96.5 247 PRO B CA 1
ATOM 4676 C C . PRO B 1 247 ? -0.408 -35.094 -16.469 1 96.5 247 PRO B C 1
ATOM 4678 O O . PRO B 1 247 ? -1.5 -35.125 -17.031 1 96.5 2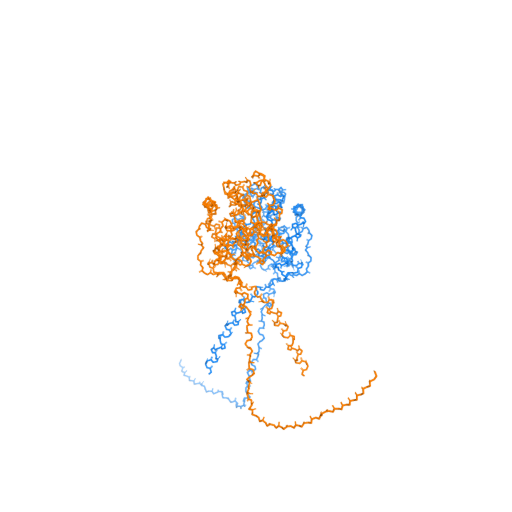47 PRO B O 1
ATOM 4681 N N . ALA B 1 248 ? -0.171 -35.688 -15.25 1 96.12 248 ALA B N 1
ATOM 4682 C CA . ALA B 1 248 ? -1.264 -36.344 -14.539 1 96.12 248 ALA B CA 1
ATOM 4683 C C . ALA B 1 248 ? -2.342 -35.344 -14.141 1 96.12 248 ALA B C 1
ATOM 4685 O O . ALA B 1 248 ? -3.535 -35.625 -14.25 1 96.12 248 ALA B O 1
ATOM 4686 N N . ALA B 1 249 ? -1.898 -34.188 -13.648 1 96.62 249 ALA B N 1
ATOM 4687 C CA . ALA B 1 249 ? -2.844 -33.125 -13.273 1 96.62 249 ALA B CA 1
ATOM 4688 C C . ALA B 1 249 ? -3.713 -32.719 -14.461 1 96.62 249 ALA B C 1
ATOM 4690 O O . ALA B 1 249 ? -4.926 -32.562 -14.32 1 96.62 249 ALA B O 1
ATOM 4691 N N . VAL B 1 250 ? -3.094 -32.562 -15.648 1 97.31 250 VAL B N 1
ATOM 4692 C CA . VAL B 1 250 ? -3.824 -32.188 -16.859 1 97.31 250 VAL B CA 1
ATOM 4693 C C . VAL B 1 250 ? -4.793 -33.312 -17.219 1 97.31 250 VAL B C 1
ATOM 4695 O O . VAL B 1 250 ? -5.969 -33.062 -17.5 1 97.31 250 VAL B O 1
ATOM 4698 N N . PHE B 1 251 ? -4.359 -34.562 -17.156 1 96.62 251 PHE B N 1
ATOM 4699 C CA . PHE B 1 251 ? -5.172 -35.719 -17.5 1 96.62 251 PHE B CA 1
ATOM 4700 C C . PHE B 1 251 ? 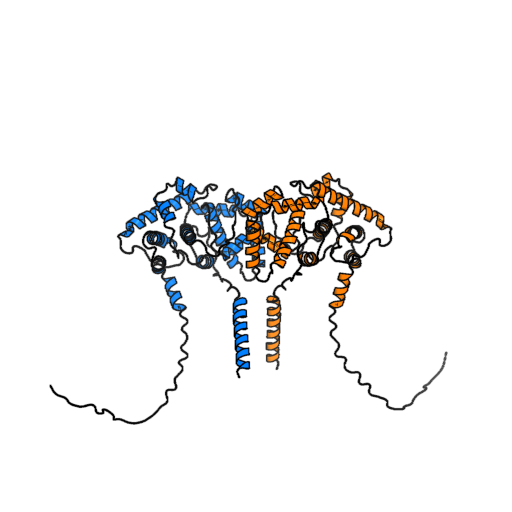-6.402 -35.812 -16.609 1 96.62 251 PHE B C 1
ATOM 4702 O O . PHE B 1 251 ? -7.527 -35.906 -17.094 1 96.62 251 PHE B O 1
ATOM 4709 N N . PHE B 1 252 ? -6.156 -35.719 -15.266 1 95.81 252 PHE B N 1
ATOM 4710 C CA . PHE B 1 252 ? -7.258 -35.906 -14.328 1 95.81 252 PHE B CA 1
ATOM 4711 C C . PHE B 1 252 ? -8.188 -34.688 -14.352 1 95.81 252 PHE B C 1
ATOM 4713 O O . PHE B 1 252 ? -9.352 -34.781 -13.961 1 95.81 252 PHE B O 1
ATOM 4720 N N . SER B 1 253 ? -7.703 -33.531 -14.828 1 96 253 SER B N 1
ATOM 4721 C CA . SER B 1 253 ? -8.555 -32.344 -14.992 1 96 253 SER B CA 1
ATOM 4722 C C . SER B 1 253 ? -9.508 -32.531 -16.172 1 96 253 SER B C 1
ATOM 4724 O O . SER B 1 253 ? -10.586 -31.922 -16.188 1 96 253 SER B O 1
ATOM 4726 N N . LEU B 1 254 ? -9.102 -33.281 -17.141 1 95.25 254 LEU B N 1
ATOM 4727 C CA . LEU B 1 254 ? -9.914 -33.469 -18.344 1 95.25 254 LEU B CA 1
ATOM 4728 C C . LEU B 1 254 ? -10.82 -34.688 -18.172 1 95.25 254 LEU B C 1
ATOM 4730 O O . LEU B 1 254 ? -11.984 -34.656 -18.594 1 95.25 254 LEU B O 1
ATOM 4734 N N . TYR B 1 255 ? -10.367 -35.781 -17.484 1 93.31 255 TYR B N 1
ATOM 4735 C CA . TYR B 1 255 ? -11.062 -37.062 -17.578 1 93.31 255 TYR B CA 1
ATOM 4736 C C . TYR B 1 255 ? -11.328 -37.625 -16.203 1 93.31 255 TYR B C 1
ATOM 4738 O O . TYR B 1 255 ? -11.938 -38.688 -16.078 1 93.31 255 TYR B O 1
ATOM 4746 N N . GLY B 1 256 ? -10.898 -37.031 -15.172 1 92.38 256 GLY B N 1
ATOM 4747 C CA . GLY B 1 256 ? -11.078 -37.594 -13.836 1 92.38 256 GLY B CA 1
ATOM 4748 C C . GLY B 1 256 ? -11.383 -36.531 -12.789 1 92.38 256 GLY B C 1
ATOM 4749 O O . GLY B 1 256 ? -10.812 -36.531 -11.695 1 92.38 256 GLY B O 1
ATOM 4750 N N . VAL B 1 257 ? -12.211 -35.562 -13.117 1 92.62 257 VAL B N 1
ATOM 4751 C CA . VAL B 1 257 ? -12.492 -34.406 -12.281 1 92.62 257 VAL B CA 1
ATOM 4752 C C . VAL B 1 257 ? -13.133 -34.875 -10.969 1 92.62 257 VAL B C 1
ATOM 4754 O O . VAL B 1 257 ? -12.836 -34.312 -9.906 1 92.62 257 VAL B O 1
ATOM 4757 N N . ASP B 1 258 ? -13.969 -35.812 -10.938 1 93.56 258 ASP B N 1
ATOM 4758 C CA . ASP B 1 258 ? -14.734 -36.25 -9.773 1 93.56 258 ASP B CA 1
ATOM 4759 C C . ASP B 1 258 ? -13.812 -36.844 -8.719 1 93.56 258 ASP B C 1
ATOM 4761 O O . ASP B 1 258 ? -14.117 -36.781 -7.52 1 93.56 258 ASP B O 1
ATOM 4765 N N . HIS B 1 259 ? -12.727 -37.469 -9.148 1 94 259 HIS B N 1
ATOM 4766 C CA . HIS B 1 259 ? -11.789 -38.062 -8.219 1 94 259 HIS B CA 1
ATOM 4767 C C . HIS B 1 259 ? -10.406 -37.438 -8.336 1 94 259 HIS B C 1
ATOM 4769 O O . HIS B 1 259 ? -9.391 -38.094 -8.125 1 94 259 HIS B O 1
ATOM 4775 N N . TYR B 1 260 ? -10.359 -36.219 -8.734 1 94.62 260 TYR B N 1
ATOM 4776 C CA . TYR B 1 260 ? -9.102 -35.531 -9.047 1 94.62 260 TYR B CA 1
ATOM 4777 C C . TYR B 1 260 ? -8.156 -35.562 -7.855 1 94.62 260 TYR B C 1
ATOM 4779 O O . TYR B 1 260 ? -7.027 -36.062 -7.961 1 94.62 260 TYR B O 1
ATOM 4787 N N . GLU B 1 261 ? -8.586 -35.062 -6.723 1 92.19 261 GLU B N 1
ATOM 4788 C CA . GLU B 1 261 ? -7.727 -34.938 -5.551 1 92.19 261 GLU B CA 1
ATOM 4789 C C . GLU B 1 261 ? -7.16 -36.281 -5.125 1 92.19 261 GLU B C 1
ATOM 4791 O O . GLU B 1 261 ? -5.969 -36.406 -4.824 1 92.19 261 GLU B O 1
ATOM 4796 N N . ASN B 1 262 ? -8.023 -37.281 -5.109 1 92.31 262 ASN B N 1
ATOM 4797 C CA . ASN B 1 262 ? -7.586 -38.625 -4.738 1 92.31 262 ASN B CA 1
ATOM 4798 C C . ASN B 1 262 ? -6.551 -39.188 -5.719 1 92.31 262 ASN B C 1
ATOM 4800 O O . ASN B 1 262 ? -5.566 -39.781 -5.309 1 92.31 262 ASN B O 1
ATOM 4804 N N . ASN B 1 263 ? -6.855 -39 -6.941 1 93.69 263 ASN B N 1
ATOM 4805 C CA . ASN B 1 263 ? -5.941 -39.469 -7.973 1 93.69 263 ASN B CA 1
ATOM 4806 C C . ASN B 1 263 ? -4.582 -38.781 -7.875 1 93.69 263 ASN B C 1
ATOM 4808 O O . ASN B 1 263 ? -3.543 -39.469 -7.965 1 93.69 263 ASN B O 1
ATOM 4812 N N . ILE B 1 264 ? -4.578 -37.5 -7.676 1 94.94 264 ILE B N 1
ATOM 4813 C CA . ILE B 1 264 ? -3.32 -36.75 -7.559 1 94.94 264 ILE B CA 1
ATOM 4814 C C . ILE B 1 264 ? -2.6 -37.188 -6.277 1 94.94 264 ILE B C 1
ATOM 4816 O O . ILE B 1 264 ? -1.391 -37.406 -6.289 1 94.94 264 ILE B O 1
ATOM 4820 N N . ASN B 1 265 ? -3.318 -37.281 -5.152 1 92.56 265 ASN B N 1
ATOM 4821 C CA . ASN B 1 265 ? -2.734 -37.688 -3.873 1 92.56 265 ASN B CA 1
ATOM 4822 C C . ASN B 1 265 ? -2.061 -39.062 -3.953 1 92.56 265 ASN B C 1
ATOM 4824 O O . ASN B 1 265 ? -1.075 -39.312 -3.258 1 92.56 265 ASN B O 1
ATOM 4828 N N . SER B 1 266 ? -2.596 -39.875 -4.754 1 91.56 266 SER B N 1
ATOM 4829 C CA . SER B 1 266 ? -2.027 -41.219 -4.91 1 91.56 266 SER B CA 1
ATOM 4830 C C . SER B 1 266 ? -0.632 -41.156 -5.52 1 91.56 266 SER B C 1
ATOM 4832 O O . SER B 1 266 ? 0.135 -42.094 -5.426 1 91.56 266 SER B O 1
ATOM 4834 N N . LEU B 1 267 ? -0.315 -40.031 -6.156 1 93.38 267 LEU B N 1
ATOM 4835 C CA . LEU B 1 267 ? 0.979 -39.875 -6.812 1 93.38 267 LEU B CA 1
ATOM 4836 C C . LEU B 1 267 ? 1.975 -39.188 -5.887 1 93.38 267 LEU B C 1
ATOM 4838 O O . LEU B 1 267 ? 3.148 -39.031 -6.234 1 93.38 267 LEU B O 1
ATOM 4842 N N . ILE B 1 268 ? 1.489 -38.719 -4.711 1 90.38 268 ILE B N 1
ATOM 4843 C CA . ILE B 1 268 ? 2.312 -38 -3.758 1 90.38 268 ILE B CA 1
ATOM 4844 C C . ILE B 1 268 ? 2.426 -38.781 -2.453 1 90.38 268 ILE B C 1
ATOM 4846 O O . ILE B 1 268 ? 1.704 -38.5 -1.492 1 90.38 268 ILE B O 1
ATOM 4850 N N . PRO B 1 269 ? 3.24 -39.625 -2.254 1 76.69 269 PRO B N 1
ATOM 4851 C CA . PRO B 1 269 ? 3.256 -40.562 -1.127 1 76.69 269 PRO B CA 1
ATOM 4852 C C . PRO B 1 269 ? 3.547 -39.875 0.206 1 76.69 269 PRO B C 1
ATOM 4854 O O . PRO B 1 269 ? 3.139 -40.375 1.261 1 76.69 269 PRO B O 1
ATOM 4857 N N . PHE B 1 270 ? 4.309 -38.781 0.266 1 71.31 270 PHE B N 1
ATOM 4858 C CA . PHE B 1 270 ? 4.656 -38.219 1.558 1 71.31 270 PHE B CA 1
ATOM 4859 C C . PHE B 1 270 ? 3.498 -37.406 2.117 1 71.31 270 PHE B C 1
ATOM 4861 O O . PHE B 1 270 ? 3.549 -36.938 3.262 1 71.31 270 PHE B O 1
ATOM 4868 N N . TYR B 1 271 ? 2.447 -37.062 1.44 1 59.75 271 TYR B N 1
ATOM 4869 C CA . TYR B 1 271 ? 1.255 -36.438 2.006 1 59.75 271 TYR B CA 1
ATOM 4870 C C . TYR B 1 271 ? 0.415 -37.438 2.764 1 59.75 271 TYR B C 1
ATOM 4872 O O . TYR B 1 271 ? -0.301 -37.094 3.705 1 59.75 271 TYR B O 1
ATOM 4880 N N . SER B 1 272 ? 0.408 -38.719 2.348 1 49.81 272 SER B N 1
ATOM 4881 C CA . SER B 1 272 ? -0.352 -39.781 2.988 1 49.81 272 SER B CA 1
ATOM 4882 C C . SER B 1 272 ? 0.254 -40.156 4.336 1 49.81 272 SER B C 1
ATOM 4884 O O . SER B 1 272 ? -0.463 -40.562 5.258 1 49.81 272 SER B O 1
ATOM 4886 N N . ALA B 1 273 ? 1.511 -40.125 4.539 1 44.28 273 ALA B N 1
ATOM 4887 C CA . ALA B 1 273 ? 2.082 -40.531 5.82 1 44.28 273 ALA B CA 1
ATOM 4888 C C . ALA B 1 273 ? 1.75 -39.531 6.914 1 44.28 273 ALA B C 1
ATOM 4890 O O . ALA B 1 273 ? 1.613 -39.906 8.086 1 44.28 273 ALA B O 1
ATOM 4891 N N . LYS B 1 274 ? 1.701 -38.312 6.598 1 45.09 274 LYS B N 1
ATOM 4892 C CA . LYS B 1 274 ? 1.443 -37.344 7.648 1 45.09 274 LYS B CA 1
ATOM 4893 C C . LYS B 1 274 ? -0.017 -37.375 8.086 1 45.09 274 LYS B C 1
ATOM 4895 O O . LYS B 1 274 ? -0.344 -36.969 9.203 1 45.09 274 LYS B O 1
ATOM 4900 N N . ALA B 1 275 ? -0.984 -37.656 7.289 1 38.88 275 ALA B N 1
ATOM 4901 C CA . ALA B 1 275 ? -2.34 -37.844 7.801 1 38.88 275 ALA B CA 1
ATOM 4902 C C . ALA B 1 275 ? -2.395 -38.969 8.82 1 38.88 275 ALA B C 1
ATOM 4904 O O . ALA B 1 275 ? -3.133 -38.906 9.805 1 38.88 275 ALA B O 1
ATOM 4905 N N . ALA B 1 276 ? -1.642 -40.094 8.609 1 35.03 276 ALA B N 1
ATOM 4906 C CA . ALA B 1 276 ? -1.699 -41.188 9.578 1 35.03 276 ALA B CA 1
ATOM 4907 C C . ALA B 1 276 ? -1.046 -40.812 10.898 1 35.03 276 ALA B C 1
ATOM 4909 O O . ALA B 1 276 ? -1.397 -41.312 11.953 1 35.03 276 ALA B O 1
ATOM 4910 N N . ALA B 1 277 ? -0.096 -39.906 10.789 1 38.38 277 ALA B N 1
ATOM 4911 C CA . ALA B 1 277 ? 0.596 -39.656 12.055 1 38.38 277 ALA B CA 1
ATOM 4912 C C . ALA B 1 277 ? -0.244 -38.781 12.977 1 38.38 277 ALA B C 1
ATOM 4914 O O . ALA B 1 277 ? 0.031 -38.688 14.172 1 38.38 277 ALA B O 1
ATOM 4915 N N . SER B 1 278 ? -1 -37.812 12.391 1 32.69 278 SER B N 1
ATOM 4916 C CA . SER B 1 278 ? -1.743 -37.062 13.383 1 32.69 278 SER B CA 1
ATOM 4917 C C . SER B 1 278 ? -2.744 -37.938 14.125 1 32.69 278 SER B C 1
ATOM 4919 O O . SER B 1 278 ? -3.58 -37.406 14.883 1 32.69 278 SER B O 1
ATOM 4921 N N . GLY B 1 279 ? -2.887 -39.062 13.68 1 27.05 279 GLY B N 1
ATOM 4922 C CA . GLY B 1 279 ? -3.67 -39.875 14.609 1 27.05 279 GLY B CA 1
ATOM 4923 C C . GLY B 1 279 ? -2.992 -40.062 15.953 1 27.05 279 GLY B C 1
ATOM 4924 O O . GLY B 1 279 ? -2.01 -40.781 16.062 1 27.05 279 GLY B O 1
ATOM 4925 N N . SER B 1 280 ? -2.693 -38.906 16.688 1 26.81 280 SER B N 1
ATOM 4926 C CA . SER B 1 280 ? -2.33 -39.094 18.078 1 26.81 280 SER B CA 1
ATOM 4927 C C . SER B 1 280 ? -3.125 -40.219 18.734 1 26.81 280 SER B C 1
ATOM 4929 O O . SER B 1 280 ? -4.359 -40.219 18.703 1 26.81 280 SER B O 1
ATOM 4931 N N . SER B 1 281 ? -2.541 -41.312 18.688 1 26.38 281 SER B N 1
ATOM 4932 C CA . SER B 1 281 ? -2.818 -42.469 19.516 1 26.38 281 SER B CA 1
ATOM 4933 C C . SER B 1 281 ? -2.975 -42.062 20.984 1 26.38 281 SER B C 1
ATOM 4935 O O . SER B 1 281 ? -2.057 -41.5 21.578 1 26.38 281 SER B O 1
ATOM 4937 N N . CYS B 1 282 ? -4.18 -41.5 21.438 1 22.31 282 CYS B N 1
ATOM 4938 C CA . CYS B 1 282 ? -4.527 -41.656 22.844 1 22.31 282 CYS B CA 1
ATOM 4939 C C . CYS B 1 282 ? -4.129 -43.031 23.359 1 22.31 282 CYS B C 1
ATOM 4941 O O . CYS B 1 282 ? -4.602 -44.031 22.859 1 22.31 282 CYS B O 1
ATOM 4943 N N . SER B 1 283 ? -2.906 -43.125 23.734 1 24.25 283 SER B N 1
ATOM 4944 C CA . SER B 1 283 ? -2.41 -44.281 24.469 1 24.25 283 SER B CA 1
ATOM 4945 C C . SER B 1 283 ? -3.396 -44.719 25.562 1 24.25 283 SER B C 1
ATOM 4947 O O . SER B 1 283 ? -3.773 -43.906 26.406 1 24.25 283 SER B O 1
ATOM 4949 N N . GLY B 1 284 ? -4.41 -45.531 25.234 1 21.47 284 GLY B N 1
ATOM 4950 C CA . GLY B 1 284 ? -5.273 -46.375 26.031 1 21.47 284 GLY B CA 1
ATOM 4951 C C . GLY B 1 284 ? -4.594 -46.938 27.266 1 21.47 284 GLY B C 1
ATOM 4952 O O . GLY B 1 284 ? -3.562 -47.594 27.172 1 21.47 284 GLY B O 1
ATOM 4953 N N . PHE B 1 285 ? -4.535 -46.062 28.375 1 22.08 285 PHE B N 1
ATOM 4954 C CA . PHE B 1 285 ? -4.293 -46.656 29.688 1 22.08 285 PHE B CA 1
ATOM 4955 C C . PHE B 1 285 ? -5 -48 29.812 1 22.08 285 PHE B C 1
ATOM 4957 O O . PHE B 1 285 ? -6.23 -48.062 29.812 1 22.08 285 PHE B O 1
ATOM 4964 N N . GLY B 1 286 ? -4.496 -49.031 29.156 1 22.72 286 GLY B N 1
ATOM 4965 C CA . GLY B 1 286 ? -4.695 -50.469 29.281 1 22.72 286 GLY B CA 1
ATOM 4966 C C . GLY B 1 286 ? -4.898 -50.938 30.719 1 22.72 286 GLY B C 1
ATOM 4967 O O . GLY B 1 286 ? -4.004 -50.781 31.547 1 22.72 286 GLY B O 1
ATOM 4968 N N . CYS B 1 287 ? -6.211 -50.656 31.234 1 22.02 287 CYS B N 1
ATOM 4969 C CA . CYS B 1 287 ? -6.73 -51.438 32.344 1 22.02 287 CYS B CA 1
ATOM 4970 C C . CYS B 1 287 ? -6.23 -52.875 32.281 1 22.02 287 CYS B C 1
ATOM 4972 O O . CYS B 1 287 ? -6.434 -53.562 31.266 1 22.02 287 CYS B O 1
ATOM 4974 N N . VAL B 1 288 ? -5.25 -53.125 33.062 1 21.05 288 VAL B N 1
ATOM 4975 C CA . VAL B 1 288 ? -4.539 -54.344 33.312 1 21.05 288 VAL B CA 1
ATOM 4976 C C . VAL B 1 288 ? -5.539 -55.5 33.531 1 21.05 288 VAL B C 1
ATOM 4978 O O . VAL B 1 288 ? -6.477 -55.344 34.312 1 21.05 288 VAL B O 1
ATOM 4981 N N . SER B 1 289 ? -5.598 -56.406 32.562 1 21.03 289 SER B N 1
ATOM 4982 C CA . SER B 1 289 ? -6.133 -57.75 32.438 1 21.03 289 SER B CA 1
ATOM 4983 C C . SER B 1 289 ? -5.781 -58.594 33.625 1 21.03 289 SER B C 1
ATOM 4985 O O . SER B 1 289 ? -5.703 -59.844 33.531 1 21.03 289 SER B O 1
ATOM 4987 N N . SER B 1 290 ? -5.816 -58.062 34.875 1 20.2 290 SER B N 1
ATOM 4988 C CA . SER B 1 290 ? -5.402 -59.156 35.75 1 20.2 290 SER B CA 1
ATOM 4989 C C . SER B 1 290 ? -6.266 -60.375 35.562 1 20.2 290 SER B C 1
ATOM 4991 O O . SER B 1 290 ? -7.496 -60.312 35.594 1 20.2 290 SER B O 1
ATOM 4993 N N . SER B 1 291 ? -5.656 -61.438 35.062 1 20.78 291 SER B N 1
ATOM 4994 C CA . SER B 1 291 ? -5.957 -62.844 34.719 1 20.78 291 SER B CA 1
ATOM 4995 C C . SER B 1 291 ? -6.477 -63.625 35.906 1 20.78 291 SER B C 1
ATOM 4997 O O . SER B 1 291 ? -6.23 -64.812 36.031 1 20.78 291 SER B O 1
ATOM 4999 N N . ASP B 1 292 ? -7.41 -63 36.656 1 19.56 292 ASP B N 1
ATOM 5000 C CA . ASP B 1 292 ? -7.672 -64 37.688 1 19.56 292 ASP B CA 1
ATOM 5001 C C . ASP B 1 292 ? -7.984 -65.375 37.094 1 19.56 292 ASP B C 1
ATOM 5003 O O . ASP B 1 292 ? -8.531 -65.438 35.969 1 19.56 292 ASP B O 1
ATOM 5007 N N . SER B 1 293 ? -7.484 -66.375 37.719 1 19.45 293 SER B N 1
ATOM 5008 C CA . SER B 1 293 ? -7.27 -67.812 37.562 1 19.45 293 SER B CA 1
ATOM 5009 C C . SER B 1 293 ? -8.586 -68.562 37.281 1 19.45 293 SER B C 1
ATOM 5011 O O . SER B 1 293 ? -9.641 -67.875 37.156 1 19.45 293 SER B O 1
ATOM 5013 N N . ASP B 1 294 ? -8.75 -69.688 37.906 1 18.25 294 ASP B N 1
ATOM 5014 C CA . ASP B 1 294 ? -8.891 -71.125 37.656 1 18.25 294 ASP B CA 1
ATOM 5015 C C . ASP B 1 294 ? -10.344 -71.562 37.812 1 18.25 294 ASP B C 1
ATOM 5017 O O . ASP B 1 294 ? -10.727 -72.625 37.312 1 18.25 294 ASP B O 1
ATOM 5021 N N . SER B 1 295 ? -11.133 -71 38.812 1 16.8 295 SER B N 1
ATOM 5022 C CA . SER B 1 295 ? -11.695 -72.125 39.531 1 16.8 295 SER B CA 1
ATOM 5023 C C . SER B 1 295 ? -12.758 -72.812 38.688 1 16.8 295 SER B C 1
ATOM 5025 O O . SER B 1 295 ? -13.18 -72.312 37.656 1 16.8 295 SER B O 1
ATOM 5027 N N . GLY B 1 296 ? -13.922 -73.188 39.375 1 16.41 296 GLY B N 1
ATOM 5028 C CA . GLY B 1 296 ? -14.555 -74.5 39.719 1 16.41 296 GLY B CA 1
ATOM 5029 C C . GLY B 1 296 ? -15.633 -74.875 38.75 1 16.41 296 GLY B C 1
ATOM 5030 O O . GLY B 1 296 ? -15.406 -75.75 37.906 1 16.41 296 GLY B O 1
ATOM 5031 N N . GLY B 1 297 ? -16.969 -74.688 39.094 1 16.52 297 GLY B N 1
ATOM 5032 C CA . GLY B 1 297 ? -17.891 -75.75 39.469 1 16.52 297 GLY B CA 1
ATOM 5033 C C . GLY B 1 297 ? -18.781 -76.188 38.312 1 16.52 297 GLY B C 1
ATOM 5034 O O . GLY B 1 297 ? -18.797 -75.5 37.25 1 16.52 297 GLY B O 1
ATOM 5035 N N . GLY B 1 298 ? -20.016 -76.75 38.562 1 16.42 298 GLY B N 1
ATOM 5036 C CA . GLY B 1 298 ? -20.75 -78 38.375 1 16.42 298 GLY B CA 1
ATOM 5037 C C . GLY B 1 298 ? -21.797 -77.938 37.281 1 16.42 298 GLY B C 1
ATOM 5038 O O . GLY B 1 298 ? -21.781 -78.75 36.344 1 16.42 298 GLY B O 1
ATOM 5039 N N . SER B 1 299 ? -23.031 -77.188 37.438 1 16.84 299 SER B N 1
ATOM 5040 C CA . SER B 1 299 ? -24.234 -78 37.562 1 16.84 299 SER B CA 1
ATOM 5041 C C . SER B 1 299 ? -24.844 -78.312 36.219 1 16.84 299 SER B C 1
ATOM 5043 O O . SER B 1 299 ? -24.562 -77.688 35.219 1 16.84 299 SER B O 1
ATOM 5045 N N . SER B 1 300 ? -26.219 -78.812 36.094 1 16.95 300 SER B N 1
ATOM 5046 C CA . SER B 1 300 ? -27.047 -79.938 35.719 1 16.95 300 SER B CA 1
ATOM 5047 C C . SER B 1 300 ? -27.781 -79.688 34.406 1 16.95 300 SER B C 1
ATOM 5049 O O . SER B 1 300 ? -27.703 -80.5 33.469 1 16.95 300 SER B O 1
ATOM 5051 N N . CYS B 1 301 ? -29.156 -79.25 34.281 1 17 301 CYS B N 1
ATOM 5052 C CA . CYS B 1 301 ? -30.266 -80.125 33.875 1 17 301 CYS B CA 1
ATOM 5053 C C . CYS B 1 301 ? -30.391 -80.188 32.375 1 17 301 CYS B C 1
ATOM 5055 O O . CYS B 1 301 ? -29.75 -79.438 31.656 1 17 301 CYS B O 1
ATOM 5057 N N . SER B 1 302 ? -31.75 -80 31.688 1 17.31 302 SER B N 1
ATOM 5058 C CA . SER B 1 302 ? -32.969 -80.812 31.578 1 17.31 302 SER B CA 1
ATOM 5059 C C . SER B 1 302 ? -33.438 -80.875 30.141 1 17.31 302 SER B C 1
ATOM 5061 O O . SER B 1 302 ? -33.438 -79.875 29.422 1 17.31 302 SER B O 1
ATOM 5063 N N . SER B 1 303 ? -33.812 -82.125 29.484 1 18.81 303 SER B N 1
ATOM 5064 C CA . SER B 1 303 ? -34.062 -82.875 28.266 1 18.81 303 SER B CA 1
ATOM 5065 C C . SER B 1 303 ? -35.344 -82.438 27.578 1 18.81 303 SER B C 1
ATOM 5067 O O . SER B 1 303 ? -35.75 -83 26.547 1 18.81 303 SER B O 1
ATOM 5069 N N . CYS B 1 304 ? -36.188 -81.438 27.922 1 17 304 CYS B N 1
ATOM 5070 C CA . CYS B 1 304 ? -37.594 -81.812 27.891 1 17 304 CYS B CA 1
ATOM 5071 C C . CYS B 1 304 ? -38.062 -82.125 26.484 1 17 304 CYS B C 1
ATOM 5073 O O . CYS B 1 304 ? -37.375 -81.75 25.516 1 17 304 CYS B O 1
ATOM 5075 N N . GLY B 1 305 ? -39.438 -82.188 26.312 1 16.58 305 GLY B N 1
ATOM 5076 C CA . GLY B 1 305 ? -40.531 -83.062 25.953 1 16.58 305 GLY B CA 1
ATOM 5077 C C . GLY B 1 305 ? -40.812 -83.125 24.453 1 16.58 305 GLY B C 1
ATOM 5078 O O . GLY B 1 305 ? -40.188 -82.375 23.703 1 16.58 305 GLY B O 1
ATOM 5079 N N . GLY B 1 306 ? -42.156 -82.938 24.094 1 17.45 306 GLY B N 1
ATOM 5080 C CA . GLY B 1 306 ? -43.188 -83.812 23.594 1 17.45 306 GLY B CA 1
ATOM 5081 C C . GLY B 1 306 ? -43.25 -83.875 22.078 1 17.45 306 GLY B C 1
ATOM 5082 O O . GLY B 1 306 ? -42.562 -83.125 21.391 1 17.45 306 GLY B O 1
ATOM 5083 N N . GLY B 1 307 ? -44.625 -83.938 21.594 1 17.39 307 GLY B N 1
ATOM 5084 C CA . GLY B 1 307 ? -45.531 -84.875 20.875 1 17.39 307 GLY B CA 1
ATOM 5085 C C . GLY B 1 307 ? -45.5 -84.625 19.375 1 17.39 307 GLY B C 1
ATOM 5086 O O . GLY B 1 307 ? -44.875 -83.688 18.875 1 17.39 307 GLY B O 1
ATOM 5087 N N . CYS B 1 308 ? -46.875 -84.688 18.859 1 17.41 308 CYS B N 1
ATOM 5088 C CA . CYS B 1 308 ? -47.656 -85.5 17.906 1 17.41 308 CYS B CA 1
ATOM 5089 C C . CYS B 1 308 ? -47.438 -85 16.484 1 17.41 308 CYS B C 1
ATOM 5091 O O . CYS B 1 308 ? -46.938 -85.75 15.625 1 17.41 308 CYS B O 1
ATOM 5093 N N . SER B 1 309 ? -48.719 -84.5 15.969 1 18.75 309 SER B N 1
ATOM 5094 C CA . SER B 1 309 ? -49.688 -85.188 15.141 1 18.75 309 SER B CA 1
ATOM 5095 C C . SER B 1 309 ? -49.5 -84.875 13.664 1 18.75 309 SER B C 1
ATOM 5097 O O . SER B 1 309 ? -49.375 -85.75 12.836 1 18.75 309 SER B O 1
ATOM 5099 N N . SER B 1 310 ? -50.875 -84.438 13.008 1 21.94 310 SER B N 1
ATOM 5100 C CA . SER B 1 310 ? -51.594 -84.438 11.727 1 21.94 310 SER B CA 1
ATOM 5101 C C . SER B 1 310 ? -50.969 -83.438 10.758 1 21.94 310 SER B C 1
ATOM 5103 O O . SER B 1 310 ? -50.625 -82.312 11.164 1 21.94 310 SER B O 1
#

Organism: NCBI:txid1637975